Protein AF-A0A6P4Y1Y3-F1 (afdb_monomer)

Foldseek 3Di:
DDDDPPDPVAAEDEAEPPRRDDHDAHPPVDDHDPPDEHEYAYEYPAPDDDDDDPPDDDAAPPPDDAWEFEADDPPGHTPDDQKDWADDPDDDDDDDDQKTFIWGDDPPDPDIAFEACVCPAQLLQQLNLVLVVFPGFPGKDFDQPQDDFHFWYPFDDPNPDNHSVPTDTPHGDRDRHPSHGMMTGGDDDDDDDDDDHDHDYYYYYHYDHDPQQWAAPQDPARQKHFIWGHDPPDPDIAFEFCACPDQLLQQLRCVLVVFNGFDDKDWQCPSHFDDDAHFWYPWDDPNPDNHSVPTDTPGGSPDPDDRSRTMMTGTDALLVFWAAPQDPDRQKHFIWGHDPPDPDIAFEFQAQDDQLLVLLRCVSNRFRGFPDKDWFCPSHADDDAHFFHNFDHPSPDNHSVPTDTPGGSDDPDDPRRRGTMMTGGDPPPPPLCVVFWAAPLDPDRQKHFIWGDDPPDPDIAFEFCALPDQLLLQLNCLSSVFNGFPDKDWQQPSHFIDDAHFFYNWAHPNPDNHSVPTDTPGTGDPDPPGDSRGGMMTGGDHQDWDFDFAQAATWTARPPPRDIDGQTGGHWQEWDAAPVVQKIWTDGPQFIWIDHSNNPPIDTLDHNHAAWQYWDDDNAPQKIWTWHQVGWIWIDGVNNHPTDTPPPVDPPPDGGDNYDDDDNPHD

Mean predicted aligned error: 23.54 Å

pLDDT: mean 72.52, std 17.16, range [22.61, 95.56]

Organism: Branchiostoma belcheri (NCBI:txid7741)

Radius of gyration: 33.11 Å; Cα contacts (8 Å, |Δi|>4): 1560; chains: 1; bounding box: 76×74×78 Å

Secondary structure (DSSP, 8-state):
--------SSS-EEEETT-------TTTTSPPPTTEEEEEEEE--TT-------SS----TTT-----EESSSTTSEE---SEEEE--SS--SSS-TT-EEEEE--TT-SS-EEEB-TT--HHHHHHHHHHTT-S-EEEEEEES---S-EEE-S-B--S--SSGGGSB-S-SS-B--SS-EEEEEE--------------EEEE---------EEEEESSSTTEEEEEE--TT-SS-EEEB-TT--HHHHHHHHHHTT-S-EEEEE-TTTT----S-EEE-S-B--S--S-GGGSB-S-TT--S--GGGB-EEEEPPGGGSEEEEESSSTTEEEEEE--TT-S--EEEB-TT--HHHHHHHHHHTT-S-EEEEE-TTTT----S-EEE-S-B--S--S-GGGSB-S-TT---S-TTSTTB-EEEE--------TTSEEEES-SSTTEEEEEE--TT----EEEB-TT--HHHHHHHHHHTT-S-EEEEE-TTTT----S-EEE-S-B--S--SSGGGSB-S-SS---TT--GGGB-EEEEPP--EEEEEETTEEEEEETTT--EEE---S--SEEEEETTTTEEEEEETTEEEEEETTSTT-EEEE-S---EEEEEE-TTT-EEEEEETTS-EEEEETTS-S-EEE--SS----S--------TTT-

Sequence (667 aa):
MYRPITSVTGCGGNLTAPSGGPVTSPNYPGDYGYNENCEWLIAVPEGSIIRLTFDSFDTEERWDFLTIYDGASDNAAKIKSRIRLVEHAYGYYPHGPNERRVEVRPVDSWTWGGVCGEHFDLRDADVVCRMLGYIWANHFMSSSDGHGLAYMADIRCDGNESSLFNCSYAGWGSHRCVYGYAGVVCGTLYIASSRLNFHHVHMCVIIYLDPSRIRLIGGSGSNEGRVEVRPEDSMTWGTVCHNRFNMDDADVVCRMLGYPNATQVRNDAYFGQGTGPIYMDDVRCDGNETSLFSCSYAGWTIHDCDHGQDAGVVCRTDSSRIRLVGGSGPNQGRVEVRPADSFRWGTVCDNGFDLEDAEVVCRMLGYPNAYRVHPNAFFGTGTGPIYLEDLQCDGTESSLFYCSHKGWRVHDCSPRHGDDVGVVCDTLCLCLDTSRIRLVGGSSRKEGRIEVRPADSMTWGTVCHNQFDMKDADVVCKMLGYPSAQLVRNYAYFGPGRGPIYMDNLRCNGDENSLFNCSYPGWMINDLNCSHDQAAGVECTGEPFLLVATNGGIFQIEVKDGSEVKMSSGRVYSVDYDPKTDFMYWYGYRDIKRARRDGSGQETIVSDVARARCLRLDHAGGNVYWSDDAGHISVARKDGSFVRTLTIRTLTLQGSAGQLVLDPRNG

Structure (mmCIF, N/CA/C/O backbone):
data_AF-A0A6P4Y1Y3-F1
#
_entry.id   AF-A0A6P4Y1Y3-F1
#
loop_
_atom_site.group_PDB
_atom_site.id
_atom_site.type_symbol
_atom_site.label_atom_id
_atom_site.label_alt_id
_atom_site.label_comp_id
_atom_site.label_asym_id
_atom_site.label_entity_id
_atom_site.label_seq_id
_atom_site.pdbx_PDB_ins_code
_atom_site.Cartn_x
_atom_site.Cartn_y
_atom_site.Cartn_z
_atom_site.occupancy
_atom_site.B_iso_or_equiv
_atom_site.auth_seq_id
_atom_site.auth_comp_id
_atom_site.auth_asym_id
_atom_site.auth_atom_id
_atom_site.pdbx_PDB_model_num
ATOM 1 N N . MET A 1 1 ? -7.399 29.522 -2.551 1.00 37.06 1 MET A N 1
ATOM 2 C CA . MET A 1 1 ? -6.651 30.366 -1.594 1.00 37.06 1 MET A CA 1
ATOM 3 C C . MET A 1 1 ? -6.912 29.841 -0.190 1.00 37.06 1 MET A C 1
ATOM 5 O O . MET A 1 1 ? -8.020 30.026 0.280 1.00 37.06 1 MET A O 1
ATOM 9 N N . TYR A 1 2 ? -5.962 29.110 0.397 1.00 22.61 2 TYR A N 1
ATOM 10 C CA . TYR A 1 2 ? -5.464 29.207 1.783 1.00 22.61 2 TYR A CA 1
ATOM 11 C C . TYR A 1 2 ? -4.483 28.045 2.026 1.00 22.61 2 TYR A C 1
ATOM 13 O O . TYR A 1 2 ? -4.739 26.914 1.624 1.00 22.61 2 TYR A O 1
ATOM 21 N N . ARG A 1 3 ? -3.324 28.393 2.595 1.00 29.81 3 ARG A N 1
ATOM 22 C CA . ARG A 1 3 ? -2.146 27.554 2.871 1.00 29.81 3 ARG A CA 1
ATOM 23 C C . ARG A 1 3 ? -2.357 26.634 4.082 1.00 29.81 3 ARG A C 1
ATOM 25 O O . ARG A 1 3 ? -3.007 27.076 5.028 1.00 29.81 3 ARG A O 1
ATOM 32 N N . PRO A 1 4 ? -1.633 25.508 4.181 1.00 26.30 4 PRO A N 1
ATOM 33 C CA . PRO A 1 4 ? -1.062 25.058 5.440 1.00 26.30 4 PRO A CA 1
ATOM 34 C C . PRO A 1 4 ? 0.350 25.650 5.591 1.00 26.30 4 PRO A C 1
ATOM 36 O O . PRO A 1 4 ? 1.253 25.335 4.824 1.00 26.30 4 PRO A O 1
ATOM 39 N N . ILE A 1 5 ? 0.534 26.539 6.571 1.00 31.14 5 ILE A N 1
ATOM 40 C CA . ILE A 1 5 ? 1.857 26.829 7.137 1.00 31.14 5 ILE A CA 1
ATOM 41 C C . ILE A 1 5 ? 2.005 25.866 8.310 1.00 31.14 5 ILE A C 1
ATOM 43 O O . ILE A 1 5 ? 1.489 26.126 9.394 1.00 31.14 5 ILE A O 1
ATOM 47 N N . THR A 1 6 ? 2.686 24.748 8.097 1.00 33.78 6 THR A N 1
ATOM 48 C CA . THR A 1 6 ? 3.399 24.075 9.182 1.00 33.78 6 THR A CA 1
ATOM 49 C C . THR A 1 6 ? 4.839 24.545 9.092 1.00 33.78 6 THR A C 1
ATOM 51 O O . THR A 1 6 ? 5.632 24.017 8.319 1.00 33.78 6 THR A O 1
ATOM 54 N N . SER A 1 7 ? 5.151 25.603 9.841 1.00 33.56 7 SER A N 1
ATOM 55 C CA . SER A 1 7 ? 6.524 26.015 10.096 1.00 33.56 7 SER A CA 1
ATOM 56 C C . SER A 1 7 ? 7.179 24.953 10.976 1.00 33.56 7 SER A C 1
ATOM 58 O O . SER A 1 7 ? 7.013 24.963 12.197 1.00 33.56 7 SER A O 1
ATOM 60 N N . VAL A 1 8 ? 7.916 24.032 10.364 1.00 34.91 8 VAL A N 1
ATOM 61 C CA . VAL A 1 8 ? 9.023 23.391 11.069 1.00 34.91 8 VAL A CA 1
ATOM 62 C C . VAL A 1 8 ? 10.103 24.464 11.159 1.00 34.91 8 VAL A C 1
ATOM 64 O O . VAL A 1 8 ? 10.662 24.896 10.156 1.00 34.91 8 VAL A O 1
ATOM 67 N N . THR A 1 9 ? 10.319 24.997 12.357 1.00 37.38 9 THR A N 1
ATOM 68 C CA . THR A 1 9 ? 11.489 25.820 12.674 1.00 37.38 9 THR A CA 1
ATOM 69 C C . THR A 1 9 ? 12.722 24.921 12.619 1.00 37.38 9 THR A C 1
ATOM 71 O O . THR A 1 9 ? 13.085 24.309 13.619 1.00 37.38 9 THR A O 1
ATOM 74 N N . GLY A 1 10 ? 13.297 24.788 11.426 1.00 48.59 10 GLY A N 1
ATOM 75 C CA . GLY A 1 10 ? 14.470 23.968 11.123 1.00 48.59 10 GLY A CA 1
ATOM 76 C C . GLY A 1 10 ? 14.437 23.506 9.666 1.00 48.59 10 GLY A C 1
ATOM 77 O O . GLY A 1 10 ? 13.371 23.170 9.155 1.00 48.59 10 GLY A O 1
ATOM 78 N N . CYS A 1 11 ? 15.584 23.534 8.989 1.00 60.69 11 CYS A N 1
ATOM 79 C CA . CYS A 1 11 ? 15.711 23.138 7.592 1.00 60.69 11 CYS A CA 1
ATOM 80 C C . CYS A 1 11 ? 16.438 21.795 7.488 1.00 60.69 11 CYS A C 1
ATOM 82 O O . CYS A 1 11 ? 17.445 21.584 8.158 1.00 60.69 11 CYS A O 1
ATOM 84 N N . GLY A 1 12 ? 15.884 20.868 6.705 1.00 63.16 12 GLY A N 1
ATOM 85 C CA . GLY A 1 12 ? 16.302 19.465 6.683 1.00 63.16 12 GLY A CA 1
ATOM 86 C C . GLY A 1 12 ? 15.362 18.497 7.420 1.00 63.16 12 GLY A C 1
ATOM 87 O O . GLY A 1 12 ? 14.412 18.916 8.083 1.00 63.16 12 GLY A O 1
ATOM 88 N N . GLY A 1 13 ? 15.602 17.192 7.271 1.00 63.62 13 GLY A N 1
ATOM 89 C CA . GLY A 1 13 ? 14.845 16.108 7.913 1.00 63.62 13 GLY A CA 1
ATOM 90 C C . GLY A 1 13 ? 14.602 14.877 7.029 1.00 63.62 13 GLY A C 1
ATOM 91 O O . GLY A 1 13 ? 14.816 14.900 5.818 1.00 63.62 13 GLY A O 1
ATOM 92 N N . ASN A 1 14 ? 14.111 13.794 7.635 1.00 63.69 14 ASN A N 1
ATOM 93 C CA . ASN A 1 14 ? 13.808 12.550 6.924 1.00 63.69 14 ASN A CA 1
ATOM 94 C C . ASN A 1 14 ? 12.369 12.568 6.394 1.00 63.69 14 ASN A C 1
ATOM 96 O O . ASN A 1 14 ? 11.418 12.770 7.147 1.00 63.69 14 ASN A O 1
ATOM 100 N N . LEU A 1 15 ? 12.213 12.316 5.102 1.00 63.56 15 LEU A N 1
ATOM 101 C CA . LEU A 1 15 ? 10.950 12.174 4.399 1.00 63.56 15 LEU A CA 1
ATOM 102 C C . LEU A 1 15 ? 10.746 10.708 4.029 1.00 63.56 15 LEU A C 1
ATOM 104 O O . LEU A 1 15 ? 11.607 10.099 3.401 1.00 63.56 15 LEU A O 1
ATOM 108 N N . THR A 1 16 ? 9.586 10.161 4.382 1.00 56.97 16 THR A N 1
ATOM 109 C CA . THR A 1 16 ? 9.162 8.809 4.006 1.00 56.97 16 THR A CA 1
ATOM 110 C C . THR A 1 16 ? 7.860 8.847 3.210 1.00 56.97 16 THR A C 1
ATOM 112 O O . THR A 1 16 ? 6.981 9.677 3.467 1.00 56.97 16 THR A O 1
ATOM 115 N N . ALA A 1 17 ? 7.710 7.966 2.219 1.00 50.62 17 ALA A N 1
ATOM 116 C CA . ALA A 1 17 ? 6.434 7.783 1.519 1.00 50.62 17 ALA A CA 1
ATOM 117 C C . ALA A 1 17 ? 5.398 7.071 2.424 1.00 50.62 17 ALA A C 1
ATOM 119 O O . ALA A 1 17 ? 5.788 6.219 3.219 1.00 50.62 17 ALA A O 1
ATOM 120 N N . PRO A 1 18 ? 4.085 7.378 2.314 1.00 42.16 18 PRO A N 1
ATOM 121 C CA . PRO A 1 18 ? 3.450 8.304 1.369 1.00 42.16 18 PRO A CA 1
ATOM 122 C C . PRO A 1 18 ? 3.423 9.764 1.863 1.00 42.16 18 PRO A C 1
ATOM 124 O O . PRO A 1 18 ? 2.873 10.629 1.190 1.00 42.16 18 PRO A O 1
ATOM 127 N N . SER A 1 19 ? 3.989 10.044 3.040 1.00 43.31 19 SER A N 1
ATOM 128 C CA . SER A 1 19 ? 3.918 11.325 3.759 1.00 43.31 19 SER A CA 1
ATOM 129 C C . SER A 1 19 ? 4.890 12.418 3.291 1.00 43.31 19 SER A C 1
ATOM 131 O O . SER A 1 19 ? 4.879 13.508 3.862 1.00 43.31 19 SER A O 1
ATOM 133 N N . GLY A 1 20 ? 5.717 12.165 2.272 1.00 50.88 20 GLY A N 1
ATOM 134 C CA . GLY A 1 20 ? 6.672 13.131 1.720 1.00 50.88 20 GLY A CA 1
ATOM 135 C C . GLY A 1 20 ? 5.977 14.312 1.039 1.00 50.88 20 GLY A C 1
ATOM 136 O O . GLY A 1 20 ? 5.732 14.286 -0.164 1.00 50.88 20 GLY A O 1
ATOM 137 N N . GLY A 1 21 ? 5.617 15.327 1.824 1.00 55.41 21 GLY A N 1
ATOM 138 C CA . GLY A 1 21 ? 5.057 16.589 1.345 1.00 55.41 21 GLY A CA 1
ATOM 139 C C . GLY A 1 21 ? 6.085 17.470 0.615 1.00 55.41 21 GLY A C 1
ATOM 140 O O . GLY A 1 21 ? 7.259 17.109 0.525 1.00 55.41 21 GLY A O 1
ATOM 141 N N . PRO A 1 22 ? 5.660 18.636 0.091 1.00 57.28 22 PRO A N 1
ATOM 142 C CA . PRO A 1 22 ? 6.560 19.570 -0.579 1.00 57.28 22 PRO A CA 1
ATOM 143 C C . PRO A 1 22 ? 7.674 20.028 0.369 1.00 57.28 22 PRO A C 1
ATOM 145 O O . PRO A 1 22 ? 7.406 20.487 1.480 1.00 57.28 22 PRO A O 1
ATOM 148 N N . VAL A 1 23 ? 8.923 19.909 -0.087 1.00 65.25 23 VAL A N 1
ATOM 149 C CA . VAL A 1 23 ? 10.094 20.459 0.602 1.00 65.25 23 VAL A CA 1
ATOM 150 C C . VAL A 1 23 ? 10.202 21.933 0.257 1.00 65.25 23 VAL A C 1
ATOM 152 O O . VAL A 1 23 ? 10.178 22.307 -0.914 1.00 65.25 23 VAL A O 1
ATOM 155 N N . THR A 1 24 ? 10.335 22.772 1.277 1.00 63.19 24 THR A N 1
ATOM 156 C CA . THR A 1 24 ? 10.519 24.208 1.095 1.00 63.19 24 THR A CA 1
ATOM 157 C C . THR A 1 24 ? 11.715 24.691 1.889 1.00 63.19 24 THR A C 1
ATOM 159 O O . THR A 1 24 ? 11.961 24.216 3.000 1.00 63.19 24 THR A O 1
ATOM 162 N N . SER A 1 25 ? 12.418 25.685 1.353 1.00 62.09 25 SER A N 1
ATOM 163 C CA . SER A 1 25 ? 13.420 26.419 2.114 1.00 62.09 25 SER A CA 1
ATOM 164 C C . SER A 1 25 ? 12.789 27.082 3.350 1.00 62.09 25 SER A C 1
ATOM 166 O O . SER A 1 25 ? 11.577 27.356 3.365 1.00 62.09 25 SER A O 1
ATOM 168 N N . PRO A 1 26 ? 13.582 27.378 4.394 1.00 60.62 26 PRO A N 1
ATOM 169 C CA . PRO A 1 26 ? 13.127 28.203 5.507 1.00 60.62 26 PRO A CA 1
ATOM 170 C C . PRO A 1 26 ? 12.479 29.485 4.995 1.00 60.62 26 PRO A C 1
ATOM 172 O O . PRO A 1 26 ? 12.990 30.107 4.071 1.00 60.62 26 PRO A O 1
ATOM 175 N N . ASN A 1 27 ? 11.352 29.864 5.595 1.00 61.19 27 ASN A N 1
ATOM 176 C CA . ASN A 1 27 ? 10.577 31.070 5.278 1.00 61.19 27 ASN A CA 1
ATOM 177 C C . ASN A 1 27 ? 9.839 31.095 3.931 1.00 61.19 27 ASN A C 1
ATOM 179 O O . ASN A 1 27 ? 9.159 32.093 3.675 1.00 61.19 27 ASN A O 1
ATOM 183 N N . TYR A 1 28 ? 9.872 30.029 3.118 1.00 57.09 28 TYR A N 1
ATOM 184 C CA . TYR A 1 28 ? 9.129 29.986 1.853 1.00 57.09 28 TYR A CA 1
ATOM 185 C C . TYR A 1 28 ? 7.652 30.398 2.048 1.00 57.09 28 TYR A C 1
ATOM 187 O O . TYR A 1 28 ? 6.971 29.901 2.955 1.00 57.09 28 TYR A O 1
ATOM 195 N N . PRO A 1 29 ? 7.106 31.305 1.215 1.00 59.88 29 PRO A N 1
ATOM 196 C CA . PRO A 1 29 ? 7.663 31.826 -0.040 1.00 59.88 29 PRO A CA 1
ATOM 197 C C . PRO A 1 29 ? 8.503 33.110 0.084 1.00 59.88 29 PRO A C 1
ATOM 199 O O . PRO A 1 29 ? 8.697 33.790 -0.915 1.00 59.88 29 PRO A O 1
ATOM 202 N N . GLY A 1 30 ? 8.925 33.498 1.288 1.00 57.09 30 GLY A N 1
ATOM 203 C CA . GLY A 1 30 ? 9.942 34.534 1.485 1.00 57.09 30 GLY A CA 1
ATOM 204 C C . GLY A 1 30 ? 11.365 33.974 1.388 1.00 57.09 30 GLY A C 1
ATOM 205 O O . GLY A 1 30 ? 11.549 32.761 1.276 1.00 57.09 30 GLY A O 1
ATOM 206 N N . ASP A 1 31 ? 12.349 34.869 1.460 1.00 55.00 31 ASP A N 1
ATOM 207 C CA . ASP A 1 31 ? 13.766 34.522 1.331 1.00 55.00 31 ASP A CA 1
ATOM 208 C C . ASP A 1 31 ? 14.241 33.624 2.482 1.00 55.00 31 ASP A C 1
ATOM 210 O O . ASP A 1 31 ? 13.887 33.804 3.657 1.00 55.00 31 ASP A O 1
ATOM 214 N N . TYR A 1 32 ? 15.071 32.651 2.135 1.00 53.19 32 TYR A N 1
ATOM 215 C CA . TYR A 1 32 ? 15.753 31.792 3.091 1.00 53.19 32 TYR A CA 1
ATOM 216 C C . TYR A 1 32 ? 16.892 32.555 3.798 1.00 53.19 32 TYR A C 1
ATOM 218 O O . TYR A 1 32 ? 17.325 33.620 3.360 1.00 53.19 32 TYR A O 1
ATOM 226 N N . GLY A 1 33 ? 17.316 32.061 4.963 1.00 53.44 33 GLY A N 1
ATOM 227 C CA . GLY A 1 33 ? 18.325 32.723 5.795 1.00 53.44 33 GLY A CA 1
ATOM 228 C C . GLY A 1 33 ? 19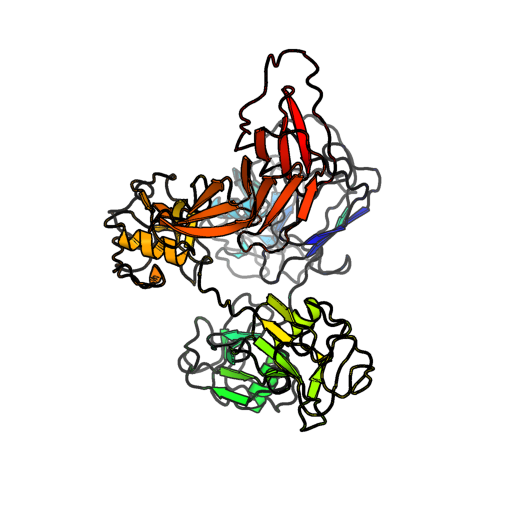.730 32.724 5.177 1.00 53.44 33 GLY A C 1
ATOM 229 O O . GLY A 1 33 ? 20.032 31.979 4.251 1.00 53.44 33 GLY A O 1
ATOM 230 N N . TYR A 1 34 ? 20.625 33.546 5.725 1.00 53.84 34 TYR A N 1
ATOM 231 C CA . TYR A 1 34 ? 22.024 33.586 5.291 1.00 53.84 34 TYR A CA 1
ATOM 232 C C . TYR A 1 34 ? 22.799 32.348 5.772 1.00 53.84 34 TYR A C 1
ATOM 234 O O . TYR A 1 34 ? 22.757 32.030 6.959 1.00 53.84 34 TYR A O 1
ATOM 242 N N . ASN A 1 35 ? 23.599 31.734 4.887 1.00 54.97 35 ASN A N 1
ATOM 243 C CA . ASN A 1 35 ? 24.426 30.546 5.170 1.00 54.97 35 ASN A CA 1
ATOM 244 C C . ASN A 1 35 ? 23.626 29.324 5.669 1.00 54.97 35 ASN A C 1
ATOM 246 O O . ASN A 1 35 ? 24.137 28.531 6.463 1.00 54.97 35 ASN A O 1
ATOM 250 N N . GLU A 1 36 ? 22.374 29.182 5.232 1.00 54.41 36 GLU A N 1
ATOM 251 C CA . GLU A 1 36 ? 21.526 28.053 5.617 1.00 54.41 36 GLU A CA 1
ATOM 252 C C . GLU A 1 36 ? 22.028 26.755 4.974 1.00 54.41 36 GLU A C 1
ATOM 254 O O . GLU A 1 36 ? 22.140 26.635 3.750 1.00 54.41 36 GLU A O 1
ATOM 259 N N . ASN A 1 37 ? 22.327 25.764 5.818 1.00 60.38 37 ASN A N 1
ATOM 260 C CA . ASN A 1 37 ? 22.724 24.432 5.384 1.00 60.38 37 ASN A CA 1
ATOM 261 C C . ASN A 1 37 ? 21.610 23.428 5.692 1.00 60.38 37 ASN A C 1
ATOM 263 O O . ASN A 1 37 ? 21.473 23.014 6.843 1.00 60.38 37 ASN A O 1
ATOM 267 N N . CYS A 1 38 ? 20.835 23.034 4.683 1.00 61.00 38 CYS A N 1
ATOM 268 C CA . CYS A 1 38 ? 19.696 22.149 4.871 1.00 61.00 38 CYS A CA 1
ATOM 269 C C . CYS A 1 38 ? 19.947 20.770 4.249 1.00 61.00 38 CYS A C 1
ATOM 271 O O . CYS A 1 38 ? 20.487 20.624 3.153 1.00 61.00 38 CYS A O 1
ATOM 273 N N . GLU A 1 39 ? 19.547 19.722 4.962 1.00 61.66 39 GLU A N 1
ATOM 274 C CA . GLU A 1 39 ? 19.785 18.334 4.567 1.00 61.66 39 GLU A CA 1
ATOM 275 C C . GLU A 1 39 ? 18.513 17.513 4.725 1.00 61.66 39 GLU A C 1
ATOM 277 O O . GLU A 1 39 ? 18.024 17.332 5.837 1.00 61.66 39 GLU A O 1
ATOM 282 N N . TRP A 1 40 ? 17.965 17.018 3.616 1.00 66.25 40 TRP A N 1
ATOM 283 C CA . TRP A 1 40 ? 16.820 16.120 3.629 1.00 66.25 40 TRP A CA 1
ATOM 284 C C . TRP A 1 40 ? 17.237 14.689 3.268 1.00 66.25 40 TRP A C 1
ATOM 286 O O . TRP A 1 40 ? 18.213 14.438 2.576 1.00 66.25 40 TRP A O 1
ATOM 296 N N . LEU A 1 41 ? 16.500 13.703 3.753 1.00 59.56 41 LEU A N 1
ATOM 297 C CA . LEU A 1 41 ? 16.732 12.290 3.450 1.00 59.56 41 LEU A CA 1
ATOM 298 C C . LEU A 1 41 ? 15.414 11.713 2.967 1.00 59.56 41 LEU A C 1
ATOM 300 O O . LEU A 1 41 ? 14.466 11.681 3.737 1.00 59.56 41 LEU A O 1
ATOM 304 N N . ILE A 1 42 ? 15.321 11.298 1.701 1.00 64.62 42 ILE A N 1
ATOM 305 C CA . ILE A 1 42 ? 14.061 10.837 1.109 1.00 64.62 42 ILE A CA 1
ATOM 306 C C . ILE A 1 42 ? 14.086 9.313 0.993 1.00 64.62 42 ILE A C 1
ATOM 308 O O . ILE A 1 42 ? 14.508 8.748 -0.011 1.00 64.62 42 ILE A O 1
ATOM 312 N N . ALA A 1 43 ? 13.584 8.639 2.022 1.00 55.78 43 ALA A N 1
ATOM 313 C CA . ALA A 1 43 ? 13.445 7.192 2.038 1.00 55.78 43 ALA A CA 1
ATOM 314 C C . ALA A 1 43 ? 12.107 6.764 1.413 1.00 55.78 43 ALA A C 1
ATOM 316 O O . ALA A 1 43 ? 11.028 7.157 1.859 1.00 55.78 43 ALA A O 1
ATOM 317 N N . VAL A 1 44 ? 12.157 5.921 0.387 1.00 52.50 44 VAL A N 1
ATOM 318 C CA . VAL A 1 44 ? 10.966 5.338 -0.248 1.00 52.50 44 VAL A CA 1
ATOM 319 C C . VAL A 1 44 ? 11.067 3.812 -0.261 1.00 52.50 44 VAL A C 1
ATOM 321 O O . VAL A 1 44 ? 12.181 3.292 -0.288 1.00 52.50 44 VAL A O 1
ATOM 324 N N . PRO A 1 45 ? 9.933 3.085 -0.249 1.00 44.91 45 PRO A N 1
ATOM 325 C CA . PRO A 1 45 ? 9.929 1.636 -0.423 1.00 44.91 45 PRO A CA 1
ATOM 326 C C . PRO A 1 45 ? 10.600 1.217 -1.735 1.00 44.91 45 PRO A C 1
ATOM 328 O O . PRO A 1 45 ? 10.505 1.927 -2.742 1.00 44.91 45 PRO A O 1
ATOM 331 N N . GLU A 1 46 ? 11.245 0.054 -1.734 1.00 39.56 46 GLU A N 1
ATOM 332 C CA . GLU A 1 46 ? 11.985 -0.478 -2.879 1.00 39.56 46 GLU A CA 1
ATOM 333 C C . GLU A 1 46 ? 11.135 -0.522 -4.168 1.00 39.56 46 GLU A C 1
ATOM 335 O O . GLU A 1 46 ? 9.948 -0.850 -4.146 1.00 39.56 46 GLU A O 1
ATOM 340 N N . GLY A 1 47 ? 11.726 -0.143 -5.308 1.00 38.34 47 GLY A N 1
ATOM 341 C CA . GLY A 1 47 ? 11.032 -0.066 -6.603 1.00 38.34 47 GLY A CA 1
ATOM 342 C C . GLY A 1 47 ? 10.225 1.219 -6.827 1.00 38.34 47 GLY A C 1
ATOM 343 O O . GLY A 1 47 ? 9.690 1.431 -7.918 1.00 38.34 47 GLY A O 1
ATOM 344 N N . SER A 1 48 ? 10.162 2.110 -5.836 1.00 43.28 48 SER A N 1
ATOM 345 C CA . SER A 1 48 ? 9.565 3.435 -6.000 1.00 43.28 48 SER A CA 1
ATOM 346 C C . SER A 1 48 ? 10.475 4.350 -6.822 1.00 43.28 48 SER A C 1
ATOM 348 O O . SER A 1 48 ? 11.665 4.482 -6.549 1.00 43.28 48 SER A O 1
ATOM 350 N N . ILE A 1 49 ? 9.904 5.041 -7.809 1.00 46.28 49 ILE A N 1
ATOM 351 C CA . ILE A 1 49 ? 10.611 6.084 -8.560 1.00 46.28 49 ILE A CA 1
ATOM 352 C C . ILE A 1 49 ? 10.479 7.399 -7.791 1.00 46.28 49 ILE A C 1
ATOM 354 O O . ILE A 1 49 ? 9.383 7.957 -7.695 1.00 46.28 49 ILE A O 1
ATOM 358 N N . ILE A 1 50 ? 11.592 7.923 -7.272 1.00 51.12 50 ILE A N 1
ATOM 359 C CA . ILE A 1 50 ? 11.622 9.271 -6.694 1.00 51.12 50 ILE A CA 1
ATOM 360 C C . ILE A 1 50 ? 11.600 10.279 -7.842 1.00 51.12 50 ILE A C 1
ATOM 362 O O . ILE A 1 50 ? 12.571 10.437 -8.581 1.00 51.12 50 ILE A O 1
ATOM 366 N N . ARG A 1 51 ? 10.476 10.981 -7.990 1.00 53.84 51 ARG A N 1
ATOM 367 C CA . ARG A 1 51 ? 10.347 12.100 -8.922 1.00 53.84 51 ARG A CA 1
ATOM 368 C C . ARG A 1 51 ? 10.460 13.410 -8.152 1.00 53.84 51 ARG A C 1
ATOM 370 O O . ARG A 1 51 ? 9.517 13.810 -7.480 1.00 53.84 51 ARG A O 1
ATOM 377 N N . LEU A 1 52 ? 11.598 14.083 -8.287 1.00 53.78 52 LEU A N 1
ATOM 378 C CA . LEU A 1 52 ? 11.787 15.435 -7.764 1.00 53.78 52 LEU A CA 1
ATOM 379 C C . LEU A 1 52 ? 11.236 16.448 -8.772 1.00 53.78 52 LEU A C 1
ATOM 381 O O . LEU A 1 52 ? 11.650 16.473 -9.931 1.00 53.78 52 LEU A O 1
ATOM 385 N N . THR A 1 53 ? 10.284 17.268 -8.336 1.00 48.78 53 THR A N 1
ATOM 386 C CA . THR A 1 53 ? 9.726 18.375 -9.117 1.00 48.78 53 THR A CA 1
ATOM 387 C C . THR A 1 53 ? 9.992 19.684 -8.398 1.00 48.78 53 THR A C 1
ATOM 389 O O . THR A 1 53 ? 9.700 19.816 -7.212 1.00 48.78 53 THR A O 1
ATOM 392 N N . PHE A 1 54 ? 10.543 20.651 -9.124 1.00 54.47 54 PHE A N 1
ATOM 393 C CA . PHE A 1 54 ? 10.830 21.979 -8.602 1.00 54.47 54 PHE A CA 1
ATOM 394 C C . PHE A 1 54 ? 9.727 22.932 -9.047 1.00 54.47 54 PHE A C 1
ATOM 396 O O . PHE A 1 54 ? 9.728 23.399 -10.183 1.00 54.47 54 PHE A O 1
ATOM 403 N N . ASP A 1 55 ? 8.776 23.201 -8.154 1.00 49.34 55 ASP A N 1
ATOM 404 C CA . ASP A 1 55 ? 7.674 24.132 -8.431 1.00 49.34 55 ASP A CA 1
ATOM 405 C C . ASP A 1 55 ? 8.133 25.603 -8.385 1.00 49.34 55 ASP A C 1
ATOM 407 O O . ASP A 1 55 ? 7.536 26.474 -9.015 1.00 49.34 55 ASP A O 1
ATOM 411 N N . SER A 1 56 ? 9.206 25.884 -7.639 1.00 50.44 56 SER A N 1
ATOM 412 C CA . SER A 1 56 ? 9.869 27.185 -7.524 1.00 50.44 56 SER A CA 1
ATOM 413 C C . SER A 1 56 ? 11.328 26.948 -7.135 1.00 50.44 56 SER A C 1
ATOM 415 O O . SER A 1 56 ? 11.579 26.298 -6.122 1.00 50.44 56 SER A O 1
ATOM 417 N N . PHE A 1 57 ? 12.286 27.446 -7.921 1.00 55.09 57 PHE A N 1
ATOM 418 C CA . PHE A 1 57 ? 13.717 27.230 -7.681 1.00 55.09 57 PHE A CA 1
ATOM 419 C C . PHE A 1 57 ? 14.521 28.466 -8.083 1.00 55.09 57 PHE A C 1
ATOM 421 O O . PHE A 1 57 ? 14.531 28.836 -9.256 1.00 55.09 57 PHE A O 1
ATOM 428 N N . ASP A 1 58 ? 15.155 29.103 -7.100 1.00 55.22 58 ASP A N 1
ATOM 429 C CA . ASP A 1 58 ? 15.939 30.326 -7.275 1.00 55.22 58 ASP A CA 1
ATOM 430 C C . ASP A 1 58 ? 17.084 30.349 -6.251 1.00 55.22 58 ASP A C 1
ATOM 432 O O . ASP A 1 58 ? 16.849 30.236 -5.045 1.00 55.22 58 ASP A O 1
ATOM 436 N N . THR A 1 59 ? 18.325 30.410 -6.737 1.00 51.91 59 THR A N 1
ATOM 437 C CA . THR A 1 59 ? 19.551 30.234 -5.942 1.00 51.91 59 THR A CA 1
ATOM 438 C C . THR A 1 59 ? 20.645 31.206 -6.386 1.00 51.91 59 THR A C 1
ATOM 440 O O . THR A 1 59 ? 20.686 31.626 -7.543 1.00 51.91 59 THR A O 1
ATOM 443 N N . GLU A 1 60 ? 21.590 31.518 -5.500 1.00 47.91 60 GLU A N 1
ATOM 444 C CA . GLU A 1 60 ? 22.785 32.314 -5.796 1.00 47.91 60 GLU A CA 1
ATOM 445 C C . GLU A 1 60 ? 23.604 31.784 -6.981 1.00 47.91 60 GLU A C 1
ATOM 447 O O . GLU A 1 60 ? 24.160 30.688 -6.947 1.00 47.91 60 GLU A O 1
ATOM 452 N N . GLU A 1 61 ? 23.838 32.597 -8.005 1.00 44.62 61 GLU A N 1
ATOM 453 C CA . GLU A 1 61 ? 24.785 32.189 -9.040 1.00 44.62 61 GLU A CA 1
ATOM 454 C C . GLU A 1 61 ? 26.213 32.065 -8.456 1.00 44.62 61 GLU A C 1
ATOM 456 O O . GLU A 1 61 ? 26.768 33.039 -7.951 1.00 44.62 61 GLU A O 1
ATOM 461 N N . ARG A 1 62 ? 26.833 30.880 -8.595 1.00 45.22 62 ARG A N 1
ATOM 462 C CA . ARG A 1 62 ? 28.242 30.531 -8.263 1.00 45.22 62 ARG A CA 1
ATOM 463 C C . ARG A 1 62 ? 28.598 30.314 -6.808 1.00 45.22 62 ARG A C 1
ATOM 465 O O . ARG A 1 62 ? 29.692 29.807 -6.556 1.00 45.22 62 ARG A O 1
ATOM 472 N N . TRP A 1 63 ? 27.731 30.686 -5.892 1.00 46.41 63 TRP A N 1
ATOM 473 C CA . TRP A 1 63 ? 27.975 30.395 -4.494 1.00 46.41 63 TRP A CA 1
ATOM 474 C C . TRP A 1 63 ? 27.024 29.300 -4.050 1.00 46.41 63 TRP A C 1
ATOM 476 O O . TRP A 1 63 ? 27.487 28.350 -3.428 1.00 46.41 63 TRP A O 1
ATOM 486 N N . ASP A 1 64 ? 25.771 29.317 -4.510 1.00 46.12 64 ASP A N 1
ATOM 487 C CA . ASP A 1 64 ? 24.793 28.290 -4.195 1.00 46.12 64 ASP A CA 1
ATOM 488 C C . ASP A 1 64 ? 24.795 27.063 -5.046 1.00 46.12 64 ASP A C 1
ATOM 490 O O . ASP A 1 64 ? 24.857 27.144 -6.275 1.00 46.12 64 ASP A O 1
ATOM 494 N N . PHE A 1 65 ? 24.456 25.951 -4.393 1.00 49.50 65 PHE A N 1
ATOM 495 C CA . PHE A 1 65 ? 24.202 24.712 -5.093 1.00 49.50 65 PHE A CA 1
ATOM 496 C C . PHE A 1 65 ? 23.167 23.848 -4.370 1.00 49.50 65 PHE A C 1
ATOM 498 O O . PHE A 1 65 ? 23.350 23.449 -3.221 1.00 49.50 65 PHE A O 1
ATOM 505 N N . LEU A 1 66 ? 22.148 23.423 -5.117 1.00 57.84 66 LEU A N 1
ATOM 506 C CA . LEU A 1 66 ? 21.438 22.185 -4.823 1.00 57.84 66 LEU A CA 1
ATOM 507 C C . LEU A 1 66 ? 22.305 21.010 -5.292 1.00 57.84 66 LEU A C 1
ATOM 509 O O . LEU A 1 66 ? 22.660 20.933 -6.470 1.00 57.84 66 LEU A O 1
ATOM 513 N N . THR A 1 67 ? 22.614 20.072 -4.397 1.00 51.59 67 THR A N 1
ATOM 514 C CA . THR A 1 67 ? 23.320 18.837 -4.762 1.00 51.59 67 THR A CA 1
ATOM 515 C C . THR A 1 67 ? 22.490 17.628 -4.374 1.00 51.59 67 THR A C 1
ATOM 517 O O . THR A 1 67 ? 22.182 17.434 -3.207 1.00 51.59 67 THR A O 1
ATOM 520 N N . ILE A 1 68 ? 22.165 16.791 -5.356 1.00 58.69 68 ILE A N 1
ATOM 521 C CA . ILE A 1 68 ? 21.399 15.566 -5.134 1.00 58.69 68 ILE A CA 1
ATOM 522 C C . ILE A 1 68 ? 22.377 14.395 -5.098 1.00 58.69 68 ILE A C 1
ATOM 524 O O . ILE A 1 68 ? 23.225 14.263 -5.987 1.00 58.69 68 ILE A O 1
ATOM 528 N N . TYR A 1 69 ? 22.258 13.559 -4.076 1.00 53.53 69 TYR A N 1
ATOM 529 C CA . TYR A 1 69 ? 23.085 12.378 -3.874 1.00 53.53 69 TYR A CA 1
ATOM 530 C C . TYR A 1 69 ? 22.240 11.112 -4.044 1.00 53.53 69 TYR A C 1
ATOM 532 O O . TYR A 1 69 ? 21.045 11.098 -3.765 1.00 53.53 69 TYR A O 1
ATOM 540 N N . ASP A 1 70 ? 22.871 10.057 -4.541 1.00 54.91 70 ASP A N 1
ATOM 541 C CA . ASP A 1 70 ? 22.326 8.710 -4.653 1.00 54.91 70 ASP A CA 1
ATOM 542 C C . ASP A 1 70 ? 22.969 7.837 -3.568 1.00 54.91 70 ASP A C 1
ATOM 544 O O . ASP A 1 70 ? 23.948 7.127 -3.806 1.00 54.91 70 ASP A O 1
ATOM 548 N N . GLY A 1 71 ? 22.512 8.009 -2.325 1.00 46.53 71 GLY A N 1
ATOM 549 C CA . GLY A 1 71 ? 22.974 7.224 -1.174 1.00 46.53 71 GLY A CA 1
ATOM 550 C C . GLY A 1 71 ? 22.860 7.950 0.167 1.00 46.53 71 GLY A C 1
ATOM 551 O O . GLY A 1 71 ? 22.388 9.076 0.223 1.00 46.53 71 GLY A O 1
ATOM 552 N N . ALA A 1 72 ? 23.286 7.298 1.256 1.00 45.91 72 ALA A N 1
ATOM 553 C CA . ALA A 1 72 ? 22.980 7.676 2.648 1.00 45.91 72 ALA A CA 1
ATOM 554 C C . ALA A 1 72 ? 23.831 8.754 3.323 1.00 45.91 72 ALA A C 1
ATOM 556 O O . ALA A 1 72 ? 23.775 8.907 4.541 1.00 45.91 72 ALA A O 1
ATOM 557 N N . SER A 1 73 ? 24.612 9.504 2.553 1.00 47.22 73 SER A N 1
ATOM 558 C CA . SER A 1 73 ? 25.380 10.641 3.067 1.00 47.22 73 SER A CA 1
ATOM 559 C C . SER A 1 73 ? 25.831 11.551 1.928 1.00 47.22 73 SER A C 1
ATOM 561 O O . SER A 1 73 ? 25.792 11.167 0.758 1.00 47.22 73 SER A O 1
ATOM 563 N N . ASP A 1 74 ? 26.363 12.716 2.278 1.00 51.06 74 ASP A N 1
ATOM 564 C CA . ASP A 1 74 ? 27.065 13.638 1.379 1.00 51.06 74 ASP A CA 1
ATOM 565 C C . ASP A 1 74 ? 28.337 13.051 0.722 1.00 51.06 74 ASP A C 1
ATOM 567 O O . ASP A 1 74 ? 28.870 13.623 -0.233 1.00 51.06 74 ASP A O 1
ATOM 571 N N . ASN A 1 75 ? 28.796 11.880 1.176 1.00 51.72 75 ASN A N 1
ATOM 572 C CA . ASN A 1 75 ? 29.865 11.101 0.545 1.00 51.72 75 ASN A CA 1
ATOM 573 C C . ASN A 1 75 ? 29.370 10.181 -0.586 1.00 51.72 75 ASN A C 1
ATOM 575 O O . ASN A 1 75 ? 30.189 9.566 -1.273 1.00 51.72 75 ASN A O 1
ATOM 579 N N . ALA A 1 76 ? 28.054 10.051 -0.777 1.00 45.69 76 ALA A N 1
ATOM 580 C CA . ALA A 1 76 ? 27.471 9.186 -1.796 1.00 45.69 76 ALA A CA 1
ATOM 581 C C . ALA A 1 76 ? 27.653 9.736 -3.224 1.00 45.69 76 ALA A C 1
ATOM 583 O O . ALA A 1 76 ? 28.112 10.861 -3.454 1.00 45.69 76 ALA A O 1
ATOM 584 N N . ALA A 1 77 ? 27.308 8.923 -4.225 1.00 44.44 77 ALA A N 1
ATOM 585 C CA . ALA A 1 77 ? 27.443 9.318 -5.619 1.00 44.44 77 ALA A CA 1
ATOM 586 C C . ALA A 1 77 ? 26.516 10.504 -5.920 1.00 44.44 77 ALA A C 1
ATOM 588 O O . ALA A 1 77 ? 25.305 10.417 -5.774 1.00 44.44 77 ALA A O 1
ATOM 589 N N . LYS A 1 78 ? 27.067 11.639 -6.362 1.00 46.88 78 LYS A N 1
ATOM 590 C CA . LYS A 1 78 ? 26.237 12.767 -6.810 1.00 46.88 78 LYS A CA 1
ATOM 591 C C . LYS A 1 78 ? 25.434 12.342 -8.041 1.00 46.88 78 LYS A C 1
ATOM 593 O O . LYS A 1 78 ? 26.034 11.909 -9.030 1.00 46.88 78 LYS A O 1
ATOM 598 N N . ILE A 1 79 ? 24.121 12.559 -8.029 1.00 52.34 79 ILE A N 1
ATOM 599 C CA . ILE A 1 79 ? 23.280 12.470 -9.223 1.00 52.34 79 ILE A CA 1
ATOM 600 C C . ILE A 1 79 ? 23.648 13.661 -10.101 1.00 52.34 79 ILE A C 1
ATOM 602 O O . ILE A 1 79 ? 23.214 14.792 -9.892 1.00 52.34 79 ILE A O 1
ATOM 606 N N . LYS A 1 80 ? 24.545 13.426 -11.057 1.00 49.84 80 LYS A N 1
ATOM 607 C CA . LYS A 1 80 ? 25.038 14.467 -11.956 1.00 49.84 80 LYS A CA 1
ATOM 608 C C . LYS A 1 80 ? 24.351 14.352 -13.312 1.00 49.84 80 LYS A C 1
ATOM 610 O O . LYS A 1 80 ? 24.195 13.251 -13.838 1.00 49.84 80 LYS A O 1
ATOM 615 N N . SER A 1 81 ? 24.052 15.489 -13.940 1.00 54.81 81 SER A N 1
ATOM 616 C CA . SER A 1 81 ? 23.564 15.479 -15.318 1.00 54.81 81 SER A CA 1
ATOM 617 C C . SER A 1 81 ? 24.599 14.817 -16.246 1.00 54.81 81 SER A C 1
ATOM 619 O O . SER A 1 81 ? 25.820 15.004 -16.118 1.00 54.81 81 SER A O 1
ATOM 621 N N . ARG A 1 82 ? 24.112 13.977 -17.163 1.00 64.94 82 ARG A N 1
ATOM 622 C CA . ARG A 1 82 ? 24.914 13.336 -18.224 1.00 64.94 82 ARG A CA 1
ATOM 623 C C . ARG A 1 82 ? 24.931 14.144 -19.524 1.00 64.94 82 ARG A C 1
ATOM 625 O O . ARG A 1 82 ? 25.603 13.760 -20.477 1.00 64.94 82 ARG A O 1
ATOM 632 N N . ILE A 1 83 ? 24.212 15.264 -19.526 1.00 66.81 83 ILE A N 1
ATOM 633 C CA . ILE A 1 83 ? 24.073 16.219 -20.619 1.00 66.81 83 ILE A CA 1
ATOM 634 C C . ILE A 1 83 ? 24.183 17.640 -20.057 1.00 66.81 83 ILE A C 1
ATOM 636 O O . ILE A 1 83 ? 23.737 17.905 -18.933 1.00 66.81 83 ILE A O 1
ATOM 640 N N . ARG A 1 84 ? 24.801 18.550 -20.808 1.00 66.38 84 ARG A N 1
ATOM 641 C CA . ARG A 1 84 ? 24.846 19.979 -20.486 1.00 66.38 84 ARG A CA 1
ATOM 642 C C . ARG A 1 84 ? 24.865 20.831 -21.748 1.00 66.38 84 ARG A C 1
ATOM 644 O O . ARG A 1 84 ? 25.263 20.371 -22.816 1.00 66.38 84 ARG A O 1
ATOM 651 N N . LEU A 1 85 ? 24.488 22.093 -21.574 1.00 68.44 85 LEU A N 1
ATOM 652 C CA . LEU A 1 85 ? 24.620 23.136 -22.579 1.00 68.44 85 LEU A CA 1
ATOM 653 C C . LEU A 1 85 ? 25.772 24.059 -22.192 1.00 68.44 85 LEU A C 1
ATOM 655 O O . LEU A 1 85 ? 25.779 24.589 -21.082 1.00 68.44 85 LEU A O 1
ATOM 659 N N . VAL A 1 86 ? 26.736 24.244 -23.089 1.00 67.38 86 VAL A N 1
ATOM 660 C CA . VAL A 1 86 ? 27.893 25.123 -22.861 1.00 67.38 86 VAL A CA 1
ATOM 661 C C . VAL A 1 86 ? 27.907 26.288 -23.841 1.00 67.38 86 VAL A C 1
ATOM 663 O O . VAL A 1 86 ? 27.571 26.137 -25.018 1.00 67.38 86 VAL A O 1
ATOM 666 N N . GLU A 1 87 ? 28.298 27.457 -23.338 1.00 61.75 87 GLU A N 1
ATOM 667 C CA . GLU A 1 87 ? 28.510 28.658 -24.146 1.00 61.75 87 GLU A CA 1
ATOM 668 C C . GLU A 1 87 ? 29.774 28.521 -25.010 1.00 61.75 87 GLU A C 1
ATOM 670 O O . GLU A 1 87 ? 30.736 27.835 -24.648 1.00 61.75 87 GLU A O 1
ATOM 675 N N . HIS A 1 88 ? 29.774 29.167 -26.177 1.00 55.62 88 HIS A N 1
ATOM 676 C CA . HIS A 1 88 ? 30.939 29.198 -27.060 1.00 55.62 88 HIS A CA 1
ATOM 677 C C . HIS A 1 88 ? 32.102 29.957 -26.397 1.00 55.62 88 HIS A C 1
ATOM 679 O O . HIS A 1 88 ? 31.956 31.100 -25.977 1.00 55.62 88 HIS A O 1
ATOM 685 N N . ALA A 1 89 ? 33.285 29.335 -26.344 1.00 45.03 89 ALA A N 1
ATOM 686 C CA . ALA A 1 89 ? 34.469 29.897 -25.682 1.00 45.03 89 ALA A CA 1
ATOM 687 C C . ALA A 1 89 ? 35.137 31.063 -26.446 1.00 45.03 89 ALA A C 1
ATOM 689 O O . ALA A 1 89 ? 36.002 31.735 -25.889 1.00 45.03 89 ALA A O 1
ATOM 690 N N . TYR A 1 90 ? 34.745 31.326 -27.698 1.00 46.81 90 TYR A N 1
ATOM 691 C CA . TYR A 1 90 ? 35.276 32.424 -28.508 1.00 46.81 90 TYR A CA 1
ATOM 692 C C . TYR A 1 90 ? 34.132 33.272 -29.063 1.00 46.81 90 TYR A C 1
ATOM 694 O O . TYR A 1 90 ? 33.506 32.942 -30.066 1.00 46.81 90 TYR A O 1
ATOM 702 N N . GLY A 1 91 ? 33.845 34.372 -28.368 1.00 46.78 91 GLY A N 1
ATOM 703 C CA . GLY A 1 91 ? 32.856 35.353 -28.790 1.00 46.78 91 GLY A CA 1
ATOM 704 C C . GLY A 1 91 ? 33.317 36.103 -30.034 1.00 46.78 91 GLY A C 1
ATOM 705 O O . GLY A 1 91 ? 34.149 36.994 -29.921 1.00 46.78 91 GLY A O 1
ATOM 706 N N . TYR A 1 92 ? 32.783 35.739 -31.198 1.00 48.00 92 TYR A N 1
ATOM 707 C CA . TYR A 1 92 ? 32.508 36.614 -32.347 1.00 48.00 92 TYR A CA 1
ATOM 708 C C . TYR A 1 92 ? 31.895 35.742 -33.457 1.00 48.00 92 TYR A C 1
ATOM 710 O O . TYR A 1 92 ? 32.626 34.915 -33.978 1.00 48.00 92 TYR A O 1
ATOM 718 N N . TYR A 1 93 ? 30.592 35.892 -33.763 1.00 40.41 93 TYR A N 1
ATOM 719 C CA . TYR A 1 93 ? 29.838 35.586 -35.017 1.00 40.41 93 TYR A CA 1
ATOM 720 C C . TYR A 1 93 ? 28.331 35.314 -34.716 1.00 40.41 93 TYR A C 1
ATOM 722 O O . TYR A 1 93 ? 27.984 35.089 -33.563 1.00 40.41 93 TYR A O 1
ATOM 730 N N . PRO A 1 94 ? 27.399 35.495 -35.683 1.00 40.41 94 PRO A N 1
ATOM 731 C CA . PRO A 1 94 ? 26.292 36.468 -35.618 1.00 40.41 94 PRO A CA 1
ATOM 732 C C . PRO A 1 94 ? 24.954 35.923 -35.085 1.00 40.41 94 PRO A C 1
ATOM 734 O O . PRO A 1 94 ? 23.897 36.484 -35.382 1.00 40.41 94 PRO A O 1
ATOM 737 N N . HIS A 1 95 ? 24.978 34.829 -34.342 1.00 46.47 95 HIS A N 1
ATOM 738 C CA . HIS A 1 95 ? 23.779 34.133 -33.901 1.00 46.47 95 HIS A CA 1
ATOM 739 C C . HIS A 1 95 ? 23.665 34.287 -32.356 1.00 46.47 95 HIS A C 1
ATOM 741 O O . HIS A 1 95 ? 24.656 34.502 -31.661 1.00 46.47 95 HIS A O 1
ATOM 747 N N . GLY A 1 96 ? 22.442 34.486 -31.860 1.00 45.50 96 GLY A N 1
ATOM 748 C CA . GLY A 1 96 ? 22.095 35.268 -30.664 1.00 45.50 96 GLY A CA 1
ATOM 749 C C . GLY A 1 96 ? 22.432 34.665 -29.281 1.00 45.50 96 GLY A C 1
ATOM 750 O O . GLY A 1 96 ? 22.963 33.568 -29.161 1.00 45.50 96 GLY A O 1
ATOM 751 N N . PRO A 1 97 ? 22.072 35.368 -28.185 1.00 45.81 97 PRO A N 1
ATOM 752 C CA . PRO A 1 97 ? 22.491 35.074 -26.800 1.00 45.81 97 PRO A CA 1
ATOM 753 C C . PRO A 1 97 ? 21.948 33.773 -26.165 1.00 45.81 97 PRO A C 1
ATOM 755 O O . PRO A 1 97 ? 22.227 33.516 -24.998 1.00 45.81 97 PRO A O 1
ATOM 758 N N . ASN A 1 98 ? 21.193 32.946 -26.896 1.00 50.69 98 ASN A N 1
ATOM 759 C CA . ASN A 1 98 ? 20.576 31.712 -26.377 1.00 50.69 98 ASN A CA 1
ATOM 760 C C . ASN A 1 98 ? 21.154 30.433 -27.003 1.00 50.69 98 ASN A C 1
ATOM 762 O O . ASN A 1 98 ? 20.558 29.362 -26.904 1.00 50.69 98 ASN A O 1
ATOM 766 N N . GLU A 1 99 ? 22.294 30.544 -27.673 1.00 62.09 99 GLU A N 1
ATOM 767 C CA . GLU A 1 99 ? 22.866 29.470 -28.476 1.00 62.09 99 GLU A CA 1
ATOM 768 C C . GLU A 1 99 ? 23.903 28.700 -27.684 1.00 62.09 99 GLU A C 1
ATOM 770 O O . GLU A 1 99 ? 24.904 29.258 -27.226 1.00 62.09 99 GLU A O 1
ATOM 775 N N . ARG A 1 100 ? 23.645 27.407 -27.476 1.00 69.75 100 ARG A N 1
ATOM 776 C CA . ARG A 1 100 ? 24.497 26.578 -26.627 1.00 69.75 100 ARG A CA 1
ATOM 777 C C . ARG A 1 100 ? 24.803 25.237 -27.279 1.00 69.75 100 ARG A C 1
ATOM 779 O O . ARG A 1 100 ? 23.916 24.576 -27.821 1.00 69.75 100 ARG A O 1
ATOM 786 N N . ARG A 1 101 ? 26.070 24.828 -27.192 1.00 73.56 101 ARG A N 1
ATOM 787 C CA . ARG A 1 101 ? 26.556 23.535 -27.687 1.00 73.56 101 ARG A CA 1
ATOM 788 C C . ARG A 1 101 ? 26.125 22.421 -26.739 1.00 73.56 101 ARG A C 1
ATOM 790 O O . ARG A 1 101 ? 26.219 22.581 -25.520 1.00 73.56 101 ARG A O 1
ATOM 797 N N . VAL A 1 102 ? 25.708 21.290 -27.301 1.00 79.31 102 VAL A N 1
ATOM 798 C CA . VAL A 1 102 ? 25.352 20.086 -26.547 1.00 79.31 102 VAL A CA 1
ATOM 799 C C . VAL A 1 102 ? 26.610 19.284 -26.234 1.00 79.31 102 VAL A C 1
ATOM 801 O O . VAL A 1 102 ? 27.347 18.869 -27.132 1.00 79.31 102 VAL A O 1
ATOM 804 N N . GLU A 1 103 ? 26.842 19.038 -24.949 1.00 80.25 103 GLU A N 1
ATOM 805 C CA . GLU A 1 103 ? 27.878 18.125 -24.484 1.00 80.25 103 GLU A CA 1
ATOM 806 C C . GLU A 1 103 ? 27.285 16.994 -23.658 1.00 80.25 103 GLU A C 1
ATOM 808 O O . GLU A 1 103 ? 26.377 17.185 -22.846 1.00 80.25 103 GLU A O 1
ATOM 813 N N . VAL A 1 104 ? 27.858 15.812 -23.843 1.00 76.62 104 VAL A N 1
ATOM 814 C CA . VAL A 1 104 ? 27.467 14.569 -23.188 1.00 76.62 104 VAL A CA 1
ATOM 815 C C . VAL A 1 104 ? 28.687 13.901 -22.576 1.00 76.62 104 VAL A C 1
ATOM 817 O O . VAL A 1 104 ? 29.832 14.168 -22.956 1.00 76.62 104 VAL A O 1
ATOM 820 N N . ARG A 1 105 ? 28.452 13.002 -21.624 1.00 72.38 105 ARG A N 1
ATOM 821 C CA . ARG A 1 105 ? 29.520 12.165 -21.074 1.00 72.38 105 ARG A CA 1
ATOM 822 C C . ARG A 1 105 ? 29.060 10.741 -20.735 1.00 72.38 105 ARG A C 1
ATOM 824 O O . ARG A 1 105 ? 27.903 10.545 -20.330 1.00 72.38 105 ARG A O 1
ATOM 831 N N . PRO A 1 106 ? 29.964 9.753 -20.867 1.00 64.25 106 PRO A N 1
ATOM 832 C CA . PRO A 1 106 ? 29.779 8.413 -20.318 1.00 64.25 106 PRO A CA 1
ATOM 833 C C . PRO A 1 106 ? 29.551 8.439 -18.803 1.00 64.25 106 PRO A C 1
ATOM 835 O O . PRO A 1 106 ? 29.976 9.378 -18.129 1.00 64.25 106 PRO A O 1
ATOM 838 N N . VAL A 1 107 ? 28.904 7.396 -18.278 1.00 55.62 107 VAL A N 1
ATOM 839 C CA . VAL A 1 107 ? 28.615 7.243 -16.838 1.00 55.62 107 VAL A CA 1
ATOM 840 C C . VAL A 1 107 ? 29.902 7.307 -16.004 1.00 55.62 107 VAL A C 1
ATOM 842 O O . VAL A 1 107 ? 29.938 8.002 -14.993 1.00 55.62 107 VAL A O 1
ATOM 845 N N . ASP A 1 108 ? 30.983 6.713 -16.514 1.00 54.16 108 ASP A N 1
ATOM 846 C CA . ASP A 1 108 ? 32.257 6.564 -15.798 1.00 54.16 108 ASP A CA 1
ATOM 847 C C . ASP A 1 108 ? 33.328 7.588 -16.210 1.00 54.16 108 ASP A C 1
ATOM 849 O O . ASP A 1 108 ? 34.511 7.421 -15.910 1.00 54.16 108 ASP A O 1
ATOM 853 N N . SER A 1 109 ? 32.944 8.655 -16.924 1.00 54.25 109 SER A N 1
ATOM 854 C CA . SER A 1 109 ? 33.895 9.643 -17.441 1.00 54.25 109 SER A CA 1
ATOM 855 C C . SER A 1 109 ? 33.758 11.026 -16.804 1.00 54.25 109 SER A C 1
ATOM 857 O O . SER A 1 109 ? 32.672 11.593 -16.647 1.00 54.25 109 SER A O 1
ATOM 859 N N . TRP A 1 110 ? 34.911 11.617 -16.496 1.00 56.94 110 TRP A N 1
ATOM 860 C CA . TRP A 1 110 ? 35.042 12.991 -16.007 1.00 56.94 110 TRP A CA 1
ATOM 861 C C . TRP A 1 110 ? 35.163 14.019 -17.134 1.00 56.94 110 TRP A C 1
ATOM 863 O O . TRP A 1 110 ? 35.099 15.222 -16.880 1.00 56.94 110 TRP A O 1
ATOM 873 N N . THR A 1 111 ? 35.324 13.562 -18.374 1.00 66.38 111 THR A N 1
ATOM 874 C CA . THR A 1 111 ? 35.487 14.414 -19.548 1.00 66.38 111 THR A CA 1
ATOM 875 C C . THR A 1 111 ? 34.161 14.577 -20.275 1.00 66.38 111 THR A C 1
ATOM 877 O O . THR A 1 111 ? 33.379 13.637 -20.409 1.00 66.38 111 THR A O 1
ATOM 880 N N . TRP A 1 112 ? 33.908 15.795 -20.742 1.00 72.00 112 TRP A N 1
ATOM 881 C CA . TRP A 1 112 ? 32.761 16.108 -21.585 1.00 72.00 112 TRP A CA 1
ATOM 882 C C . TRP A 1 112 ? 33.185 16.047 -23.046 1.00 72.00 112 TRP A C 1
ATOM 884 O O . TRP A 1 112 ? 34.257 16.544 -23.396 1.00 72.00 112 TRP A O 1
ATOM 894 N N . GLY A 1 113 ? 32.351 15.428 -23.874 1.00 77.75 113 GLY A N 1
ATOM 895 C CA . GLY A 1 113 ? 32.524 15.389 -25.318 1.00 77.75 113 GLY A CA 1
ATOM 896 C C . GLY A 1 113 ? 31.311 15.982 -26.016 1.00 77.75 113 GLY A C 1
ATOM 897 O O . GLY A 1 113 ? 30.191 15.913 -25.509 1.00 77.75 113 GLY A O 1
ATOM 898 N N . GLY A 1 114 ? 31.530 16.592 -27.174 1.00 79.56 114 GLY A N 1
ATOM 899 C CA . GLY A 1 114 ? 30.434 17.152 -27.957 1.00 79.56 114 GLY A CA 1
ATOM 900 C C . GLY A 1 114 ? 29.624 16.074 -28.683 1.00 79.56 114 GLY A C 1
ATOM 901 O O . GLY A 1 114 ? 30.071 14.935 -28.840 1.00 79.56 114 GLY A O 1
ATOM 902 N N . VAL A 1 115 ? 28.433 16.443 -29.141 1.00 85.69 115 VAL A N 1
ATOM 903 C CA . VAL A 1 115 ? 27.608 15.624 -30.044 1.00 85.69 115 VAL A CA 1
ATOM 904 C C . VAL A 1 115 ? 27.810 16.132 -31.468 1.00 85.69 115 VAL A C 1
ATOM 906 O O . VAL A 1 115 ? 27.770 17.342 -31.675 1.00 85.69 115 VAL A O 1
ATOM 909 N N . CYS A 1 116 ? 28.056 15.263 -32.449 1.00 83.94 116 CYS A N 1
ATOM 910 C CA . CYS A 1 116 ? 28.173 15.710 -33.840 1.00 83.94 116 CYS A CA 1
ATOM 911 C C . CYS A 1 116 ? 26.833 16.237 -34.369 1.00 83.94 116 CYS A C 1
ATOM 913 O O . CYS A 1 116 ? 25.791 15.637 -34.129 1.00 83.94 116 CYS A O 1
ATOM 915 N N . GLY A 1 117 ? 26.876 17.340 -35.119 1.00 78.62 117 GLY A N 1
ATOM 916 C CA . GLY A 1 117 ? 25.707 17.945 -35.766 1.00 78.62 117 GLY A CA 1
ATOM 917 C C . GLY A 1 117 ? 25.268 17.242 -37.055 1.00 78.62 117 GLY A C 1
ATOM 918 O O . GLY A 1 117 ? 24.294 17.651 -37.677 1.00 78.62 117 GLY A O 1
ATOM 919 N N . GLU A 1 118 ? 25.976 16.197 -37.488 1.00 80.38 118 GLU A N 1
ATOM 920 C CA . GLU A 1 118 ? 25.585 15.407 -38.659 1.00 80.38 118 GLU A CA 1
ATOM 921 C C . GLU A 1 118 ? 24.307 14.631 -38.351 1.00 80.38 118 GLU A C 1
ATOM 923 O O . GLU A 1 118 ? 24.255 13.921 -37.349 1.00 80.38 118 GLU A O 1
ATOM 928 N N . HIS A 1 119 ? 23.296 14.776 -39.209 1.00 80.50 119 HIS A N 1
ATOM 929 C CA . HIS A 1 119 ? 21.958 14.195 -39.035 1.00 80.50 119 HIS A CA 1
ATOM 930 C C . HIS A 1 119 ? 21.164 14.696 -37.818 1.00 80.50 119 HIS A C 1
ATOM 932 O O . HIS A 1 119 ? 20.006 14.321 -37.699 1.00 80.50 119 HIS A O 1
ATOM 938 N N . PHE A 1 120 ? 21.733 15.598 -37.010 1.00 84.06 120 PHE A N 1
ATOM 939 C CA . PHE A 1 120 ? 21.047 16.222 -35.884 1.00 84.06 120 PHE A CA 1
ATOM 940 C C . PHE A 1 120 ? 19.956 17.175 -36.385 1.00 84.06 120 PHE A C 1
ATOM 942 O O . PHE A 1 120 ? 20.260 18.106 -37.137 1.00 84.06 120 PHE A O 1
ATOM 949 N N . ASP A 1 121 ? 18.708 16.968 -35.973 1.00 82.88 121 ASP A N 1
ATOM 950 C CA . ASP A 1 121 ? 17.544 17.735 -36.416 1.00 82.88 121 ASP A CA 1
ATOM 951 C C . ASP A 1 121 ? 16.706 18.328 -35.257 1.00 82.88 121 ASP A C 1
ATOM 953 O O . ASP A 1 121 ? 17.118 18.369 -34.094 1.00 82.88 121 ASP A O 1
ATOM 957 N N . LEU A 1 122 ? 15.522 18.871 -35.574 1.00 82.12 122 LEU A N 1
ATOM 958 C CA . LEU A 1 122 ? 14.617 19.458 -34.576 1.00 82.12 122 LEU A CA 1
ATOM 959 C C . LEU A 1 122 ? 14.070 18.436 -33.567 1.00 82.12 122 LEU A C 1
ATOM 961 O O . LEU A 1 122 ? 13.758 18.830 -32.446 1.00 82.12 122 LEU A O 1
ATOM 965 N N . ARG A 1 123 ? 13.925 17.161 -33.940 1.00 84.06 123 ARG A N 1
ATOM 966 C CA . ARG A 1 123 ? 13.433 16.097 -33.050 1.00 84.06 123 ARG A CA 1
ATOM 967 C C . ARG A 1 123 ? 14.495 15.742 -32.025 1.00 84.06 123 ARG A C 1
ATOM 969 O O . ARG A 1 123 ? 14.181 15.637 -30.841 1.00 84.06 123 ARG A O 1
ATOM 976 N N . ASP A 1 124 ? 15.750 15.665 -32.456 1.00 84.69 124 ASP A N 1
ATOM 977 C CA . ASP A 1 124 ? 16.889 15.475 -31.556 1.00 84.69 124 ASP A CA 1
ATOM 978 C C . ASP A 1 124 ? 17.023 16.659 -30.594 1.00 84.69 124 ASP A C 1
ATOM 980 O O . ASP A 1 124 ? 17.175 16.484 -29.383 1.00 84.69 124 ASP A O 1
ATOM 984 N N . ALA A 1 125 ? 16.893 17.881 -31.119 1.00 81.38 125 ALA A N 1
ATOM 985 C CA . ALA A 1 125 ? 16.921 19.095 -30.315 1.00 81.38 125 ALA A CA 1
ATOM 986 C C . ALA A 1 125 ? 15.791 19.139 -29.279 1.00 81.38 125 ALA A C 1
ATOM 988 O O . ALA A 1 125 ? 16.023 19.555 -28.143 1.00 81.38 125 ALA A O 1
ATOM 989 N N . ASP A 1 126 ? 14.585 18.699 -29.642 1.00 77.69 126 ASP A N 1
ATOM 990 C CA . ASP A 1 126 ? 13.440 18.655 -28.735 1.00 77.69 126 ASP A CA 1
ATOM 991 C C . ASP A 1 126 ? 13.659 17.658 -27.592 1.00 77.69 126 ASP A C 1
ATOM 993 O O . ASP A 1 126 ? 13.443 17.995 -26.428 1.00 77.69 126 ASP A O 1
ATOM 997 N N . VAL A 1 127 ? 14.201 16.474 -27.895 1.00 75.94 127 VAL A N 1
ATOM 998 C CA . VAL A 1 127 ? 14.601 15.485 -26.883 1.00 75.94 127 VAL A CA 1
ATOM 999 C C . VAL A 1 127 ? 15.671 16.061 -25.950 1.00 75.94 127 VAL A C 1
ATOM 1001 O O . VAL A 1 127 ? 15.555 15.914 -24.732 1.00 75.94 127 VAL A O 1
ATOM 1004 N N . VAL A 1 128 ? 16.681 16.766 -26.476 1.00 74.56 128 VAL A N 1
ATOM 1005 C CA . VAL A 1 128 ? 17.704 17.447 -25.658 1.00 74.56 128 VAL A CA 1
ATOM 1006 C C . VAL A 1 128 ? 17.076 18.499 -24.743 1.00 74.56 128 VAL A C 1
ATOM 1008 O O . VAL A 1 128 ? 17.366 18.523 -23.546 1.00 74.56 128 VAL A O 1
ATOM 1011 N N . CYS A 1 129 ? 16.200 19.350 -25.274 1.00 69.88 129 CYS A N 1
ATOM 1012 C CA . CYS A 1 129 ? 15.542 20.403 -24.507 1.00 69.88 129 CYS A CA 1
ATOM 1013 C C . CYS A 1 129 ? 14.621 19.828 -23.422 1.00 69.88 129 CYS A C 1
ATOM 1015 O O . CYS A 1 129 ? 14.708 20.268 -22.276 1.00 69.88 129 CYS A O 1
ATOM 1017 N N . ARG A 1 130 ? 13.830 18.791 -23.727 1.00 67.94 130 ARG A N 1
ATOM 1018 C CA . ARG A 1 130 ? 12.990 18.085 -22.743 1.00 67.94 130 ARG A CA 1
ATOM 1019 C C . ARG A 1 130 ? 13.815 17.382 -21.670 1.00 67.94 130 ARG A C 1
ATOM 1021 O O . ARG A 1 130 ? 13.471 17.451 -20.493 1.00 67.94 130 ARG A O 1
ATOM 1028 N N . MET A 1 131 ? 14.940 16.777 -22.046 1.00 61.75 131 MET A N 1
ATOM 1029 C CA . MET A 1 131 ? 15.877 16.147 -21.109 1.00 61.75 131 MET A CA 1
ATOM 1030 C C . MET A 1 131 ? 16.553 17.166 -20.172 1.00 61.75 131 MET A C 1
ATOM 1032 O O . MET A 1 131 ? 16.938 16.819 -19.058 1.00 61.75 131 MET A O 1
ATOM 1036 N N . LEU A 1 132 ? 16.672 18.424 -20.602 1.00 60.16 132 LEU A N 1
ATOM 1037 C CA . LEU A 1 132 ? 17.178 19.550 -19.810 1.00 60.16 132 LEU A CA 1
ATOM 1038 C C . LEU A 1 132 ? 16.073 20.328 -19.069 1.00 60.16 132 LEU A C 1
ATOM 1040 O O . LEU A 1 132 ? 16.374 21.325 -18.417 1.00 60.16 132 LEU A O 1
ATOM 1044 N N . GLY A 1 133 ? 14.813 19.885 -19.152 1.00 54.03 133 GLY A N 1
ATOM 1045 C CA . GLY A 1 133 ? 13.675 20.482 -18.441 1.00 54.03 133 GLY A CA 1
ATOM 1046 C C . GLY A 1 133 ? 12.947 21.614 -19.177 1.00 54.03 133 GLY A C 1
ATOM 1047 O O . GLY A 1 133 ? 12.082 22.259 -18.588 1.00 54.03 133 GLY A O 1
ATOM 1048 N N . TYR A 1 134 ? 13.253 21.861 -20.452 1.00 58.81 134 TYR A N 1
ATOM 1049 C CA . TYR A 1 134 ? 12.540 22.823 -21.298 1.00 58.81 134 TYR A CA 1
ATOM 1050 C C . TYR A 1 134 ? 11.350 22.170 -22.017 1.00 58.81 134 TYR A C 1
ATOM 1052 O O . TYR A 1 134 ? 11.331 20.966 -22.254 1.00 58.81 134 TYR A O 1
ATOM 1060 N N . ILE A 1 135 ? 10.346 22.975 -22.379 1.00 56.59 135 ILE A N 1
ATOM 1061 C CA . ILE A 1 135 ? 9.076 22.478 -22.945 1.00 56.59 135 ILE A CA 1
ATOM 1062 C C . ILE A 1 135 ? 9.248 22.005 -24.394 1.00 56.59 135 ILE A C 1
ATOM 1064 O O . ILE A 1 135 ? 8.650 21.004 -24.778 1.00 56.59 135 ILE A O 1
ATOM 1068 N N . TRP A 1 136 ? 10.054 22.725 -25.179 1.00 66.12 136 TRP A N 1
ATOM 1069 C CA . TRP A 1 136 ? 10.355 22.393 -26.571 1.00 66.12 136 TRP A CA 1
ATOM 1070 C C . TRP A 1 136 ? 11.696 22.982 -27.031 1.00 66.12 136 TRP A C 1
ATOM 1072 O O . TRP A 1 136 ? 12.240 23.905 -26.404 1.00 66.12 136 TRP A O 1
ATOM 1082 N N . ALA A 1 137 ? 12.198 22.508 -28.171 1.00 71.25 137 ALA A N 1
ATOM 1083 C CA . ALA A 1 137 ? 13.248 23.191 -28.928 1.00 71.25 137 ALA A CA 1
ATOM 1084 C C . ALA A 1 137 ? 12.666 24.253 -29.876 1.00 71.25 137 ALA A C 1
ATOM 1086 O O . ALA A 1 137 ? 11.746 23.986 -30.643 1.00 71.25 137 ALA A O 1
ATOM 1087 N N . ASN A 1 138 ? 13.229 25.464 -29.860 1.00 71.75 138 ASN A N 1
ATOM 1088 C CA . ASN A 1 138 ? 12.888 26.517 -30.823 1.00 71.75 138 ASN A CA 1
ATOM 1089 C C . ASN A 1 138 ? 13.657 26.350 -32.143 1.00 71.75 138 ASN A C 1
ATOM 1091 O O . ASN A 1 138 ? 13.124 26.646 -33.210 1.00 71.75 138 ASN A O 1
ATOM 1095 N N . HIS A 1 139 ? 14.930 25.948 -32.068 1.00 72.94 139 HIS A N 1
ATOM 1096 C CA . HIS A 1 139 ? 15.806 25.774 -33.229 1.00 72.94 139 HIS A CA 1
ATOM 1097 C C . HIS A 1 139 ? 16.989 24.849 -32.892 1.00 72.94 139 HIS A C 1
ATOM 1099 O O . HIS A 1 139 ? 17.401 24.763 -31.732 1.00 72.94 139 HIS A O 1
ATOM 1105 N N . PHE A 1 140 ? 17.569 24.209 -33.910 1.00 72.62 140 PHE A N 1
ATOM 1106 C CA . PHE A 1 140 ? 18.818 23.439 -33.823 1.00 72.62 140 PHE A CA 1
ATOM 1107 C C . PHE A 1 140 ? 19.880 24.033 -34.752 1.00 72.62 140 PHE A C 1
ATOM 1109 O O . PHE A 1 140 ? 19.554 24.744 -35.702 1.00 72.62 140 PHE A O 1
ATOM 1116 N N . MET A 1 141 ? 21.155 23.790 -34.481 1.00 68.06 141 MET A N 1
ATOM 1117 C CA . MET A 1 141 ? 22.252 24.336 -35.280 1.00 68.06 141 MET A CA 1
ATOM 1118 C C . MET A 1 141 ? 23.493 23.453 -35.221 1.00 68.06 141 MET A C 1
ATOM 1120 O O . MET A 1 141 ? 23.628 22.617 -34.332 1.00 68.06 141 MET A O 1
ATOM 1124 N N . SER A 1 142 ? 24.408 23.673 -36.164 1.00 67.50 142 SER A N 1
ATOM 1125 C CA . SER A 1 142 ? 25.705 23.003 -36.222 1.00 67.50 142 SER A CA 1
ATOM 1126 C C . SER A 1 142 ? 26.817 24.049 -36.158 1.00 67.50 142 SER A C 1
ATOM 1128 O O . SER A 1 142 ? 26.862 24.950 -36.996 1.00 67.50 142 SER A O 1
ATOM 1130 N N . SER A 1 143 ? 27.692 23.973 -35.153 1.00 61.69 143 SER A N 1
ATOM 1131 C CA . SER A 1 143 ? 28.816 24.906 -34.984 1.00 61.69 143 SER A CA 1
ATOM 1132 C C . SER A 1 143 ? 29.981 24.512 -35.894 1.00 61.69 143 SER A C 1
ATOM 1134 O O . SER A 1 143 ? 30.379 23.355 -35.852 1.00 61.69 143 SER A O 1
ATOM 1136 N N . SER A 1 144 ? 30.617 25.439 -36.615 1.00 56.41 144 SER A N 1
ATOM 1137 C CA . SER A 1 144 ? 31.756 25.140 -37.511 1.00 56.41 144 SER A CA 1
ATOM 1138 C C . SER A 1 144 ? 33.082 24.782 -36.813 1.00 56.41 144 SER A C 1
ATOM 1140 O O . SER A 1 144 ? 34.054 24.443 -37.488 1.00 56.41 144 SER A O 1
ATOM 1142 N N . ASP A 1 145 ? 33.146 24.835 -35.480 1.00 57.06 145 ASP A N 1
ATOM 1143 C CA . ASP A 1 145 ? 34.356 24.538 -34.702 1.00 57.06 145 ASP A CA 1
ATOM 1144 C C . ASP A 1 145 ? 34.539 23.022 -34.508 1.00 57.06 145 ASP A C 1
ATOM 1146 O O . ASP A 1 145 ? 34.277 22.451 -33.450 1.00 57.06 145 ASP A O 1
ATOM 1150 N N . GLY A 1 146 ? 35.003 22.350 -35.561 1.00 52.06 146 GLY A N 1
ATOM 1151 C CA . GLY A 1 146 ? 35.254 20.904 -35.614 1.00 52.06 146 GLY A CA 1
ATOM 1152 C C . GLY A 1 146 ? 36.534 20.423 -34.913 1.00 52.06 146 GLY A C 1
ATOM 1153 O O . GLY A 1 146 ? 37.154 19.465 -35.374 1.00 52.06 146 GLY A O 1
ATOM 1154 N N . HIS A 1 147 ? 36.967 21.059 -33.820 1.00 52.22 147 HIS A N 1
ATOM 1155 C CA . HIS A 1 147 ? 38.166 20.642 -33.081 1.00 52.22 147 HIS A CA 1
ATOM 1156 C C . HIS A 1 147 ? 37.842 20.323 -31.614 1.00 52.22 147 HIS A C 1
ATOM 1158 O O . HIS A 1 147 ? 37.804 21.199 -30.757 1.00 52.22 147 HIS A O 1
ATOM 1164 N N . GLY A 1 148 ? 37.616 19.038 -31.324 1.00 57.94 148 GLY A N 1
ATOM 1165 C CA . GLY A 1 148 ? 37.472 18.484 -29.972 1.00 57.94 148 GLY A CA 1
ATOM 1166 C C . GLY A 1 148 ? 37.125 16.988 -30.007 1.00 57.94 148 GLY A C 1
ATOM 1167 O O . GLY A 1 148 ? 37.006 16.411 -31.087 1.00 57.94 148 GLY A O 1
ATOM 1168 N N . LEU A 1 149 ? 36.964 16.363 -28.839 1.00 64.38 149 LEU A N 1
ATOM 1169 C CA . LEU A 1 149 ? 36.480 14.984 -28.723 1.00 64.38 149 LEU A CA 1
ATOM 1170 C C . LEU A 1 149 ? 34.946 14.980 -28.810 1.00 64.38 149 LEU A C 1
ATOM 1172 O O . LEU A 1 149 ? 34.275 15.435 -27.884 1.00 64.38 149 LEU A O 1
ATOM 1176 N N . ALA A 1 150 ? 34.386 14.471 -29.907 1.00 68.62 150 ALA A N 1
ATOM 1177 C CA . ALA A 1 150 ? 32.957 14.187 -29.997 1.00 68.62 150 ALA A CA 1
ATOM 1178 C C . ALA A 1 150 ? 32.687 12.784 -29.460 1.00 68.62 150 ALA A C 1
ATOM 1180 O O . ALA A 1 150 ? 33.393 11.866 -29.857 1.00 68.62 150 ALA A O 1
ATOM 1181 N N . TYR A 1 151 ? 31.705 12.620 -28.574 1.00 78.88 151 TYR A N 1
ATOM 1182 C CA . TYR A 1 151 ? 31.394 11.339 -27.921 1.00 78.88 151 TYR A CA 1
ATOM 1183 C C . TYR A 1 151 ? 30.207 10.597 -28.514 1.00 78.88 151 TYR A C 1
ATOM 1185 O O . TYR A 1 151 ? 30.108 9.383 -28.338 1.00 78.88 151 TYR A O 1
ATOM 1193 N N . MET A 1 152 ? 29.344 11.303 -29.238 1.00 78.62 152 MET A N 1
ATOM 1194 C CA . MET A 1 152 ? 28.211 10.719 -29.947 1.00 78.62 152 MET A CA 1
ATOM 1195 C C . MET A 1 152 ? 28.083 11.354 -31.333 1.00 78.62 152 MET A C 1
ATOM 1197 O O . MET A 1 152 ? 28.370 12.541 -31.506 1.00 78.62 152 MET A O 1
ATOM 1201 N N . ALA A 1 153 ? 27.647 10.559 -32.307 1.00 82.50 153 ALA A N 1
ATOM 1202 C CA . ALA A 1 153 ? 27.433 10.968 -33.691 1.00 82.50 153 ALA A CA 1
ATOM 1203 C C . ALA A 1 153 ? 26.249 10.208 -34.306 1.00 82.50 153 ALA A C 1
ATOM 1205 O O . ALA A 1 153 ? 25.866 9.155 -33.789 1.00 82.50 153 ALA A O 1
ATOM 1206 N N . ASP A 1 154 ? 25.709 10.742 -35.407 1.00 82.44 154 ASP A N 1
ATOM 1207 C CA . ASP A 1 154 ? 24.565 10.182 -36.145 1.00 82.44 154 ASP A CA 1
ATOM 1208 C C . ASP A 1 154 ? 23.348 9.937 -35.238 1.00 82.44 154 ASP A C 1
ATOM 1210 O O . ASP A 1 154 ? 22.756 8.859 -35.244 1.00 82.44 154 ASP A O 1
ATOM 1214 N N . ILE A 1 155 ? 23.031 10.931 -34.398 1.00 85.56 155 ILE A N 1
ATOM 1215 C CA . ILE A 1 155 ? 21.837 10.887 -33.550 1.00 85.56 155 ILE A CA 1
ATOM 1216 C C . ILE A 1 155 ? 20.606 10.920 -34.453 1.00 85.56 155 ILE A C 1
ATOM 1218 O O . ILE A 1 155 ? 20.531 11.753 -35.353 1.00 85.56 155 ILE A O 1
ATOM 1222 N N . ARG A 1 156 ? 19.665 10.006 -34.210 1.00 86.19 156 ARG A N 1
ATOM 1223 C CA . ARG A 1 156 ? 18.369 9.952 -34.890 1.00 86.19 156 ARG A CA 1
ATOM 1224 C C . ARG A 1 156 ? 17.277 9.608 -33.887 1.00 86.19 156 ARG A C 1
ATOM 1226 O O . ARG A 1 156 ? 17.105 8.437 -33.536 1.00 86.19 156 ARG A O 1
ATOM 1233 N N . CYS A 1 157 ? 16.581 10.628 -33.407 1.00 83.62 157 CYS A N 1
ATOM 1234 C CA . CYS A 1 157 ? 15.415 10.516 -32.543 1.00 83.62 157 CYS A CA 1
ATOM 1235 C C . CYS A 1 157 ? 14.112 10.571 -33.364 1.00 83.62 157 CYS A C 1
ATOM 1237 O O . CYS A 1 157 ? 13.963 11.353 -34.308 1.00 83.62 157 CYS A O 1
ATOM 1239 N N . ASP A 1 158 ? 13.111 9.802 -32.947 1.00 83.25 158 ASP A N 1
ATOM 1240 C CA . ASP A 1 158 ? 11.740 9.876 -33.451 1.00 83.25 158 ASP A CA 1
ATOM 1241 C C . ASP A 1 158 ? 10.973 11.078 -32.870 1.00 83.25 158 ASP A C 1
ATOM 1243 O O . ASP A 1 158 ? 9.986 11.526 -33.461 1.00 83.25 158 ASP A O 1
ATOM 1247 N N . GLY A 1 159 ? 11.445 11.637 -31.749 1.00 70.56 159 GLY A N 1
ATOM 1248 C CA . GLY A 1 159 ? 10.905 12.814 -31.064 1.00 70.56 159 GLY A CA 1
ATOM 1249 C C . GLY A 1 159 ? 10.035 12.491 -29.845 1.00 70.56 159 GLY A C 1
ATOM 1250 O O . GLY A 1 159 ? 9.586 13.412 -29.169 1.00 70.56 159 GLY A O 1
ATOM 1251 N N . ASN A 1 160 ? 9.823 11.210 -29.528 1.00 71.31 160 ASN A N 1
ATOM 1252 C CA . ASN A 1 160 ? 9.055 10.742 -28.361 1.00 71.31 160 ASN A CA 1
ATOM 1253 C C . ASN A 1 160 ? 9.947 10.208 -27.232 1.00 71.31 160 ASN A C 1
ATOM 1255 O O . ASN A 1 160 ? 9.458 9.823 -26.169 1.00 71.31 160 ASN A O 1
ATOM 1259 N N . GLU A 1 161 ? 11.257 10.182 -27.442 1.00 81.25 161 GLU A N 1
ATOM 1260 C CA . GLU A 1 161 ? 12.221 9.665 -26.490 1.00 81.25 161 GLU A CA 1
ATOM 1261 C C . GLU A 1 161 ? 12.274 10.541 -25.235 1.00 81.25 161 GLU A C 1
ATOM 1263 O O . GLU A 1 161 ? 12.078 11.762 -25.269 1.00 81.25 161 GLU A O 1
ATOM 1268 N N . SER A 1 162 ? 12.535 9.895 -24.100 1.00 64.62 162 SER A N 1
ATOM 1269 C CA . SER A 1 162 ? 12.733 10.546 -22.802 1.00 64.62 162 SER A CA 1
ATOM 1270 C C . SER A 1 162 ? 14.165 11.053 -22.598 1.00 64.62 162 SER A C 1
ATOM 1272 O O . SER A 1 162 ? 14.414 11.833 -21.681 1.00 64.62 162 SER A O 1
ATOM 1274 N N . SER A 1 163 ? 15.112 10.610 -23.431 1.00 69.88 163 SER A N 1
ATOM 1275 C CA . SER A 1 163 ? 16.526 10.972 -23.352 1.00 69.88 163 SER A CA 1
ATOM 1276 C C . SER A 1 163 ? 17.215 10.810 -24.704 1.00 69.88 163 SER A C 1
ATOM 1278 O O . SER A 1 163 ? 16.903 9.884 -25.449 1.00 69.88 163 SER A O 1
ATOM 1280 N N . LEU A 1 164 ? 18.225 11.649 -24.960 1.00 71.25 164 LEU A N 1
ATOM 1281 C CA . LEU A 1 164 ? 19.096 11.564 -26.138 1.00 71.25 164 LEU A CA 1
ATOM 1282 C C . LEU A 1 164 ? 19.809 10.203 -26.255 1.00 71.25 164 LEU A C 1
ATOM 1284 O O . LEU A 1 164 ? 20.160 9.773 -27.348 1.00 71.25 164 LEU A O 1
ATOM 1288 N N . PHE A 1 165 ? 20.019 9.506 -25.132 1.00 77.69 165 PHE A N 1
ATOM 1289 C CA . PHE A 1 165 ? 20.682 8.196 -25.104 1.00 77.69 165 PHE A CA 1
ATOM 1290 C C . PHE A 1 165 ? 19.781 7.035 -25.540 1.00 77.69 165 PHE A C 1
ATOM 1292 O O . PHE A 1 165 ? 20.292 5.937 -25.752 1.00 77.69 165 PHE A O 1
ATOM 1299 N N . ASN A 1 166 ? 18.472 7.275 -25.662 1.00 74.88 166 ASN A N 1
ATOM 1300 C CA . ASN A 1 166 ? 17.493 6.291 -26.124 1.00 74.88 166 ASN A CA 1
ATOM 1301 C C . ASN A 1 166 ? 17.217 6.407 -27.630 1.00 74.88 166 ASN A C 1
ATOM 1303 O O . ASN A 1 166 ? 16.464 5.604 -28.171 1.00 74.88 166 ASN A O 1
ATOM 1307 N N . CYS A 1 167 ? 17.812 7.400 -28.292 1.00 78.00 167 CYS A N 1
ATOM 1308 C CA . CYS A 1 167 ? 17.759 7.538 -29.739 1.00 78.00 167 CYS A CA 1
ATOM 1309 C C . CYS A 1 167 ? 18.742 6.566 -30.404 1.00 78.00 167 CYS A C 1
ATOM 1311 O O . CYS A 1 167 ? 19.645 6.035 -29.755 1.00 78.00 167 CYS A O 1
ATOM 1313 N N . SER A 1 168 ? 18.604 6.343 -31.709 1.00 87.12 168 SER A N 1
ATOM 1314 C CA . SER A 1 168 ? 19.619 5.607 -32.469 1.00 87.12 168 SER A CA 1
ATOM 1315 C C . SER A 1 168 ? 20.865 6.483 -32.648 1.00 87.12 168 SER A C 1
ATOM 1317 O O . SER A 1 168 ? 20.734 7.659 -32.976 1.00 87.12 168 SER A O 1
ATOM 1319 N N . TYR A 1 169 ? 22.068 5.934 -32.441 1.00 86.75 169 TYR A N 1
ATOM 1320 C CA . TYR A 1 169 ? 23.344 6.638 -32.654 1.00 86.75 169 TYR A CA 1
ATOM 1321 C C . TYR A 1 169 ? 24.494 5.676 -32.981 1.00 86.75 169 TYR A C 1
ATOM 1323 O O . TYR A 1 169 ? 24.420 4.480 -32.700 1.00 86.75 169 TYR A O 1
ATOM 1331 N N . ALA A 1 170 ? 25.597 6.197 -33.526 1.00 77.56 170 ALA A N 1
ATOM 1332 C CA . ALA A 1 170 ? 26.761 5.424 -33.985 1.00 77.56 170 ALA A CA 1
ATOM 1333 C C . ALA A 1 170 ? 27.667 4.851 -32.861 1.00 77.56 170 ALA A C 1
ATOM 1335 O O . ALA A 1 170 ? 28.839 4.550 -33.094 1.00 77.56 170 ALA A O 1
ATOM 1336 N N . GLY A 1 171 ? 27.146 4.701 -31.638 1.00 71.81 171 GLY A N 1
ATOM 1337 C CA . GLY A 1 171 ? 27.891 4.243 -30.460 1.00 71.81 171 GLY A CA 1
ATOM 1338 C C . GLY A 1 171 ? 28.772 5.315 -29.796 1.00 71.81 171 GLY A C 1
ATOM 1339 O O . GLY A 1 171 ? 28.985 6.408 -30.326 1.00 71.81 171 GLY A O 1
ATOM 1340 N N . TRP A 1 172 ? 29.282 5.005 -28.598 1.00 74.88 172 TRP A N 1
ATOM 1341 C CA . TRP A 1 172 ? 30.180 5.882 -27.835 1.00 74.88 172 TRP A CA 1
ATOM 1342 C C . TRP A 1 172 ? 31.620 5.781 -28.342 1.00 74.88 172 TRP A C 1
ATOM 1344 O O . TRP A 1 172 ? 32.139 4.684 -28.540 1.00 74.88 172 TRP A O 1
ATOM 1354 N N . GLY A 1 173 ? 32.302 6.912 -28.493 1.00 73.69 173 GLY A N 1
ATOM 1355 C CA . GLY A 1 173 ? 33.710 6.924 -28.896 1.00 73.69 173 GLY A CA 1
ATOM 1356 C C . GLY A 1 173 ? 34.147 8.283 -29.410 1.00 73.69 173 GLY A C 1
ATOM 1357 O O . GLY A 1 173 ? 33.350 9.204 -29.435 1.00 73.69 173 GLY A O 1
ATOM 1358 N N . SER A 1 174 ? 35.413 8.422 -29.807 1.00 78.81 174 SER A N 1
ATOM 1359 C CA . SER A 1 174 ? 35.915 9.662 -30.409 1.00 78.81 174 SER A CA 1
ATOM 1360 C C . SER A 1 174 ? 35.506 9.747 -31.880 1.00 78.81 174 SER A C 1
ATOM 1362 O O . SER A 1 174 ? 36.157 9.149 -32.738 1.00 78.81 174 SER A O 1
ATOM 1364 N N . HIS A 1 175 ? 34.477 10.533 -32.178 1.00 77.31 175 HIS A N 1
ATOM 1365 C CA . HIS A 1 175 ? 33.989 10.769 -33.539 1.00 77.31 175 HIS A CA 1
ATOM 1366 C C . HIS A 1 175 ? 34.584 12.048 -34.139 1.00 77.31 175 HIS A C 1
ATOM 1368 O O . HIS A 1 175 ? 34.875 13.012 -33.428 1.00 77.31 175 HIS A O 1
ATOM 1374 N N . ARG A 1 176 ? 34.784 12.070 -35.462 1.00 76.88 176 ARG A N 1
ATOM 1375 C CA . ARG A 1 176 ? 35.234 13.264 -36.194 1.00 76.88 176 ARG A CA 1
ATOM 1376 C C . ARG A 1 176 ? 34.036 13.894 -36.896 1.00 76.88 176 ARG A C 1
ATOM 1378 O O . ARG A 1 176 ? 33.621 13.390 -37.931 1.00 76.88 176 ARG A O 1
ATOM 1385 N N . CYS A 1 177 ? 33.525 14.996 -36.357 1.00 75.75 177 CYS A N 1
ATOM 1386 C CA . CYS A 1 177 ? 32.386 15.696 -36.949 1.00 75.75 177 CYS A CA 1
ATOM 1387 C C . CYS A 1 177 ? 32.838 16.570 -38.133 1.00 75.75 177 CYS A C 1
ATOM 1389 O O . CYS A 1 177 ? 33.630 17.496 -37.948 1.00 75.75 177 CYS A O 1
ATOM 1391 N N . VAL A 1 178 ? 32.327 16.306 -39.337 1.00 71.56 178 VAL A N 1
ATOM 1392 C CA . VAL A 1 178 ? 32.599 17.061 -40.575 1.00 71.56 178 VAL A CA 1
ATOM 1393 C C . VAL A 1 178 ? 31.845 18.389 -40.585 1.00 71.56 178 VAL A C 1
ATOM 1395 O O . VAL A 1 178 ? 32.403 19.404 -40.996 1.00 71.56 178 VAL A O 1
ATOM 1398 N N . TYR A 1 179 ? 30.607 18.403 -40.082 1.00 67.94 179 TYR A N 1
ATOM 1399 C CA . TYR A 1 179 ? 29.777 19.614 -39.973 1.00 67.94 179 TYR A CA 1
ATOM 1400 C C . TYR A 1 179 ? 29.873 20.306 -38.600 1.00 67.94 179 TYR A C 1
ATOM 1402 O O . TYR A 1 179 ? 29.220 21.324 -38.373 1.00 67.94 179 TYR A O 1
ATOM 1410 N N . GLY A 1 180 ? 30.730 19.780 -37.718 1.00 75.44 180 GLY A N 1
ATOM 1411 C CA . GLY A 1 180 ? 30.974 20.258 -36.357 1.00 75.44 180 GLY A CA 1
ATOM 1412 C C . GLY A 1 180 ? 29.919 19.811 -35.334 1.00 75.44 180 GLY A C 1
ATOM 1413 O O . GLY A 1 180 ? 29.289 18.772 -35.526 1.00 75.44 180 GLY A O 1
ATOM 1414 N N . TYR A 1 181 ? 29.798 20.508 -34.200 1.00 81.25 181 TYR A N 1
ATOM 1415 C CA . TYR A 1 181 ? 28.979 20.057 -33.062 1.00 81.25 181 TYR A CA 1
ATOM 1416 C C . TYR A 1 181 ? 27.528 20.535 -33.107 1.00 81.25 181 TYR A C 1
ATOM 1418 O O . TYR A 1 181 ? 27.247 21.653 -33.531 1.00 81.25 181 TYR A O 1
ATOM 1426 N N . ALA A 1 182 ? 26.626 19.710 -32.577 1.00 81.69 182 ALA A N 1
ATOM 1427 C CA . ALA A 1 182 ? 25.222 20.025 -32.384 1.00 81.69 182 ALA A CA 1
ATOM 1428 C C . ALA A 1 182 ? 25.030 21.111 -31.311 1.00 81.69 182 ALA A C 1
ATOM 1430 O O . ALA A 1 182 ? 25.595 21.053 -30.211 1.00 81.69 182 ALA A O 1
ATOM 1431 N N . GLY A 1 183 ? 24.193 22.093 -31.630 1.00 81.62 183 GLY A N 1
ATOM 1432 C CA . GLY A 1 183 ? 23.728 23.142 -30.733 1.00 81.62 183 GLY A CA 1
ATOM 1433 C C . GLY A 1 183 ? 22.207 23.249 -30.753 1.00 81.62 183 GLY A C 1
ATOM 1434 O O . GLY A 1 183 ? 21.560 22.945 -31.758 1.00 81.62 183 GLY A O 1
ATOM 1435 N N . VAL A 1 184 ? 21.634 23.688 -29.635 1.00 80.44 184 VAL A N 1
ATOM 1436 C CA . VAL A 1 184 ? 20.181 23.828 -29.473 1.00 80.44 184 VAL A CA 1
ATOM 1437 C C . VAL A 1 184 ? 19.823 25.174 -28.860 1.00 80.44 184 VAL A C 1
ATOM 1439 O O . VAL A 1 184 ? 20.563 25.722 -28.041 1.00 80.44 184 VAL A O 1
ATOM 1442 N N . VAL A 1 185 ? 18.653 25.683 -29.239 1.00 73.94 185 VAL A N 1
ATOM 1443 C CA . VAL A 1 185 ? 17.999 26.823 -28.593 1.00 73.94 185 VAL A CA 1
ATOM 1444 C C . VAL A 1 185 ? 16.688 26.321 -28.009 1.00 73.94 185 VAL A C 1
ATOM 1446 O O . VAL A 1 185 ? 15.734 26.063 -28.744 1.00 73.94 185 VAL A O 1
ATOM 1449 N N . CYS A 1 186 ? 16.630 26.179 -26.689 1.00 71.12 186 CYS A N 1
ATOM 1450 C CA . CYS A 1 186 ? 15.417 25.743 -26.003 1.00 71.12 186 CYS A CA 1
ATOM 1451 C C . CYS A 1 186 ? 14.478 26.925 -25.727 1.00 71.12 186 CYS A C 1
ATOM 1453 O O . CYS A 1 186 ? 14.926 28.042 -25.456 1.00 71.12 186 CYS A O 1
ATOM 1455 N N . GLY A 1 187 ? 13.168 26.693 -25.814 1.00 60.06 187 GLY A N 1
ATOM 1456 C CA . GLY A 1 187 ? 12.165 27.725 -25.556 1.00 60.06 187 GLY A CA 1
ATOM 1457 C C . GLY A 1 187 ? 11.962 27.996 -24.068 1.00 60.06 187 GLY A C 1
ATOM 1458 O O . GLY A 1 187 ? 11.773 27.067 -23.286 1.00 60.06 187 GLY A O 1
ATOM 1459 N N . THR A 1 188 ? 11.944 29.274 -23.678 1.00 55.94 188 THR A N 1
ATOM 1460 C CA . THR A 1 188 ? 11.486 29.727 -22.358 1.00 55.94 188 THR A CA 1
ATOM 1461 C C . THR A 1 188 ? 10.145 30.447 -22.498 1.00 55.94 188 THR A C 1
ATOM 1463 O O . THR A 1 188 ? 9.995 31.362 -23.310 1.00 55.94 188 THR A O 1
ATOM 1466 N N . LEU A 1 189 ? 9.142 30.043 -21.714 1.00 38.22 189 LEU A N 1
ATOM 1467 C CA . LEU A 1 189 ? 7.916 30.823 -21.571 1.00 38.22 189 LEU A CA 1
ATOM 1468 C C . LEU A 1 189 ? 8.208 31.973 -20.595 1.00 38.22 189 LEU A C 1
ATOM 1470 O O . LEU A 1 189 ? 8.496 31.747 -19.422 1.00 38.22 189 LEU A O 1
ATOM 1474 N N . TYR A 1 190 ? 8.160 33.206 -21.092 1.00 31.00 190 TYR A N 1
ATOM 1475 C CA . TYR A 1 190 ? 8.258 34.428 -20.295 1.00 31.00 190 TYR A CA 1
ATOM 1476 C C . TYR A 1 190 ? 7.072 34.500 -19.309 1.00 31.00 190 TYR A C 1
ATOM 1478 O O . TYR A 1 190 ? 5.953 34.816 -19.711 1.00 31.00 190 TYR A O 1
ATOM 1486 N N . ILE A 1 191 ? 7.305 34.263 -18.015 1.00 28.53 191 ILE A N 1
ATOM 1487 C CA . ILE A 1 191 ? 6.502 34.884 -16.953 1.00 28.53 191 ILE A CA 1
ATOM 1488 C C . ILE A 1 191 ? 7.337 36.047 -16.433 1.00 28.53 191 ILE A C 1
ATOM 1490 O O . ILE A 1 191 ? 8.436 35.870 -15.916 1.00 28.53 191 ILE A O 1
ATOM 1494 N N . ALA A 1 192 ? 6.830 37.258 -16.641 1.00 27.36 192 ALA A N 1
ATOM 1495 C CA . ALA A 1 192 ? 7.439 38.469 -16.130 1.00 27.36 192 ALA A CA 1
ATOM 1496 C C . ALA A 1 192 ? 7.475 38.432 -14.595 1.00 27.36 192 ALA A C 1
ATOM 1498 O O . ALA A 1 192 ? 6.431 38.471 -13.948 1.00 27.36 192 ALA A O 1
ATOM 1499 N N . SER A 1 193 ? 8.672 38.443 -14.018 1.00 26.02 193 SER A N 1
ATOM 1500 C CA . SER A 1 193 ? 8.897 39.074 -12.725 1.00 26.02 193 SER A CA 1
ATOM 1501 C C . SER A 1 193 ? 10.209 39.840 -12.777 1.00 26.02 193 SER A C 1
ATOM 1503 O O . SER A 1 193 ? 11.220 39.398 -13.319 1.00 26.02 193 SER A O 1
ATOM 1505 N N . SER A 1 194 ? 10.122 41.068 -12.304 1.00 24.30 194 SER A N 1
ATOM 1506 C CA . SER A 1 194 ? 11.171 42.062 -12.187 1.00 24.30 194 SER A CA 1
ATOM 1507 C C . SER A 1 194 ? 12.379 41.568 -11.391 1.00 24.30 194 SER A C 1
ATOM 1509 O O . SER A 1 194 ? 12.227 40.969 -10.335 1.00 24.30 194 SER A O 1
ATOM 1511 N N . ARG A 1 195 ? 13.560 41.933 -11.903 1.00 28.84 195 ARG A N 1
ATOM 1512 C CA . ARG A 1 195 ? 14.883 41.941 -11.259 1.00 28.84 195 ARG A CA 1
ATOM 1513 C C . ARG A 1 195 ? 14.836 42.041 -9.728 1.00 28.84 195 ARG A C 1
ATOM 1515 O O . ARG A 1 195 ? 14.273 43.015 -9.236 1.00 28.84 195 ARG A O 1
ATOM 1522 N N . LEU A 1 196 ? 15.568 41.156 -9.048 1.00 23.56 196 LEU A N 1
ATOM 1523 C CA . LEU A 1 196 ? 16.494 41.428 -7.935 1.00 23.56 196 LEU A CA 1
ATOM 1524 C C . LEU A 1 196 ? 17.342 40.159 -7.696 1.00 23.56 196 LEU A C 1
ATOM 1526 O O . LEU A 1 196 ? 16.840 39.054 -7.839 1.00 23.56 196 LEU A O 1
ATOM 1530 N N . ASN A 1 197 ? 18.641 40.344 -7.450 1.00 28.94 197 ASN A N 1
ATOM 1531 C CA . ASN A 1 197 ? 19.627 39.287 -7.177 1.00 28.94 197 ASN A CA 1
ATOM 1532 C C . ASN A 1 197 ? 19.397 38.628 -5.793 1.00 28.94 197 ASN A C 1
ATOM 1534 O O . ASN A 1 197 ? 18.659 39.201 -4.993 1.00 28.94 197 ASN A O 1
ATOM 1538 N N . PHE A 1 198 ? 20.191 37.577 -5.500 1.00 26.39 198 PHE A N 1
ATOM 1539 C CA . PHE A 1 198 ? 20.609 37.051 -4.169 1.00 26.39 198 PHE A CA 1
ATOM 1540 C C . PHE A 1 198 ? 19.865 35.782 -3.646 1.00 26.39 198 PHE A C 1
ATOM 1542 O O . PHE A 1 198 ? 18.694 35.651 -3.959 1.00 26.39 198 PHE A O 1
ATOM 1549 N N . HIS A 1 199 ? 20.370 34.831 -2.819 1.00 30.52 199 HIS A N 1
ATOM 1550 C CA . HIS A 1 199 ? 21.697 34.270 -2.444 1.00 30.52 199 HIS A CA 1
ATOM 1551 C C . HIS A 1 199 ? 21.546 33.168 -1.305 1.00 30.52 199 HIS A C 1
ATOM 1553 O O . HIS A 1 199 ? 21.256 33.622 -0.203 1.00 30.52 199 HIS A O 1
ATOM 1559 N N . HIS A 1 200 ? 21.789 31.834 -1.474 1.00 26.31 200 HIS A N 1
ATOM 1560 C CA . HIS A 1 200 ? 22.070 30.683 -0.515 1.00 26.31 200 HIS A CA 1
ATOM 1561 C C . HIS A 1 200 ? 21.112 29.523 0.069 1.00 26.31 200 HIS A C 1
ATOM 1563 O O . HIS A 1 200 ? 20.697 29.662 1.213 1.00 26.31 200 HIS A O 1
ATOM 1569 N N . VAL A 1 201 ? 20.911 28.293 -0.520 1.00 27.16 201 VAL A N 1
ATOM 1570 C CA . VAL A 1 201 ? 20.334 27.032 0.121 1.00 27.16 201 VAL A CA 1
ATOM 1571 C C . VAL A 1 201 ? 21.031 25.680 -0.235 1.00 27.16 201 VAL A C 1
ATOM 1573 O O . VAL A 1 201 ? 20.962 25.217 -1.376 1.00 27.16 201 VAL A O 1
ATOM 1576 N N . HIS A 1 202 ? 21.570 24.944 0.760 1.00 27.00 202 HIS A N 1
ATOM 1577 C CA . HIS A 1 202 ? 21.901 23.498 0.644 1.00 27.00 202 HIS A CA 1
ATOM 1578 C C . HIS A 1 202 ? 20.655 22.611 0.792 1.00 27.00 202 HIS A C 1
ATOM 1580 O O . HIS A 1 202 ? 19.783 22.926 1.587 1.00 27.00 202 HIS A O 1
ATOM 1586 N N . MET A 1 203 ? 20.600 21.479 0.082 1.00 30.38 203 MET A N 1
ATOM 1587 C CA . MET A 1 203 ? 19.563 20.446 0.211 1.00 30.38 203 MET A CA 1
ATOM 1588 C C . MET A 1 203 ? 20.180 19.067 -0.036 1.00 30.38 203 MET A C 1
ATOM 1590 O O . MET A 1 203 ? 20.584 18.774 -1.156 1.00 30.38 203 MET A O 1
ATOM 1594 N N . CYS A 1 204 ? 20.268 18.235 1.001 1.00 28.33 204 CYS A N 1
ATOM 1595 C CA . CYS A 1 204 ? 20.586 16.805 0.883 1.00 28.33 204 CYS A CA 1
ATOM 1596 C C . CYS A 1 204 ? 19.329 16.011 0.491 1.00 28.33 204 CYS A C 1
ATOM 1598 O O . CYS A 1 204 ? 18.220 16.452 0.789 1.00 28.33 204 CYS A O 1
ATOM 1600 N N . VAL A 1 205 ? 19.504 14.870 -0.177 1.00 28.72 205 VAL A N 1
ATOM 1601 C CA . VAL A 1 205 ? 18.500 13.822 -0.427 1.00 28.72 205 VAL A CA 1
ATOM 1602 C C . VAL A 1 205 ? 19.259 12.495 -0.403 1.00 28.72 205 VAL A C 1
ATOM 1604 O O . VAL A 1 205 ? 20.242 12.356 -1.125 1.00 28.72 205 VAL A O 1
ATOM 1607 N N . ILE A 1 206 ? 18.814 11.542 0.418 1.00 29.39 206 ILE A N 1
ATOM 1608 C CA . ILE A 1 206 ? 19.386 10.192 0.558 1.00 29.39 206 ILE A CA 1
ATOM 1609 C C . ILE A 1 206 ? 18.443 9.138 -0.060 1.00 29.39 206 ILE A C 1
ATOM 1611 O O . ILE A 1 206 ? 17.243 9.245 0.167 1.00 29.39 206 ILE A O 1
ATOM 1615 N N . ILE A 1 207 ? 18.974 8.104 -0.742 1.00 29.55 207 ILE A N 1
ATOM 1616 C CA . ILE A 1 207 ? 18.247 6.954 -1.341 1.00 29.55 207 ILE A CA 1
ATOM 1617 C C . ILE A 1 207 ? 18.848 5.612 -0.848 1.00 29.55 207 ILE A C 1
ATOM 1619 O O . ILE A 1 207 ? 20.066 5.506 -0.716 1.00 29.55 207 ILE A O 1
ATOM 1623 N N . TYR A 1 208 ? 18.013 4.589 -0.585 1.00 29.88 208 TYR A N 1
ATOM 1624 C CA . TYR A 1 208 ? 18.410 3.187 -0.326 1.00 29.88 208 TYR A CA 1
ATOM 1625 C C . TYR A 1 208 ? 17.832 2.265 -1.422 1.00 29.88 208 TYR A C 1
ATOM 1627 O O . TYR A 1 208 ? 16.633 2.312 -1.693 1.00 29.88 208 TYR A O 1
ATOM 1635 N N . LEU A 1 209 ? 18.676 1.422 -2.026 1.00 28.56 209 LEU A N 1
ATOM 1636 C CA . LEU A 1 209 ? 18.296 0.250 -2.829 1.00 28.56 209 LEU A CA 1
ATOM 1637 C C . LEU A 1 209 ? 18.351 -0.980 -1.906 1.00 28.56 209 LEU A C 1
ATOM 1639 O O . LEU A 1 209 ? 19.342 -1.135 -1.190 1.00 28.56 209 LEU A O 1
ATOM 1643 N N . ASP A 1 210 ? 17.342 -1.855 -1.910 1.00 33.09 210 ASP A N 1
ATOM 1644 C CA . ASP A 1 210 ? 17.515 -3.190 -1.322 1.00 33.09 210 ASP A CA 1
ATOM 1645 C C . ASP A 1 210 ? 18.495 -3.994 -2.214 1.00 33.09 210 ASP A C 1
ATOM 1647 O O . ASP A 1 210 ? 18.387 -3.973 -3.447 1.00 33.09 210 ASP A O 1
ATOM 1651 N N . PRO A 1 211 ? 19.494 -4.669 -1.626 1.00 40.75 211 PRO A N 1
ATOM 1652 C CA . PRO A 1 211 ? 20.528 -5.430 -2.328 1.00 40.75 211 PRO A CA 1
ATOM 1653 C C . PRO A 1 211 ? 20.072 -6.769 -2.949 1.00 40.75 211 PRO A C 1
ATOM 1655 O O . PRO A 1 211 ? 20.897 -7.452 -3.570 1.00 40.75 211 PRO A O 1
ATOM 1658 N N . SER A 1 212 ? 18.811 -7.197 -2.806 1.00 51.19 212 SER A N 1
ATOM 1659 C CA . SER A 1 212 ? 18.362 -8.526 -3.251 1.00 51.19 212 SER A CA 1
ATOM 1660 C C . SER A 1 212 ? 18.183 -8.630 -4.776 1.00 51.19 212 SER A C 1
ATOM 1662 O O . SER A 1 212 ? 17.119 -8.502 -5.371 1.00 51.19 212 SER A O 1
ATOM 1664 N N . ARG A 1 213 ? 19.277 -8.961 -5.465 1.00 69.69 213 ARG A N 1
ATOM 1665 C CA . ARG A 1 213 ? 19.301 -9.309 -6.900 1.00 69.69 213 ARG A CA 1
ATOM 1666 C C . ARG A 1 213 ? 18.630 -10.666 -7.224 1.00 69.69 213 ARG A C 1
ATOM 1668 O O . ARG A 1 213 ? 18.854 -11.199 -8.309 1.00 69.69 213 ARG A O 1
ATOM 1675 N N . ILE A 1 214 ? 17.839 -11.236 -6.311 1.00 82.38 214 ILE A N 1
ATOM 1676 C CA . ILE A 1 214 ? 17.207 -12.564 -6.410 1.00 82.38 214 ILE A CA 1
ATOM 1677 C C . ILE A 1 214 ? 15.794 -12.557 -5.803 1.00 82.38 214 ILE A C 1
ATOM 1679 O O . ILE A 1 214 ? 15.571 -11.893 -4.795 1.00 82.38 214 ILE A O 1
ATOM 1683 N N . ARG A 1 215 ? 14.844 -13.300 -6.390 1.00 81.31 215 ARG A N 1
ATOM 1684 C CA . ARG A 1 215 ? 13.465 -13.466 -5.883 1.00 81.31 215 ARG A CA 1
ATOM 1685 C C . ARG A 1 215 ? 12.840 -14.809 -6.285 1.00 81.31 215 ARG A C 1
ATOM 1687 O O . ARG A 1 215 ? 13.315 -15.448 -7.223 1.00 81.31 215 ARG A O 1
ATOM 1694 N N . LEU A 1 216 ? 11.747 -15.195 -5.613 1.00 81.75 216 LEU A N 1
ATOM 1695 C CA . LEU A 1 216 ? 10.927 -16.370 -5.953 1.00 81.75 216 LEU A CA 1
ATOM 1696 C C . LEU A 1 216 ? 9.539 -15.953 -6.451 1.00 81.75 216 LEU A C 1
ATOM 1698 O O . LEU A 1 216 ? 8.880 -15.137 -5.809 1.00 81.75 216 LEU A O 1
ATOM 1702 N N . ILE A 1 217 ? 9.087 -16.513 -7.578 1.00 83.62 217 ILE A N 1
ATOM 1703 C CA . ILE A 1 217 ? 7.797 -16.181 -8.213 1.00 83.62 217 ILE A CA 1
ATOM 1704 C C . ILE A 1 217 ? 6.991 -17.449 -8.528 1.00 83.62 217 ILE A C 1
ATOM 1706 O O . ILE A 1 217 ? 7.546 -18.462 -8.939 1.00 83.62 217 ILE A O 1
ATOM 1710 N N . GLY A 1 218 ? 5.664 -17.393 -8.380 1.00 72.12 218 GLY A N 1
ATOM 1711 C CA . GLY A 1 218 ? 4.753 -18.470 -8.801 1.00 72.12 218 GLY A CA 1
ATOM 1712 C C . GLY A 1 218 ? 4.554 -19.606 -7.789 1.00 72.12 218 GLY A C 1
ATOM 1713 O O . GLY A 1 218 ? 3.857 -20.570 -8.097 1.00 72.12 218 GLY A O 1
ATOM 1714 N N . GLY A 1 219 ? 5.136 -19.507 -6.590 1.00 72.88 219 GLY A N 1
ATOM 1715 C CA . GLY A 1 219 ? 4.835 -20.403 -5.470 1.00 72.88 219 GLY A CA 1
ATOM 1716 C C . GLY A 1 219 ? 3.560 -20.021 -4.714 1.00 72.88 219 GLY A C 1
ATOM 1717 O O . GLY A 1 219 ? 3.030 -18.921 -4.876 1.00 72.88 219 GLY A O 1
ATOM 1718 N N . SER A 1 220 ? 3.063 -20.933 -3.871 1.00 65.38 220 SER A N 1
ATOM 1719 C CA . SER A 1 220 ? 1.878 -20.697 -3.031 1.00 65.38 220 SER A CA 1
ATOM 1720 C C . SER A 1 220 ? 2.176 -19.898 -1.753 1.00 65.38 220 SER A C 1
ATOM 1722 O O . SER A 1 220 ? 1.250 -19.461 -1.071 1.00 65.38 220 SER A O 1
ATOM 1724 N N . GLY A 1 221 ? 3.460 -19.667 -1.454 1.00 57.44 221 GLY A N 1
ATOM 1725 C CA . GLY A 1 221 ? 3.954 -18.870 -0.330 1.00 57.44 221 GLY A CA 1
ATOM 1726 C C . GLY A 1 221 ? 5.311 -18.222 -0.633 1.00 57.44 221 GLY A C 1
ATOM 1727 O O . GLY A 1 221 ? 5.945 -18.532 -1.638 1.00 57.44 221 GLY A O 1
ATOM 1728 N N . SER A 1 222 ? 5.779 -17.324 0.242 1.00 71.06 222 SER A N 1
ATOM 1729 C CA . SER A 1 222 ? 7.022 -16.547 0.051 1.00 71.06 222 SER A CA 1
ATOM 1730 C C . SER A 1 222 ? 8.310 -17.378 0.099 1.00 71.06 222 SER A C 1
ATOM 1732 O O . SER A 1 222 ? 9.383 -16.880 -0.245 1.00 71.06 222 SER A O 1
ATOM 1734 N N . ASN A 1 223 ? 8.227 -18.628 0.554 1.00 74.69 223 ASN A N 1
ATOM 1735 C CA . ASN A 1 223 ? 9.351 -19.547 0.694 1.00 74.69 223 ASN A CA 1
ATOM 1736 C C . ASN A 1 223 ? 9.492 -20.511 -0.488 1.00 74.69 223 ASN A C 1
ATOM 1738 O O . ASN A 1 223 ? 10.364 -21.371 -0.450 1.00 74.69 223 ASN A O 1
ATOM 1742 N N . GLU A 1 224 ? 8.651 -20.429 -1.514 1.00 83.81 224 GLU A N 1
ATOM 1743 C CA . GLU A 1 224 ? 8.750 -21.296 -2.684 1.00 83.81 224 GLU A CA 1
ATOM 1744 C C . GLU A 1 224 ? 8.451 -20.550 -3.979 1.00 83.81 224 GLU A C 1
ATOM 1746 O O . GLU A 1 224 ? 7.723 -19.560 -3.997 1.00 83.81 224 GLU A O 1
ATOM 1751 N N . GLY A 1 225 ? 9.022 -21.022 -5.083 1.00 88.88 225 GLY A N 1
ATOM 1752 C CA . GLY A 1 225 ? 8.754 -20.465 -6.403 1.00 88.88 225 GLY A CA 1
ATOM 1753 C C . GLY A 1 225 ? 9.885 -20.689 -7.397 1.00 88.88 225 GLY A C 1
ATOM 1754 O O . GLY A 1 225 ? 10.930 -21.258 -7.076 1.00 88.88 225 GLY A O 1
ATOM 1755 N N . ARG A 1 226 ? 9.657 -20.224 -8.625 1.00 93.75 226 ARG A N 1
ATOM 1756 C CA . ARG A 1 226 ? 10.658 -20.096 -9.687 1.00 93.75 226 ARG A CA 1
ATOM 1757 C C . ARG A 1 226 ? 11.710 -19.067 -9.283 1.00 93.75 226 ARG A C 1
ATOM 1759 O O . ARG A 1 226 ? 11.353 -17.986 -8.817 1.00 93.75 226 ARG A O 1
ATOM 1766 N N . VAL A 1 227 ? 12.982 -19.393 -9.493 1.00 95.06 227 VAL A N 1
ATOM 1767 C CA . VAL A 1 227 ? 14.113 -18.519 -9.173 1.00 95.06 227 VAL A CA 1
ATOM 1768 C C . VAL A 1 227 ? 14.293 -17.484 -10.279 1.00 95.06 227 VAL A C 1
ATOM 1770 O O . VAL A 1 227 ? 14.523 -17.826 -11.440 1.00 95.06 227 VAL A O 1
ATOM 1773 N N . GLU A 1 228 ? 14.219 -16.209 -9.910 1.00 93.19 228 GLU A N 1
ATOM 1774 C CA . GLU A 1 228 ? 14.516 -15.089 -10.800 1.00 93.19 228 GLU A CA 1
ATOM 1775 C C . GLU A 1 228 ? 15.651 -14.242 -10.234 1.00 93.19 228 GLU A C 1
ATOM 1777 O O . GLU A 1 228 ? 15.708 -13.968 -9.035 1.00 93.19 228 GLU A O 1
ATOM 1782 N N . VAL A 1 229 ? 16.551 -13.810 -11.113 1.00 87.75 229 VAL A N 1
ATOM 1783 C CA . VAL A 1 229 ? 17.745 -13.034 -10.779 1.00 87.75 229 VAL A CA 1
ATOM 1784 C C . VAL A 1 229 ? 17.856 -11.779 -11.635 1.00 87.75 229 VAL A C 1
ATOM 1786 O O . VAL A 1 229 ? 17.262 -11.680 -12.712 1.00 87.75 229 VAL A O 1
ATOM 1789 N N . ARG A 1 230 ? 18.645 -10.813 -11.161 1.00 74.56 230 ARG A N 1
ATOM 1790 C CA . ARG A 1 230 ? 18.925 -9.559 -11.866 1.00 74.56 230 ARG A CA 1
ATOM 1791 C C . ARG A 1 230 ? 20.431 -9.240 -11.872 1.00 74.56 230 ARG A C 1
ATOM 1793 O O . ARG A 1 230 ? 21.049 -9.216 -10.801 1.00 74.56 230 ARG A O 1
ATOM 1800 N N . PRO A 1 231 ? 21.050 -8.993 -13.042 1.00 68.44 231 PRO A N 1
ATOM 1801 C CA . PRO A 1 231 ? 22.396 -8.419 -13.139 1.00 68.44 231 PRO A CA 1
ATOM 1802 C C . PRO A 1 231 ? 22.506 -7.054 -12.440 1.00 68.44 231 PRO A C 1
ATOM 1804 O O . PRO A 1 231 ? 21.513 -6.357 -12.274 1.00 68.44 231 PRO A O 1
ATOM 1807 N N . GLU A 1 232 ? 23.708 -6.662 -12.021 1.00 54.62 232 GLU A N 1
ATOM 1808 C CA . GLU A 1 232 ? 23.943 -5.402 -11.284 1.00 54.62 232 GLU A CA 1
ATOM 1809 C C . GLU A 1 232 ? 23.640 -4.149 -12.117 1.00 54.62 232 GLU A C 1
ATOM 1811 O O . GLU A 1 232 ? 23.220 -3.121 -11.597 1.00 54.62 232 GLU A O 1
ATOM 1816 N N . ASP A 1 233 ? 23.830 -4.268 -13.425 1.00 50.66 233 ASP A N 1
ATOM 1817 C CA . ASP A 1 233 ? 23.712 -3.244 -14.456 1.00 50.66 233 ASP A CA 1
ATOM 1818 C C . ASP A 1 233 ? 22.369 -3.284 -15.205 1.00 50.66 233 ASP A C 1
ATOM 1820 O O . ASP A 1 233 ? 22.130 -2.473 -16.102 1.00 50.66 233 ASP A O 1
ATOM 1824 N N . SER A 1 234 ? 21.475 -4.209 -14.840 1.00 48.91 234 SER A N 1
ATOM 1825 C CA . SER A 1 234 ? 20.197 -4.426 -15.515 1.00 48.91 234 SER A CA 1
ATOM 1826 C C . SER A 1 234 ? 19.011 -4.074 -14.622 1.00 48.91 234 SER A C 1
ATOM 1828 O O . SER A 1 234 ? 18.958 -4.436 -13.449 1.00 48.91 234 SER A O 1
ATOM 1830 N N . MET A 1 235 ? 18.003 -3.415 -15.199 1.00 50.22 235 MET A N 1
ATOM 1831 C CA . MET A 1 235 ? 16.716 -3.156 -14.538 1.00 50.22 235 MET A CA 1
ATOM 1832 C C . MET A 1 235 ? 15.680 -4.267 -14.787 1.00 50.22 235 MET A C 1
ATOM 1834 O O . MET A 1 235 ? 14.566 -4.182 -14.271 1.00 50.22 235 MET A O 1
ATOM 1838 N N . THR A 1 236 ? 16.018 -5.310 -15.554 1.00 60.09 236 THR A N 1
ATOM 1839 C CA . THR A 1 236 ? 15.093 -6.395 -15.918 1.00 60.09 236 THR A CA 1
ATOM 1840 C C . THR A 1 236 ? 15.402 -7.684 -15.166 1.00 60.09 236 THR A C 1
ATOM 1842 O O . THR A 1 236 ? 16.561 -8.057 -15.014 1.00 60.09 236 THR A O 1
ATOM 1845 N N . TRP A 1 237 ? 14.354 -8.373 -14.716 1.00 82.12 237 TRP A N 1
ATOM 1846 C CA . TRP A 1 237 ? 14.442 -9.701 -14.107 1.00 82.12 237 TRP A CA 1
ATOM 1847 C C . TRP A 1 237 ? 14.496 -10.787 -15.182 1.00 82.12 237 TRP A C 1
ATOM 1849 O O . TRP A 1 237 ? 13.917 -10.621 -16.255 1.00 82.12 237 TRP A O 1
ATOM 1859 N N . GLY A 1 238 ? 15.175 -11.891 -14.883 1.00 84.50 238 GLY A N 1
ATOM 1860 C CA . GLY A 1 238 ? 15.242 -13.060 -15.754 1.00 84.50 238 GLY A CA 1
ATOM 1861 C C . GLY A 1 238 ? 15.407 -14.346 -14.959 1.00 84.50 238 GLY A C 1
ATOM 1862 O O . GLY A 1 238 ? 15.703 -14.313 -13.763 1.00 84.50 238 GLY A O 1
ATOM 1863 N N . THR A 1 239 ? 15.166 -15.480 -15.602 1.00 93.62 239 THR A N 1
ATOM 1864 C CA . THR A 1 239 ? 15.077 -16.781 -14.928 1.00 93.62 239 THR A CA 1
ATOM 1865 C C . THR A 1 239 ? 16.412 -17.520 -14.895 1.00 93.62 239 THR A C 1
ATOM 1867 O O . THR A 1 239 ? 17.390 -17.119 -15.533 1.00 93.62 239 THR A O 1
ATOM 1870 N N . VAL A 1 240 ? 16.461 -18.594 -14.108 1.00 95.31 240 VAL A N 1
ATOM 1871 C CA . VAL A 1 240 ? 17.590 -19.528 -14.031 1.00 95.31 240 VAL A CA 1
ATOM 1872 C C . VAL A 1 240 ? 17.156 -20.858 -14.638 1.00 95.31 240 VAL A C 1
ATOM 1874 O O . VAL A 1 240 ? 16.099 -21.369 -14.273 1.00 95.31 240 VAL A O 1
ATOM 1877 N N . CYS A 1 241 ? 17.949 -21.426 -15.543 1.00 95.19 241 CYS A N 1
ATOM 1878 C CA . CYS A 1 241 ? 17.663 -22.738 -16.115 1.00 95.19 241 CYS A CA 1
ATOM 1879 C C . CYS A 1 241 ? 17.939 -23.866 -15.107 1.00 95.19 241 CYS A C 1
ATOM 1881 O O . CYS A 1 241 ? 18.902 -23.812 -14.342 1.00 95.19 241 CYS A O 1
ATOM 1883 N N . HIS A 1 242 ? 17.111 -24.915 -15.112 1.00 92.44 242 HIS A N 1
ATOM 1884 C CA . HIS A 1 242 ? 17.249 -26.057 -14.206 1.00 92.44 242 HIS A CA 1
ATOM 1885 C C . HIS A 1 242 ? 18.353 -27.047 -14.613 1.00 92.44 242 HIS A C 1
ATOM 1887 O O . HIS A 1 242 ? 18.570 -28.045 -13.916 1.00 92.44 242 HIS A O 1
ATOM 1893 N N . ASN A 1 243 ? 19.030 -26.849 -15.749 1.00 90.38 243 ASN A N 1
ATOM 1894 C CA . ASN A 1 243 ? 20.134 -27.710 -16.165 1.00 90.38 243 ASN A CA 1
ATOM 1895 C C . ASN A 1 243 ? 21.217 -27.712 -15.076 1.00 90.38 243 ASN A C 1
ATOM 1897 O O . ASN A 1 243 ? 21.781 -26.679 -14.729 1.00 90.38 243 ASN A O 1
ATOM 1901 N N . ARG A 1 244 ? 21.466 -28.898 -14.500 1.00 87.19 244 ARG A N 1
ATOM 1902 C CA . ARG A 1 244 ? 22.390 -29.144 -13.371 1.00 87.19 244 ARG A CA 1
ATOM 1903 C C . ARG A 1 244 ? 22.090 -28.396 -12.065 1.00 87.19 244 ARG A C 1
ATOM 1905 O O . ARG A 1 244 ? 22.815 -28.625 -11.097 1.00 87.19 244 ARG A O 1
ATOM 1912 N N . PHE A 1 245 ? 21.002 -27.629 -12.015 1.00 94.19 245 PHE A N 1
ATOM 1913 C CA . PHE A 1 245 ? 20.528 -26.947 -10.819 1.00 94.19 245 PHE A CA 1
ATOM 1914 C C . PHE A 1 245 ? 20.076 -27.979 -9.776 1.00 94.19 245 PHE A C 1
ATOM 1916 O O . PHE A 1 245 ? 19.150 -28.764 -10.004 1.00 94.19 245 PHE A O 1
ATOM 1923 N N . ASN A 1 246 ? 20.763 -28.023 -8.641 1.00 90.75 246 ASN A N 1
ATOM 1924 C CA . ASN A 1 246 ? 20.628 -29.057 -7.623 1.00 90.75 246 ASN A CA 1
ATOM 1925 C C . ASN A 1 246 ? 20.386 -28.460 -6.220 1.00 90.75 246 ASN A C 1
ATOM 1927 O O . ASN A 1 246 ? 20.092 -27.276 -6.063 1.00 90.75 246 ASN A O 1
ATOM 1931 N N . MET A 1 247 ? 20.410 -29.312 -5.188 1.00 91.44 247 MET A N 1
ATOM 1932 C CA . MET A 1 247 ? 20.100 -28.900 -3.813 1.00 91.44 247 MET A CA 1
ATOM 1933 C C . MET A 1 247 ? 21.120 -27.917 -3.227 1.00 91.44 247 MET A C 1
ATOM 1935 O O . MET A 1 247 ? 20.714 -27.061 -2.447 1.00 91.44 247 MET A O 1
ATOM 1939 N N . ASP A 1 248 ? 22.394 -27.998 -3.612 1.00 91.38 248 ASP A N 1
ATOM 1940 C CA . ASP A 1 248 ? 23.436 -27.084 -3.135 1.00 91.38 248 ASP A CA 1
ATOM 1941 C C . ASP A 1 248 ? 23.220 -25.672 -3.714 1.00 91.38 248 ASP A C 1
ATOM 1943 O O . ASP A 1 248 ? 23.331 -24.677 -2.994 1.00 91.38 248 ASP A O 1
ATOM 1947 N N . ASP A 1 249 ? 22.787 -25.575 -4.978 1.00 93.38 249 ASP A N 1
ATOM 1948 C CA . ASP A 1 249 ? 22.378 -24.307 -5.603 1.00 93.38 249 ASP A CA 1
ATOM 1949 C C . ASP A 1 249 ? 21.149 -23.717 -4.901 1.00 93.38 249 ASP A C 1
ATOM 1951 O O . ASP A 1 249 ? 21.105 -22.531 -4.561 1.00 93.38 249 ASP A O 1
ATOM 1955 N N . ALA A 1 250 ? 20.150 -24.559 -4.623 1.00 92.88 250 ALA A N 1
ATOM 1956 C CA . ALA A 1 250 ? 18.938 -24.148 -3.927 1.00 92.88 250 ALA A CA 1
ATOM 1957 C C . ALA A 1 250 ? 19.204 -23.693 -2.486 1.00 92.88 250 ALA A C 1
ATOM 1959 O O . ALA A 1 250 ? 18.582 -22.734 -2.026 1.00 92.88 250 ALA A O 1
ATOM 1960 N N . ASP A 1 251 ? 20.132 -24.337 -1.776 1.00 86.69 251 ASP A N 1
ATOM 1961 C CA . ASP A 1 251 ? 20.549 -23.932 -0.433 1.00 86.69 251 ASP A CA 1
ATOM 1962 C C . ASP A 1 251 ? 21.185 -22.536 -0.443 1.00 86.69 251 ASP A C 1
ATOM 1964 O O . ASP A 1 251 ? 20.918 -21.733 0.458 1.00 86.69 251 ASP A O 1
ATOM 1968 N N . VAL A 1 252 ? 21.974 -22.204 -1.470 1.00 90.69 252 VAL A N 1
ATOM 1969 C CA . VAL A 1 252 ? 22.510 -20.848 -1.668 1.00 90.69 252 VAL A CA 1
ATOM 1970 C C . VAL A 1 252 ? 21.381 -19.854 -1.952 1.00 90.69 252 VAL A C 1
ATOM 1972 O O . VAL A 1 252 ? 21.336 -18.810 -1.302 1.00 90.69 252 VAL A O 1
ATOM 1975 N N . VAL A 1 253 ? 20.430 -20.175 -2.840 1.00 90.75 253 VAL A N 1
ATOM 1976 C CA . VAL A 1 253 ? 19.260 -19.314 -3.124 1.00 90.75 253 VAL A CA 1
ATOM 1977 C C . VAL A 1 253 ? 18.456 -19.028 -1.857 1.00 90.75 253 VAL A C 1
ATOM 1979 O O . VAL A 1 253 ? 18.164 -17.871 -1.554 1.00 90.75 253 VAL A O 1
ATOM 1982 N N . CYS A 1 254 ? 18.128 -20.064 -1.086 1.00 84.00 254 CYS A N 1
ATOM 1983 C CA . CYS A 1 254 ? 17.337 -19.924 0.129 1.00 84.00 254 CYS A CA 1
ATOM 1984 C C . CYS A 1 254 ? 18.068 -19.104 1.197 1.00 84.00 254 CYS A C 1
ATOM 1986 O O . CYS A 1 254 ? 17.456 -18.209 1.776 1.00 84.00 254 CYS A O 1
ATOM 1988 N N . ARG A 1 255 ? 19.374 -19.324 1.406 1.00 82.00 255 ARG A N 1
ATOM 1989 C CA . ARG A 1 255 ? 20.179 -18.506 2.334 1.00 82.00 255 ARG A CA 1
ATOM 1990 C C . ARG A 1 255 ? 20.283 -17.055 1.892 1.00 82.00 255 ARG A C 1
ATOM 1992 O O . ARG A 1 255 ? 20.177 -16.158 2.723 1.00 82.00 255 ARG A O 1
ATOM 1999 N N . MET A 1 256 ? 20.435 -16.821 0.594 1.00 77.38 256 MET A N 1
ATOM 2000 C CA . MET A 1 256 ? 20.502 -15.481 0.016 1.00 77.38 256 MET A CA 1
ATOM 2001 C C . MET A 1 256 ? 19.174 -14.713 0.163 1.00 77.38 256 MET A C 1
ATOM 2003 O O . MET A 1 256 ? 19.186 -13.489 0.241 1.00 77.38 256 MET A O 1
ATOM 2007 N N . LEU A 1 257 ? 18.048 -15.428 0.266 1.00 72.44 257 LEU A N 1
ATOM 2008 C CA . LEU A 1 257 ? 16.708 -14.896 0.552 1.00 72.44 257 LEU A CA 1
ATOM 2009 C C . LEU A 1 257 ? 16.364 -14.846 2.056 1.00 72.44 257 LEU A C 1
ATOM 2011 O O . LEU A 1 257 ? 15.236 -14.518 2.415 1.00 72.44 257 LEU A O 1
ATOM 2015 N N . GLY A 1 258 ? 17.308 -15.181 2.941 1.00 68.88 258 GLY A N 1
ATOM 2016 C CA . GLY A 1 258 ? 17.119 -15.139 4.396 1.00 68.88 258 GLY A CA 1
ATOM 2017 C C . GLY A 1 258 ? 16.497 -16.395 5.018 1.00 68.88 258 GLY A C 1
ATOM 2018 O O . GLY A 1 258 ? 16.208 -16.402 6.214 1.00 68.88 258 GLY A O 1
ATOM 2019 N N . TYR A 1 259 ? 16.318 -17.475 4.254 1.00 72.81 259 TYR A N 1
ATOM 2020 C CA . TYR A 1 259 ? 15.872 -18.772 4.767 1.00 72.81 259 TYR A CA 1
ATOM 2021 C C . TYR A 1 259 ? 17.059 -19.653 5.197 1.00 72.81 259 TYR A C 1
ATOM 2023 O O . TYR A 1 259 ? 18.134 -19.564 4.610 1.00 72.81 259 TYR A O 1
ATOM 2031 N N . PRO A 1 260 ? 16.897 -20.568 6.172 1.00 75.25 260 PRO A N 1
ATOM 2032 C CA . PRO A 1 260 ? 18.003 -21.391 6.662 1.00 75.25 260 PRO A CA 1
ATOM 2033 C C . PRO A 1 260 ? 18.646 -22.277 5.586 1.00 75.25 260 PRO A C 1
ATOM 2035 O O . PRO A 1 260 ? 19.869 -22.370 5.525 1.00 75.25 260 PRO A O 1
ATOM 2038 N N . ASN A 1 261 ? 17.827 -22.954 4.774 1.00 81.81 261 ASN A N 1
ATOM 2039 C CA . ASN A 1 261 ? 18.256 -23.834 3.685 1.00 81.81 261 ASN A CA 1
ATOM 2040 C C . ASN A 1 261 ? 17.055 -24.221 2.790 1.00 81.81 261 ASN A C 1
ATOM 2042 O O . ASN A 1 261 ? 15.898 -23.967 3.140 1.00 81.81 261 ASN A O 1
ATOM 2046 N N . ALA A 1 262 ? 17.305 -24.872 1.661 1.00 87.06 262 ALA A N 1
ATOM 2047 C CA . ALA A 1 262 ? 16.294 -25.486 0.817 1.00 87.06 262 ALA A CA 1
ATOM 2048 C C . ALA A 1 262 ? 15.823 -26.837 1.376 1.00 87.06 262 ALA A C 1
ATOM 2050 O O . ALA A 1 262 ? 16.475 -27.524 2.169 1.00 87.06 262 ALA A O 1
ATOM 2051 N N . THR A 1 263 ? 14.622 -27.223 0.964 1.00 87.94 263 THR A N 1
ATOM 2052 C CA . THR A 1 263 ? 14.047 -28.548 1.221 1.00 87.94 263 THR A CA 1
ATOM 2053 C C . THR A 1 263 ? 13.820 -29.322 -0.065 1.00 87.94 263 THR A C 1
ATOM 2055 O O . THR A 1 263 ? 13.874 -30.550 -0.037 1.00 87.94 263 THR A O 1
ATOM 2058 N N . GLN A 1 264 ? 13.546 -28.626 -1.172 1.00 90.19 264 GLN A N 1
ATOM 2059 C CA . GLN A 1 264 ? 13.283 -29.232 -2.472 1.00 90.19 264 GLN A CA 1
ATOM 2060 C C . GLN A 1 264 ? 13.742 -28.307 -3.601 1.00 90.19 264 GLN A C 1
ATOM 2062 O O . GLN A 1 264 ? 13.624 -27.085 -3.499 1.00 90.19 264 GLN A O 1
ATOM 2067 N N . VAL A 1 265 ? 14.172 -28.926 -4.697 1.00 94.25 265 VAL A N 1
ATOM 2068 C CA . VAL A 1 265 ? 14.352 -28.308 -6.015 1.00 94.25 265 VAL A CA 1
ATOM 2069 C C . VAL A 1 265 ? 13.193 -28.752 -6.902 1.00 94.25 265 VAL A C 1
ATOM 2071 O O . VAL A 1 265 ? 12.742 -29.900 -6.820 1.00 94.25 265 VAL A O 1
ATOM 2074 N N . ARG A 1 266 ? 12.692 -27.849 -7.738 1.00 92.69 266 ARG A N 1
ATOM 2075 C CA . ARG A 1 266 ? 11.619 -28.095 -8.699 1.00 92.69 266 ARG A CA 1
ATOM 2076 C C . ARG A 1 266 ? 12.096 -27.706 -10.094 1.00 92.69 266 ARG A C 1
ATOM 2078 O O . ARG A 1 266 ? 12.567 -26.594 -10.290 1.00 92.69 266 ARG A O 1
ATOM 2085 N N . ASN A 1 267 ? 11.949 -28.626 -11.039 1.00 91.12 267 ASN A N 1
ATOM 2086 C CA . ASN A 1 267 ? 12.400 -28.463 -12.422 1.00 91.12 267 ASN A CA 1
ATOM 2087 C C . ASN A 1 267 ? 11.200 -28.284 -13.357 1.00 91.12 267 ASN A C 1
ATOM 2089 O O . ASN A 1 267 ? 10.056 -28.252 -12.895 1.00 91.12 267 ASN A O 1
ATOM 2093 N N . ASP A 1 268 ? 11.476 -28.189 -14.658 1.00 91.19 268 ASP A N 1
ATOM 2094 C CA . ASP A 1 268 ? 10.471 -28.198 -15.724 1.00 91.19 268 ASP A CA 1
ATOM 2095 C C . ASP A 1 268 ? 9.373 -27.133 -15.531 1.00 91.19 268 ASP A C 1
ATOM 2097 O O . ASP A 1 268 ? 8.180 -27.406 -15.690 1.00 91.19 268 ASP A O 1
ATOM 2101 N N . ALA A 1 269 ? 9.772 -25.930 -15.092 1.00 89.94 269 ALA A N 1
ATOM 2102 C CA . ALA A 1 269 ? 8.878 -24.801 -14.847 1.00 89.94 269 ALA A CA 1
ATOM 2103 C C . ALA A 1 269 ? 7.671 -25.141 -13.948 1.00 89.94 269 ALA A C 1
ATOM 2105 O O . ALA A 1 269 ? 6.559 -24.654 -14.162 1.00 89.94 269 ALA A O 1
ATOM 2106 N N . TYR A 1 270 ? 7.881 -25.962 -12.912 1.00 91.38 270 TYR A N 1
ATOM 2107 C CA . TYR A 1 270 ? 6.837 -26.410 -11.976 1.00 91.38 270 TYR A CA 1
ATOM 2108 C C . TYR A 1 270 ? 5.975 -25.270 -11.399 1.00 91.38 270 TYR A C 1
ATOM 2110 O O . TYR A 1 270 ? 4.771 -25.432 -11.221 1.00 91.38 270 TYR A O 1
ATOM 2118 N N . PHE A 1 271 ? 6.581 -24.110 -11.124 1.00 87.31 271 PHE A N 1
ATOM 2119 C CA . PHE A 1 271 ? 5.903 -22.906 -10.613 1.00 87.31 271 PHE A CA 1
ATOM 2120 C C . PHE A 1 271 ? 5.411 -21.964 -11.729 1.00 87.31 271 PHE A C 1
ATOM 2122 O O . PHE A 1 271 ? 5.184 -20.772 -11.516 1.00 87.31 271 PHE A O 1
ATOM 2129 N N . GLY A 1 272 ? 5.264 -22.496 -12.939 1.00 89.06 272 GLY A N 1
ATOM 2130 C CA . GLY A 1 272 ? 4.976 -21.752 -14.154 1.00 89.06 272 GLY A CA 1
ATOM 2131 C C . GLY A 1 272 ? 6.241 -21.263 -14.857 1.00 89.06 272 GLY A C 1
ATOM 2132 O O . GLY A 1 272 ? 7.284 -21.033 -14.239 1.00 89.06 272 GLY A O 1
ATOM 2133 N N . GLN A 1 273 ? 6.110 -21.072 -16.167 1.00 90.31 273 GLN A N 1
ATOM 2134 C CA . GLN A 1 273 ? 7.152 -20.518 -17.025 1.00 90.31 273 GLN A CA 1
ATOM 2135 C C . GLN A 1 273 ? 7.358 -19.028 -16.734 1.00 90.31 273 GLN A C 1
ATOM 2137 O O . GLN A 1 273 ? 6.395 -18.290 -16.503 1.00 90.31 273 GLN A O 1
ATOM 2142 N N . GLY A 1 274 ? 8.608 -18.581 -16.746 1.00 83.00 274 GLY A N 1
ATOM 2143 C CA . GLY A 1 274 ? 8.951 -17.171 -16.705 1.00 83.00 274 GLY A CA 1
ATOM 2144 C C . GLY A 1 274 ? 8.723 -16.470 -18.039 1.00 83.00 274 GLY A C 1
ATOM 2145 O O . GLY A 1 274 ? 8.282 -17.052 -19.032 1.00 83.00 274 GLY A O 1
ATOM 2146 N N . THR A 1 275 ? 9.018 -15.175 -18.036 1.00 78.56 275 THR A N 1
ATOM 2147 C CA . THR A 1 275 ? 8.942 -14.314 -19.216 1.00 78.56 275 THR A CA 1
ATOM 2148 C C . THR A 1 275 ? 10.177 -13.427 -19.271 1.00 78.56 275 THR A C 1
ATOM 2150 O O . THR A 1 275 ? 10.525 -12.819 -18.259 1.00 78.56 275 THR A O 1
ATOM 2153 N N . GLY A 1 276 ? 10.783 -13.282 -20.447 1.00 83.25 276 GLY A N 1
ATOM 2154 C CA . GLY A 1 276 ? 11.932 -12.399 -20.655 1.00 83.25 276 GLY A CA 1
ATOM 2155 C C . GLY A 1 276 ? 13.240 -13.181 -20.827 1.00 83.25 276 GLY A C 1
ATOM 2156 O O . GLY A 1 276 ? 13.222 -14.248 -21.430 1.00 83.25 276 GLY A O 1
ATOM 2157 N N . PRO A 1 277 ? 14.393 -12.644 -20.399 1.00 80.56 277 PRO A N 1
ATOM 2158 C CA . PRO A 1 277 ? 15.675 -13.324 -20.563 1.00 80.56 277 PRO A CA 1
ATOM 2159 C C . PRO A 1 277 ? 15.840 -14.485 -19.568 1.00 80.56 277 PRO A C 1
ATOM 2161 O O . PRO A 1 277 ? 15.435 -14.381 -18.411 1.00 80.56 277 PRO A O 1
ATOM 2164 N N . ILE A 1 278 ? 16.511 -15.558 -19.989 1.00 87.94 278 ILE A N 1
ATOM 2165 C CA . ILE A 1 278 ? 17.072 -16.568 -19.080 1.00 87.94 278 ILE A CA 1
ATOM 2166 C C . ILE A 1 278 ? 18.510 -16.130 -18.803 1.00 87.94 278 ILE A C 1
ATOM 2168 O O . ILE A 1 278 ? 19.332 -16.021 -19.712 1.00 87.94 278 ILE A O 1
ATOM 2172 N N . TYR A 1 279 ? 18.808 -15.775 -17.558 1.00 89.88 279 TYR A N 1
ATOM 2173 C CA . TYR A 1 279 ? 20.069 -15.120 -17.219 1.00 89.88 279 TYR A CA 1
ATOM 2174 C C . TYR A 1 279 ? 21.187 -16.080 -16.854 1.00 89.88 279 TYR A C 1
ATOM 2176 O O . TYR A 1 279 ? 22.347 -15.758 -17.109 1.00 89.88 279 TYR A O 1
ATOM 2184 N N . MET A 1 280 ? 20.855 -17.216 -16.251 1.00 91.62 280 MET A N 1
ATOM 2185 C CA . MET A 1 280 ? 21.832 -18.188 -15.780 1.00 91.62 280 MET A CA 1
ATOM 2186 C C . MET A 1 280 ? 21.470 -19.582 -16.250 1.00 91.62 280 MET A C 1
ATOM 2188 O O . MET A 1 280 ? 20.301 -19.962 -16.251 1.00 91.62 280 MET A O 1
ATOM 2192 N N . ASP A 1 281 ? 22.504 -20.342 -16.576 1.00 94.00 281 ASP A N 1
ATOM 2193 C CA . ASP A 1 281 ? 22.421 -21.738 -16.965 1.00 94.00 281 ASP A CA 1
ATOM 2194 C C . ASP A 1 281 ? 23.634 -22.492 -16.421 1.00 94.00 281 ASP A C 1
ATOM 2196 O O . ASP A 1 281 ? 24.704 -21.907 -16.193 1.00 94.00 281 ASP A O 1
ATOM 2200 N N . ASP A 1 282 ? 23.441 -23.791 -16.208 1.00 92.06 282 ASP A N 1
ATOM 2201 C CA . ASP A 1 282 ? 24.467 -24.728 -15.770 1.00 92.06 282 ASP A CA 1
ATOM 2202 C C . ASP A 1 282 ? 25.123 -24.299 -14.436 1.00 92.06 282 ASP A C 1
ATOM 2204 O O . ASP A 1 282 ? 26.336 -24.441 -14.247 1.00 92.06 282 ASP A O 1
ATOM 2208 N N . VAL A 1 283 ? 24.306 -23.754 -13.520 1.00 93.38 283 VAL A N 1
ATOM 2209 C CA . VAL A 1 283 ? 24.724 -23.255 -12.198 1.00 93.38 283 VAL A CA 1
ATOM 2210 C C . VAL A 1 283 ? 25.267 -24.405 -11.351 1.00 93.38 283 VAL A C 1
ATOM 2212 O O . VAL A 1 283 ? 24.678 -25.484 -11.299 1.00 93.38 283 VAL A O 1
ATOM 2215 N N . ARG A 1 284 ? 26.434 -24.186 -10.740 1.00 91.19 284 ARG A N 1
ATOM 2216 C CA . ARG A 1 284 ? 27.127 -25.148 -9.877 1.00 91.19 284 ARG A CA 1
ATOM 2217 C C . ARG A 1 284 ? 27.737 -24.430 -8.681 1.00 91.19 284 ARG A C 1
ATOM 2219 O O . ARG A 1 284 ? 28.831 -23.866 -8.778 1.00 91.19 284 ARG A O 1
ATOM 2226 N N . CYS A 1 285 ? 27.009 -24.452 -7.581 1.00 92.00 285 CYS A N 1
ATOM 2227 C CA . CYS A 1 285 ? 27.460 -24.076 -6.256 1.00 92.00 285 CYS A CA 1
ATOM 2228 C C . CYS A 1 285 ? 28.051 -25.295 -5.523 1.00 92.00 285 CYS A C 1
ATOM 2230 O O . CYS A 1 285 ? 27.607 -26.427 -5.714 1.00 92.00 285 CYS A O 1
ATOM 2232 N N . ASP A 1 286 ? 29.013 -25.050 -4.638 1.00 84.44 286 ASP A N 1
ATOM 2233 C CA . ASP A 1 286 ? 29.537 -26.001 -3.651 1.00 84.44 286 ASP A CA 1
ATOM 2234 C C . ASP A 1 286 ? 28.640 -26.079 -2.393 1.00 84.44 286 ASP A C 1
ATOM 2236 O O . ASP A 1 286 ? 28.868 -26.904 -1.505 1.00 84.44 286 ASP A O 1
ATOM 2240 N N . GLY A 1 287 ? 27.648 -25.186 -2.283 1.00 75.38 287 GLY A N 1
ATOM 2241 C CA . GLY A 1 287 ? 26.625 -25.147 -1.232 1.00 75.38 287 GLY A CA 1
ATOM 2242 C C . GLY A 1 287 ? 26.962 -24.238 -0.047 1.00 75.38 287 GLY A C 1
ATOM 2243 O O . GLY A 1 287 ? 26.124 -24.036 0.831 1.00 75.38 287 GLY A O 1
ATOM 2244 N N . ASN A 1 288 ? 28.158 -23.639 -0.021 1.00 80.12 288 ASN A N 1
ATOM 2245 C CA . ASN A 1 288 ? 28.632 -22.761 1.060 1.00 80.12 288 ASN A CA 1
ATOM 2246 C C . ASN A 1 288 ? 28.694 -21.279 0.670 1.00 80.12 288 ASN A C 1
ATOM 2248 O O . ASN A 1 288 ? 28.895 -20.425 1.536 1.00 80.12 288 ASN A O 1
ATOM 2252 N N . GLU A 1 289 ? 28.489 -20.957 -0.602 1.00 88.94 289 GLU A N 1
ATOM 2253 C CA . GLU A 1 289 ? 28.533 -19.606 -1.149 1.00 88.94 289 GLU A CA 1
ATOM 2254 C C . GLU A 1 289 ? 27.502 -18.698 -0.478 1.00 88.94 289 GLU A C 1
ATOM 2256 O O . GLU A 1 289 ? 26.426 -19.135 -0.077 1.00 88.94 289 GLU A O 1
ATOM 2261 N N . THR A 1 290 ? 27.819 -17.413 -0.347 1.00 76.94 290 THR A N 1
ATOM 2262 C CA . THR A 1 290 ? 26.897 -16.419 0.225 1.00 76.94 290 THR A CA 1
ATOM 2263 C C . THR A 1 290 ? 25.926 -15.847 -0.806 1.00 76.94 290 THR A C 1
ATOM 2265 O O . THR A 1 290 ? 24.968 -15.174 -0.432 1.00 76.94 290 THR A O 1
ATOM 2268 N N . SER A 1 291 ? 26.160 -16.091 -2.098 1.00 80.75 291 SER A N 1
ATOM 2269 C CA . SER A 1 291 ? 25.319 -15.603 -3.186 1.00 80.75 291 SER A CA 1
ATOM 2270 C C . SER A 1 291 ? 25.372 -16.522 -4.402 1.00 80.75 291 SER A C 1
ATOM 2272 O O . SER A 1 291 ? 26.439 -17.023 -4.756 1.00 80.75 291 SER A O 1
ATOM 2274 N N . LEU A 1 292 ? 24.237 -16.656 -5.095 1.00 87.12 292 LEU A N 1
ATOM 2275 C CA . LEU A 1 292 ? 24.131 -17.408 -6.347 1.00 87.12 292 LEU A CA 1
ATOM 2276 C C . LEU A 1 292 ? 25.059 -16.849 -7.444 1.00 87.12 292 LEU A C 1
ATOM 2278 O O . LEU A 1 292 ? 25.551 -17.599 -8.278 1.00 87.12 292 LEU A O 1
ATOM 2282 N N . PHE A 1 293 ? 25.365 -15.542 -7.420 1.00 85.62 293 PHE A N 1
ATOM 2283 C CA . PHE A 1 293 ? 26.274 -14.906 -8.390 1.00 85.62 293 PHE A CA 1
ATOM 2284 C C . PHE A 1 293 ? 27.743 -15.293 -8.206 1.00 85.62 293 PHE A C 1
ATOM 2286 O O . PHE A 1 293 ? 28.557 -15.003 -9.082 1.00 85.62 293 PHE A O 1
ATOM 2293 N N . SER A 1 294 ? 28.095 -15.880 -7.060 1.00 84.94 294 SER A N 1
ATOM 2294 C CA . SER A 1 294 ? 29.453 -16.340 -6.762 1.00 84.94 294 SER A CA 1
ATOM 2295 C C . SER A 1 294 ? 29.694 -17.788 -7.187 1.00 84.94 294 SER A C 1
ATOM 2297 O O . SER A 1 294 ? 30.844 -18.222 -7.185 1.00 84.94 294 SER A O 1
ATOM 2299 N N . CYS A 1 295 ? 28.640 -18.516 -7.559 1.00 88.69 295 CYS A N 1
ATOM 2300 C CA . CYS A 1 295 ? 28.749 -19.878 -8.065 1.00 88.69 295 CYS A CA 1
ATOM 2301 C C . CYS A 1 295 ? 29.279 -19.893 -9.505 1.00 88.69 295 CYS A C 1
ATOM 2303 O O . CYS A 1 295 ? 29.259 -18.881 -10.210 1.00 88.69 295 CYS A O 1
ATOM 2305 N N . SER A 1 296 ? 29.756 -21.049 -9.966 1.00 92.06 296 SER A N 1
ATOM 2306 C CA . SER A 1 296 ? 30.142 -21.214 -11.369 1.00 92.06 296 SER A CA 1
ATOM 2307 C C . SER A 1 296 ? 28.890 -21.379 -12.235 1.00 92.06 296 SER A C 1
ATOM 2309 O O . SER A 1 296 ? 28.015 -22.168 -11.897 1.00 92.06 296 SER A O 1
ATOM 2311 N N . TYR A 1 297 ? 28.793 -20.643 -13.343 1.00 93.12 297 TYR A N 1
ATOM 2312 C CA . TYR A 1 297 ? 27.715 -20.756 -14.336 1.00 93.12 297 TYR A CA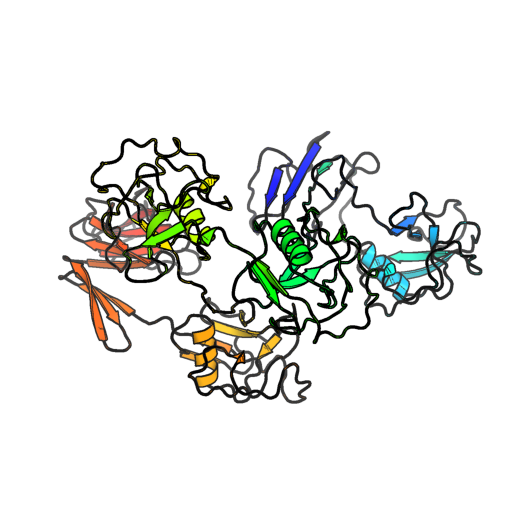 1
ATOM 2313 C C . TYR A 1 297 ? 28.248 -20.384 -15.730 1.00 93.12 297 TYR A C 1
ATOM 2315 O O . TYR A 1 297 ? 29.359 -19.860 -15.855 1.00 93.12 297 TYR A O 1
ATOM 2323 N N . ALA A 1 298 ? 27.477 -20.647 -16.788 1.00 82.62 298 ALA A N 1
ATOM 2324 C CA . ALA A 1 298 ? 27.914 -20.485 -18.183 1.00 82.62 298 ALA A CA 1
ATOM 2325 C C . ALA A 1 298 ? 28.194 -19.026 -18.627 1.00 82.62 298 ALA A C 1
ATOM 2327 O O . ALA A 1 298 ? 28.836 -18.805 -19.655 1.00 82.62 298 ALA A O 1
ATOM 2328 N N . GLY A 1 299 ? 27.757 -18.035 -17.843 1.00 82.31 299 GLY A N 1
ATOM 2329 C CA . GLY A 1 299 ? 27.791 -16.604 -18.162 1.00 82.31 299 GLY A CA 1
ATOM 2330 C C . GLY A 1 299 ? 26.396 -16.029 -18.446 1.00 82.31 299 GLY A C 1
ATOM 2331 O O . GLY A 1 299 ? 25.453 -16.763 -18.725 1.00 82.31 299 GLY A O 1
ATOM 2332 N N . TRP A 1 300 ? 26.246 -14.704 -18.340 1.00 83.31 300 TRP A N 1
ATOM 2333 C CA . TRP A 1 300 ? 24.941 -14.043 -18.474 1.00 83.31 300 TRP A CA 1
ATOM 2334 C C . TRP A 1 300 ? 24.326 -14.256 -19.855 1.00 83.31 300 TRP A C 1
ATOM 2336 O O . TRP A 1 300 ? 24.971 -13.968 -20.861 1.00 83.31 300 TRP A O 1
ATOM 2346 N N . THR A 1 301 ? 23.062 -14.687 -19.905 1.00 84.12 301 THR A N 1
ATOM 2347 C CA . THR A 1 301 ? 22.299 -14.936 -21.151 1.00 84.12 301 THR A CA 1
ATOM 2348 C C . THR A 1 301 ? 22.907 -15.991 -22.083 1.00 84.12 301 THR A C 1
ATOM 2350 O O . THR A 1 301 ? 22.476 -16.136 -23.223 1.00 84.12 301 THR A O 1
ATOM 2353 N N . ILE A 1 302 ? 23.900 -16.747 -21.607 1.00 86.25 302 ILE A N 1
ATOM 2354 C CA . ILE A 1 302 ? 24.489 -17.874 -22.330 1.00 86.25 302 ILE A CA 1
ATOM 2355 C C . ILE A 1 302 ? 23.794 -19.136 -21.827 1.00 86.25 302 ILE A C 1
ATOM 2357 O O . ILE A 1 302 ? 24.098 -19.612 -20.738 1.00 86.25 302 ILE A O 1
ATOM 2361 N N . HIS A 1 303 ? 22.846 -19.643 -22.611 1.00 89.31 303 HIS A N 1
ATOM 2362 C CA . HIS A 1 303 ? 22.066 -20.839 -22.301 1.00 89.31 303 HIS A CA 1
ATOM 2363 C C . HIS A 1 303 ? 21.562 -21.501 -23.590 1.00 89.31 303 HIS A C 1
ATOM 2365 O O . HIS A 1 303 ? 21.460 -20.845 -24.630 1.00 89.31 303 HIS A O 1
ATOM 2371 N N . ASP A 1 304 ? 21.210 -22.783 -23.521 1.00 89.69 304 ASP A N 1
ATOM 2372 C CA . ASP A 1 304 ? 20.455 -23.486 -24.571 1.00 89.69 304 ASP A CA 1
ATOM 2373 C C . ASP A 1 304 ? 19.004 -23.801 -24.163 1.00 89.69 304 ASP A C 1
ATOM 2375 O O . ASP A 1 304 ? 18.282 -24.479 -24.893 1.00 89.69 304 ASP A O 1
ATOM 2379 N N . CYS A 1 305 ? 18.573 -23.251 -23.024 1.00 90.81 305 CYS A N 1
ATOM 2380 C CA . CYS A 1 305 ? 17.262 -23.497 -22.440 1.00 90.81 305 CYS A CA 1
ATOM 2381 C C . CYS A 1 305 ? 16.130 -22.638 -23.017 1.00 90.81 305 CYS A C 1
ATOM 2383 O O . CYS A 1 305 ? 16.354 -21.513 -23.474 1.00 90.81 305 CYS A O 1
ATOM 2385 N N . ASP A 1 306 ? 14.901 -23.137 -22.888 1.00 91.81 306 ASP A N 1
ATOM 2386 C CA . ASP A 1 306 ? 13.669 -22.347 -22.964 1.00 91.81 306 ASP A CA 1
ATOM 2387 C C . ASP A 1 306 ? 13.005 -22.192 -21.579 1.00 91.81 306 ASP A C 1
ATOM 2389 O O . ASP A 1 306 ? 13.455 -22.759 -20.584 1.00 91.81 306 ASP A O 1
ATOM 2393 N N . HIS A 1 307 ? 11.929 -21.402 -21.487 1.00 92.75 307 HIS A N 1
ATOM 2394 C CA . HIS A 1 307 ? 11.239 -21.174 -20.209 1.00 92.75 307 HIS A CA 1
ATOM 2395 C C . HIS A 1 307 ? 10.500 -22.398 -19.661 1.00 92.75 307 HIS A C 1
ATOM 2397 O O . HIS A 1 307 ? 10.118 -22.396 -18.493 1.00 92.75 307 HIS A O 1
ATOM 2403 N N . GLY A 1 308 ? 10.299 -23.449 -20.459 1.00 90.75 308 GLY A N 1
ATOM 2404 C CA . GLY A 1 308 ? 9.854 -24.745 -19.953 1.00 90.75 308 GLY A CA 1
ATOM 2405 C C . GLY A 1 308 ? 10.882 -25.375 -19.014 1.00 90.75 308 GLY A C 1
ATOM 2406 O O . GLY A 1 308 ? 10.534 -26.270 -18.253 1.00 90.75 308 GLY A O 1
ATOM 2407 N N . GLN A 1 309 ? 12.120 -24.873 -19.013 1.00 94.50 309 GLN A N 1
ATOM 2408 C CA . GLN A 1 309 ? 13.227 -25.371 -18.209 1.00 94.50 309 GLN A CA 1
ATOM 2409 C C . GLN A 1 309 ? 13.604 -24.444 -17.040 1.00 94.50 309 GLN A C 1
ATOM 2411 O O . GLN A 1 309 ? 14.700 -24.558 -16.491 1.00 94.50 309 GLN A O 1
ATOM 2416 N N . ASP A 1 310 ? 12.721 -23.543 -16.612 1.00 94.44 310 ASP A N 1
ATOM 2417 C CA . ASP A 1 310 ? 13.018 -22.660 -15.481 1.00 94.44 310 ASP A CA 1
ATOM 2418 C C . ASP A 1 310 ? 13.093 -23.431 -14.144 1.00 94.44 310 ASP A C 1
ATOM 2420 O O . ASP A 1 310 ? 12.230 -24.255 -13.818 1.00 94.44 310 ASP A O 1
ATOM 2424 N N . ALA A 1 311 ? 14.124 -23.134 -13.350 1.00 95.56 311 ALA A N 1
ATOM 2425 C CA . ALA A 1 311 ? 14.382 -23.720 -12.040 1.00 95.56 311 ALA A CA 1
ATOM 2426 C C . ALA A 1 311 ? 13.519 -23.086 -10.940 1.00 95.56 311 ALA A C 1
ATOM 2428 O O . ALA A 1 311 ? 13.282 -21.876 -10.911 1.00 95.56 311 ALA A O 1
ATOM 2429 N N . GLY A 1 312 ? 13.104 -23.899 -9.974 1.00 95.19 312 GLY A N 1
ATOM 2430 C CA . GLY A 1 312 ? 12.380 -23.477 -8.783 1.00 95.19 312 GLY A CA 1
ATOM 2431 C C . GLY A 1 312 ? 12.906 -24.128 -7.511 1.00 95.19 312 GLY A C 1
ATOM 2432 O O . GLY A 1 312 ? 13.529 -25.190 -7.536 1.00 95.19 312 GLY A O 1
ATOM 2433 N N . VAL A 1 313 ? 12.628 -23.499 -6.374 1.00 95.38 313 VAL A N 1
ATOM 2434 C CA . VAL A 1 313 ? 13.067 -23.966 -5.052 1.00 95.38 313 VAL A CA 1
ATOM 2435 C C . VAL A 1 313 ? 11.935 -23.896 -4.036 1.00 95.38 313 VAL A C 1
ATOM 2437 O O . VAL A 1 313 ? 11.002 -23.107 -4.178 1.00 95.38 313 VAL A O 1
ATOM 2440 N N . VAL A 1 314 ? 12.030 -24.727 -2.999 1.00 87.88 314 VAL A N 1
ATOM 2441 C CA . VAL A 1 314 ? 11.191 -24.672 -1.794 1.00 87.88 314 VAL A CA 1
ATOM 2442 C C . VAL A 1 314 ? 12.108 -24.547 -0.583 1.00 87.88 314 VAL A C 1
ATOM 2444 O O . VAL A 1 314 ? 12.781 -25.508 -0.193 1.00 87.88 314 VAL A O 1
ATOM 2447 N N . CYS A 1 315 ? 12.130 -23.371 0.026 1.00 83.94 315 CYS A N 1
ATOM 2448 C CA . CYS A 1 315 ? 12.922 -23.036 1.196 1.00 83.94 315 CYS A CA 1
ATOM 2449 C C . CYS A 1 315 ? 12.266 -23.513 2.492 1.00 83.94 315 CYS A C 1
ATOM 2451 O O . CYS A 1 315 ? 11.041 -23.518 2.648 1.00 83.94 315 CYS A O 1
ATOM 2453 N N . ARG A 1 316 ? 13.107 -23.913 3.447 1.00 77.25 316 ARG A N 1
ATOM 2454 C CA . ARG A 1 316 ? 12.692 -24.240 4.808 1.00 77.25 316 ARG A CA 1
ATOM 2455 C C . ARG A 1 316 ? 12.270 -22.956 5.510 1.00 77.25 316 ARG A C 1
ATOM 2457 O O . ARG A 1 316 ? 13.027 -21.994 5.535 1.00 77.25 316 ARG A O 1
ATOM 2464 N N . THR A 1 317 ? 11.102 -22.957 6.135 1.00 66.06 317 THR A N 1
ATOM 2465 C CA . THR A 1 317 ? 10.680 -21.872 7.024 1.00 66.06 317 THR A CA 1
ATOM 2466 C C . THR A 1 317 ? 10.863 -22.274 8.488 1.00 66.06 317 THR A C 1
ATOM 2468 O O . THR A 1 317 ? 10.759 -23.450 8.865 1.00 66.06 317 THR A O 1
ATOM 2471 N N . ASP A 1 318 ? 11.104 -21.284 9.349 1.00 61.09 318 ASP A N 1
ATOM 2472 C CA . ASP A 1 318 ? 11.111 -21.458 10.808 1.00 61.09 318 ASP A CA 1
ATOM 2473 C C . ASP A 1 318 ? 9.716 -21.795 11.379 1.00 61.09 318 ASP A C 1
ATOM 2475 O O . ASP A 1 318 ? 9.590 -22.118 12.562 1.00 61.09 318 ASP A O 1
ATOM 2479 N N . SER A 1 319 ? 8.675 -21.856 10.538 1.00 56.28 319 SER A N 1
ATOM 2480 C CA . SER A 1 319 ? 7.338 -22.371 10.873 1.00 56.28 319 SER A CA 1
ATOM 2481 C C . SER A 1 319 ? 7.359 -23.818 11.406 1.00 56.28 319 SER A C 1
ATOM 2483 O O . SER A 1 319 ? 6.377 -24.300 11.953 1.00 56.28 319 SER A O 1
ATOM 2485 N N . SER A 1 320 ? 8.485 -24.538 11.303 1.00 63.41 320 SER A N 1
ATOM 2486 C CA . SER A 1 320 ? 8.683 -25.852 11.943 1.00 63.41 320 SER A CA 1
ATOM 2487 C C . SER A 1 320 ? 9.022 -25.792 13.446 1.00 63.41 320 SER A C 1
ATOM 2489 O O . SER A 1 320 ? 9.119 -26.835 14.109 1.00 63.41 320 SER A O 1
ATOM 2491 N N . ARG A 1 321 ? 9.238 -24.592 13.996 1.00 76.50 321 ARG A N 1
ATOM 2492 C CA . ARG A 1 321 ? 9.606 -24.331 15.398 1.00 76.50 321 ARG A CA 1
ATOM 2493 C C . ARG A 1 321 ? 8.574 -23.492 16.151 1.00 76.50 321 ARG A C 1
ATOM 2495 O O . ARG A 1 321 ? 8.778 -23.242 17.336 1.00 76.50 321 ARG A O 1
ATOM 2502 N N . ILE A 1 322 ? 7.476 -23.110 15.503 1.00 87.38 322 ILE A N 1
ATOM 2503 C CA . ILE A 1 322 ? 6.347 -22.388 16.093 1.00 87.38 322 ILE A CA 1
ATOM 2504 C C . ILE A 1 322 ? 5.026 -22.968 15.570 1.00 87.38 322 ILE A C 1
ATOM 2506 O O . ILE A 1 322 ? 4.964 -23.412 14.427 1.00 87.38 322 ILE A O 1
ATOM 2510 N N . ARG A 1 323 ? 3.980 -23.026 16.401 1.00 85.88 323 ARG A N 1
ATOM 2511 C CA . ARG A 1 323 ? 2.640 -23.494 16.003 1.00 85.88 323 ARG A CA 1
ATOM 2512 C C . ARG A 1 323 ? 1.537 -22.922 16.892 1.00 85.88 323 ARG A C 1
ATOM 2514 O O . ARG A 1 323 ? 1.799 -22.566 18.039 1.00 85.88 323 ARG A O 1
ATOM 2521 N N . LEU A 1 324 ? 0.303 -22.937 16.383 1.00 87.69 324 LEU A N 1
ATOM 2522 C CA . LEU A 1 324 ? -0.910 -22.622 17.145 1.00 87.69 324 LEU A CA 1
ATOM 2523 C C . LEU A 1 324 ? -1.679 -23.901 17.494 1.00 87.69 324 LEU A C 1
ATOM 2525 O O . LEU A 1 324 ? -1.885 -24.762 16.637 1.00 87.69 324 LEU A O 1
ATOM 2529 N N . VAL A 1 325 ? -2.095 -24.044 18.755 1.00 89.19 325 VAL A N 1
ATOM 2530 C CA . VAL A 1 325 ? -2.799 -25.240 19.257 1.00 89.19 325 VAL A CA 1
ATOM 2531 C C . VAL A 1 325 ? -4.065 -24.855 20.022 1.00 89.19 325 VAL A C 1
ATOM 2533 O O . VAL A 1 325 ? -4.061 -23.924 20.816 1.00 89.19 325 VAL A O 1
ATOM 2536 N N . GLY A 1 326 ? -5.156 -25.601 19.828 1.00 78.81 326 GLY A N 1
ATOM 2537 C CA . GLY A 1 326 ? -6.384 -25.458 20.627 1.00 78.81 326 GLY A CA 1
ATOM 2538 C C . GLY A 1 326 ? -7.385 -24.406 20.135 1.00 78.81 326 GLY A C 1
ATOM 2539 O O . GLY A 1 326 ? -8.438 -24.252 20.748 1.00 78.81 326 GLY A O 1
ATOM 2540 N N . GLY A 1 327 ? -7.107 -23.710 19.030 1.00 80.31 327 GLY A N 1
ATOM 2541 C CA . GLY A 1 327 ? -8.096 -22.861 18.365 1.00 80.31 327 GLY A CA 1
ATOM 2542 C C . GLY A 1 327 ? -9.023 -23.632 17.422 1.00 80.31 327 GLY A C 1
ATOM 2543 O O . GLY A 1 327 ? -8.737 -24.754 17.008 1.00 80.31 327 GLY A O 1
ATOM 2544 N N . SER A 1 328 ? -10.154 -23.015 17.066 1.00 68.62 328 SER A N 1
ATOM 2545 C CA . SER A 1 328 ? -11.140 -23.591 16.132 1.00 68.62 328 SER A CA 1
ATOM 2546 C C . SER A 1 328 ? -10.766 -23.462 14.645 1.00 68.62 328 SER A C 1
ATOM 2548 O O . SER A 1 328 ? -11.556 -23.854 13.791 1.00 68.62 328 SER A O 1
ATOM 2550 N N . GLY A 1 329 ? -9.596 -22.897 14.329 1.00 56.00 329 GLY A N 1
ATOM 2551 C CA . GLY A 1 329 ? -9.091 -22.676 12.972 1.00 56.00 329 GLY A CA 1
ATOM 2552 C C . GLY A 1 329 ? -7.559 -22.576 12.957 1.00 56.00 329 GLY A C 1
ATOM 2553 O O . GLY A 1 329 ? -6.963 -22.401 14.019 1.00 56.00 329 GLY A O 1
ATOM 2554 N N . PRO A 1 330 ? -6.905 -22.700 11.786 1.00 63.59 330 PRO A N 1
ATOM 2555 C CA . PRO A 1 330 ? -5.440 -22.755 11.686 1.00 63.59 330 PRO A CA 1
ATOM 2556 C C . PRO A 1 330 ? -4.751 -21.430 12.048 1.00 63.59 330 PRO A C 1
ATOM 2558 O O . PRO A 1 330 ? -3.584 -21.423 12.421 1.00 63.59 330 PRO A O 1
ATOM 2561 N N . ASN A 1 331 ? -5.486 -20.323 11.975 1.00 71.19 331 ASN A N 1
ATOM 2562 C CA . ASN A 1 331 ? -5.018 -18.974 12.265 1.00 71.19 331 ASN A CA 1
ATOM 2563 C C . ASN A 1 331 ? -5.167 -18.570 13.732 1.00 71.19 331 ASN A C 1
ATOM 2565 O O . ASN A 1 331 ? -4.933 -17.415 14.059 1.00 71.19 331 ASN A O 1
ATOM 2569 N N . GLN A 1 332 ? -5.627 -19.458 14.609 1.00 85.69 332 GLN A N 1
ATOM 2570 C CA . GLN A 1 332 ? -5.816 -19.110 16.008 1.00 85.69 332 GLN A CA 1
ATOM 2571 C C . GLN A 1 332 ? -5.470 -20.259 16.937 1.00 85.69 332 GLN A C 1
ATOM 2573 O O . GLN A 1 332 ? -5.696 -21.427 16.623 1.00 85.69 332 GLN A O 1
ATOM 2578 N N . GLY A 1 333 ? -4.938 -19.930 18.107 1.00 88.88 333 GLY A N 1
ATOM 2579 C CA . GLY A 1 333 ? -4.603 -20.916 19.124 1.00 88.88 333 GLY A CA 1
ATOM 2580 C C . GLY A 1 333 ? -3.553 -20.423 20.108 1.00 88.88 333 GLY A C 1
ATOM 2581 O O . GLY A 1 333 ? -3.032 -19.316 19.997 1.00 88.88 333 GLY A O 1
ATOM 2582 N N . ARG A 1 334 ? -3.237 -21.277 21.081 1.00 94.38 334 ARG A N 1
ATOM 2583 C CA . ARG A 1 334 ? -2.118 -21.113 22.013 1.00 94.38 334 ARG A CA 1
ATOM 2584 C C . ARG A 1 334 ? -0.796 -21.186 21.256 1.00 94.38 334 ARG A C 1
ATOM 2586 O O . ARG A 1 334 ? -0.620 -22.098 20.444 1.00 94.38 334 ARG A O 1
ATOM 2593 N N . VAL A 1 335 ? 0.122 -20.272 21.557 1.00 95.00 335 VAL A N 1
ATOM 2594 C CA . VAL A 1 335 ? 1.446 -20.218 20.931 1.00 95.00 335 VAL A CA 1
ATOM 2595 C C . VAL A 1 335 ? 2.361 -21.257 21.571 1.00 95.00 335 VAL A C 1
ATOM 2597 O O . VAL A 1 335 ? 2.645 -21.219 22.768 1.00 95.00 335 VAL A O 1
ATOM 2600 N N . GLU A 1 336 ? 2.839 -22.198 20.761 1.00 93.69 336 GLU A N 1
ATOM 2601 C CA . GLU A 1 336 ? 3.838 -2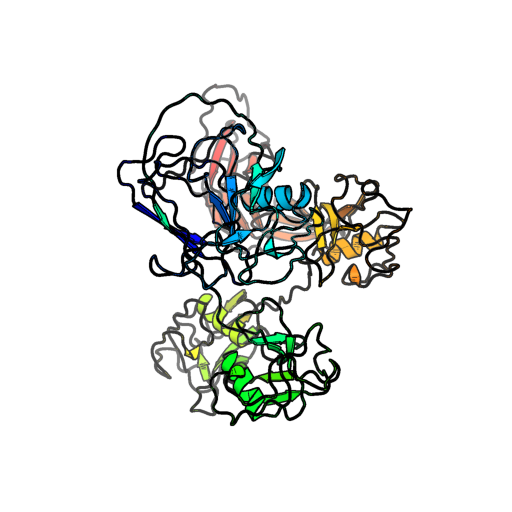3.179 21.176 1.00 93.69 336 GLU A CA 1
ATOM 2602 C C . GLU A 1 336 ? 5.097 -23.052 20.325 1.00 93.69 336 GLU A C 1
ATOM 2604 O O . GLU A 1 336 ? 5.031 -22.991 19.096 1.00 93.69 336 GLU A O 1
ATOM 2609 N N . VAL A 1 337 ? 6.254 -23.064 20.985 1.00 91.50 337 VAL A N 1
ATOM 2610 C CA . VAL A 1 337 ? 7.567 -22.902 20.359 1.00 91.50 337 VAL A CA 1
ATOM 2611 C C . VAL A 1 337 ? 8.506 -24.055 20.696 1.00 91.50 337 VAL A C 1
ATOM 2613 O O . VAL A 1 337 ? 8.338 -24.775 21.687 1.00 91.50 337 VAL A O 1
ATOM 2616 N N . ARG A 1 338 ? 9.523 -24.237 19.853 1.00 85.19 338 ARG A N 1
ATOM 2617 C CA . ARG A 1 338 ? 10.563 -25.250 20.021 1.00 85.19 338 ARG A CA 1
ATOM 2618 C C . ARG A 1 338 ? 11.967 -24.655 19.793 1.00 85.19 338 ARG A C 1
ATOM 2620 O O . ARG A 1 338 ? 12.285 -24.253 18.666 1.00 85.19 338 ARG A O 1
ATOM 2627 N N . PRO A 1 339 ? 12.827 -24.619 20.830 1.00 77.69 339 PRO A N 1
ATOM 2628 C CA . PRO A 1 339 ? 14.226 -24.214 20.696 1.00 77.69 339 PRO A CA 1
ATOM 2629 C C . PRO A 1 339 ? 14.992 -25.127 19.726 1.00 77.69 339 PRO A C 1
ATOM 2631 O O . PRO A 1 339 ? 14.672 -26.309 19.606 1.00 77.69 339 PRO A O 1
ATOM 2634 N N . ALA A 1 340 ? 16.019 -24.602 19.053 1.00 72.94 340 ALA A N 1
ATOM 2635 C CA . ALA A 1 340 ? 16.796 -25.361 18.064 1.00 72.94 340 ALA A CA 1
ATOM 2636 C C . ALA A 1 340 ? 17.539 -26.576 18.660 1.00 72.94 340 ALA A C 1
ATOM 2638 O O . ALA A 1 340 ? 17.779 -27.559 17.964 1.00 72.94 340 ALA A O 1
ATOM 2639 N N . ASP A 1 341 ? 17.870 -26.529 19.949 1.00 71.69 341 ASP A N 1
ATOM 2640 C CA . ASP A 1 341 ? 18.585 -27.567 20.696 1.00 71.69 341 ASP A CA 1
ATOM 2641 C C . ASP A 1 341 ? 17.650 -28.575 21.395 1.00 71.69 341 ASP A C 1
ATOM 2643 O O . ASP A 1 341 ? 18.114 -29.477 22.098 1.00 71.69 341 ASP A O 1
ATOM 2647 N N . SER A 1 342 ? 16.326 -28.458 21.218 1.00 70.50 342 SER A N 1
ATOM 2648 C CA . SER A 1 342 ? 15.350 -29.312 21.895 1.00 70.50 342 SER A CA 1
ATOM 2649 C C . SER A 1 342 ? 14.284 -29.874 20.963 1.00 70.50 342 SER A C 1
ATOM 2651 O O . SER A 1 342 ? 13.679 -29.173 20.164 1.00 70.50 342 SER A O 1
ATOM 2653 N N . PHE A 1 343 ? 13.952 -31.153 21.141 1.00 73.75 343 PHE A N 1
ATOM 2654 C CA . PHE A 1 343 ? 12.855 -31.798 20.411 1.00 73.75 343 PHE A CA 1
ATOM 2655 C C . PHE A 1 343 ? 11.478 -31.613 21.073 1.00 73.75 343 PHE A C 1
ATOM 2657 O O . PHE A 1 343 ? 10.473 -32.052 20.514 1.00 73.75 343 PHE A O 1
ATOM 2664 N N . ARG A 1 344 ? 11.405 -30.976 22.253 1.00 83.81 344 ARG A N 1
ATOM 2665 C CA . ARG A 1 344 ? 10.155 -30.802 23.013 1.00 83.81 344 ARG A CA 1
ATOM 2666 C C . ARG A 1 344 ? 9.525 -29.433 22.767 1.00 83.81 344 ARG A C 1
ATOM 2668 O O . ARG A 1 344 ? 10.176 -28.418 23.012 1.00 83.81 344 ARG A O 1
ATOM 2675 N N . TRP A 1 345 ? 8.252 -29.440 22.371 1.00 90.19 345 TRP A N 1
ATOM 2676 C CA . TRP A 1 345 ? 7.387 -28.259 22.350 1.00 90.19 345 TRP A CA 1
ATOM 2677 C C . TRP A 1 345 ? 7.153 -27.726 23.762 1.00 90.19 345 TRP A C 1
ATOM 2679 O O . TRP A 1 345 ? 7.142 -28.496 24.726 1.00 90.19 345 TRP A O 1
ATOM 2689 N N . GLY A 1 346 ? 6.990 -26.416 23.864 1.00 90.69 346 GLY A N 1
ATOM 2690 C CA . GLY A 1 346 ? 6.675 -25.712 25.097 1.00 90.69 346 GLY A CA 1
ATOM 2691 C C . GLY A 1 346 ? 5.942 -24.412 24.796 1.00 90.69 346 GLY A C 1
ATOM 2692 O O . GLY A 1 346 ? 5.797 -24.040 23.632 1.00 90.69 346 GLY A O 1
ATOM 2693 N N . THR A 1 347 ? 5.449 -23.757 25.835 1.00 93.75 347 THR A N 1
ATOM 2694 C CA . THR A 1 347 ? 4.527 -22.623 25.713 1.00 93.75 347 THR A CA 1
ATOM 2695 C C . THR A 1 347 ? 5.235 -21.289 25.918 1.00 93.75 347 THR A C 1
ATOM 2697 O O . THR A 1 347 ? 6.395 -21.240 26.344 1.00 93.75 347 THR A O 1
ATOM 2700 N N . VAL A 1 348 ? 4.539 -20.211 25.571 1.00 94.19 348 VAL A N 1
ATOM 2701 C CA . VAL A 1 348 ? 4.964 -18.825 25.789 1.00 94.19 348 VAL A CA 1
ATOM 2702 C C . VAL A 1 348 ? 4.024 -18.196 26.811 1.00 94.19 348 VAL A C 1
ATOM 2704 O O . VAL A 1 348 ? 2.816 -18.436 26.759 1.00 94.19 348 VAL A O 1
ATOM 2707 N N . CYS A 1 349 ? 4.583 -17.447 27.755 1.00 92.50 349 CYS A N 1
ATOM 2708 C CA . CYS A 1 349 ? 3.808 -16.761 28.776 1.00 92.50 349 CYS A CA 1
ATOM 2709 C C . CYS A 1 349 ? 3.178 -15.466 28.241 1.00 92.50 349 CYS A C 1
ATOM 2711 O O . CYS A 1 349 ? 3.750 -14.824 27.364 1.00 92.50 349 CYS A O 1
ATOM 2713 N N . ASP A 1 350 ? 2.015 -15.089 28.768 1.00 90.94 350 ASP A N 1
ATOM 2714 C CA . ASP A 1 350 ? 1.293 -13.865 28.411 1.00 90.94 350 ASP A CA 1
ATOM 2715 C C . ASP A 1 350 ? 1.807 -12.599 29.120 1.00 90.94 350 ASP A C 1
ATOM 2717 O O . ASP A 1 350 ? 1.489 -11.490 28.689 1.00 90.94 350 ASP A O 1
ATOM 2721 N N . ASN A 1 351 ? 2.633 -12.739 30.162 1.00 88.12 351 ASN A N 1
ATOM 2722 C CA . ASN A 1 351 ? 3.310 -11.620 30.815 1.00 88.12 351 ASN A CA 1
ATOM 2723 C C . ASN A 1 351 ? 4.178 -10.854 29.809 1.00 88.12 351 ASN A C 1
ATOM 2725 O O . ASN A 1 351 ? 5.143 -11.394 29.262 1.00 88.12 351 ASN A O 1
ATOM 2729 N N . GLY A 1 352 ? 3.806 -9.592 29.584 1.00 82.94 352 GLY A N 1
ATOM 2730 C CA .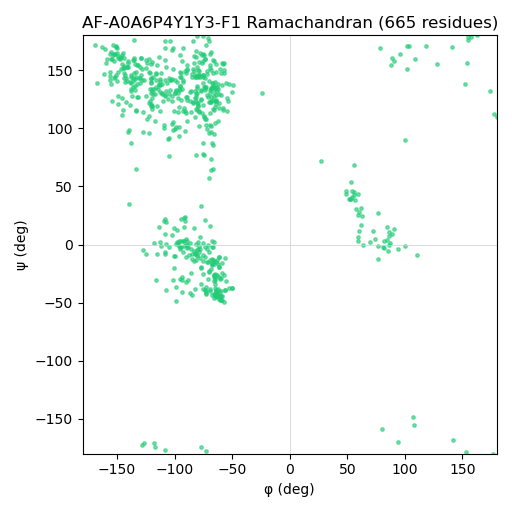 GLY A 1 352 ? 4.490 -8.699 28.653 1.00 82.94 352 GLY A CA 1
ATOM 2731 C C . GLY A 1 352 ? 4.194 -8.964 27.177 1.00 82.94 352 GLY A C 1
ATOM 2732 O O . GLY A 1 352 ? 4.688 -8.200 26.367 1.00 82.94 352 GLY A O 1
ATOM 2733 N N . PHE A 1 353 ? 3.381 -9.974 26.836 1.00 92.75 353 PHE A N 1
ATOM 2734 C CA . PHE A 1 353 ? 3.105 -10.344 25.447 1.00 92.75 353 PHE A CA 1
ATOM 2735 C C . PHE A 1 353 ? 2.036 -9.437 24.822 1.00 92.75 353 PHE A C 1
ATOM 2737 O O . PHE A 1 353 ? 0.872 -9.455 25.247 1.00 92.75 353 PHE A O 1
ATOM 2744 N N . ASP A 1 354 ? 2.401 -8.678 23.791 1.00 86.00 354 ASP A N 1
ATOM 2745 C CA . ASP A 1 354 ? 1.535 -7.689 23.139 1.00 86.00 354 ASP A CA 1
ATOM 2746 C C . ASP A 1 354 ? 1.245 -7.990 21.651 1.00 86.00 354 ASP A C 1
ATOM 2748 O O . ASP A 1 354 ? 1.437 -9.107 21.160 1.00 86.00 354 ASP A O 1
ATOM 2752 N N . LEU A 1 355 ? 0.628 -7.030 20.948 1.00 82.44 355 LEU A N 1
ATOM 2753 C CA . LEU A 1 355 ? 0.230 -7.206 19.546 1.00 82.44 355 LEU A CA 1
ATOM 2754 C C . LEU A 1 355 ? 1.443 -7.221 18.612 1.00 82.44 355 LEU A C 1
ATOM 2756 O O . LEU A 1 355 ? 1.401 -7.896 17.587 1.00 82.44 355 LEU A O 1
ATOM 2760 N N . GLU A 1 356 ? 2.508 -6.519 18.967 1.00 85.94 356 GLU A N 1
ATOM 2761 C CA . GLU A 1 356 ? 3.765 -6.440 18.244 1.00 85.94 356 GLU A CA 1
ATOM 2762 C C . GLU A 1 356 ? 4.509 -7.786 18.311 1.00 85.94 356 GLU A C 1
ATOM 2764 O O . GLU A 1 356 ? 4.981 -8.283 17.284 1.00 85.94 356 GLU A O 1
ATOM 2769 N N . ASP A 1 357 ? 4.495 -8.467 19.461 1.00 88.56 357 ASP A N 1
ATOM 2770 C CA . ASP A 1 357 ? 4.956 -9.859 19.571 1.00 88.56 357 ASP A CA 1
ATOM 2771 C C . ASP A 1 357 ? 4.104 -10.817 18.725 1.00 88.56 357 ASP A C 1
ATOM 2773 O O . ASP A 1 357 ? 4.607 -11.716 18.037 1.00 88.56 357 ASP A O 1
ATOM 2777 N N . ALA A 1 358 ? 2.783 -10.624 18.753 1.00 88.94 358 ALA A N 1
ATOM 2778 C CA . ALA A 1 358 ? 1.844 -11.429 17.984 1.00 88.94 358 ALA A CA 1
ATOM 2779 C C . ALA A 1 358 ? 2.030 -11.252 16.473 1.00 88.94 358 ALA A C 1
ATOM 2781 O O . ALA A 1 358 ? 1.863 -12.218 15.726 1.00 88.94 358 ALA A O 1
ATOM 2782 N N . GLU A 1 359 ? 2.398 -10.052 16.027 1.00 81.06 359 GLU A N 1
ATOM 2783 C CA . GLU A 1 359 ? 2.683 -9.726 14.630 1.00 81.06 359 GLU A CA 1
ATOM 2784 C C . GLU A 1 359 ? 3.839 -10.583 14.105 1.00 81.06 359 GLU A C 1
ATOM 2786 O O . GLU A 1 359 ? 3.740 -11.207 13.044 1.00 81.06 359 GLU A O 1
ATOM 2791 N N . VAL A 1 360 ? 4.898 -10.730 14.906 1.00 85.62 360 VAL A N 1
ATOM 2792 C CA . VAL A 1 360 ? 6.027 -11.616 14.598 1.00 85.62 360 VAL A CA 1
ATOM 2793 C C . VAL A 1 360 ? 5.579 -13.080 14.548 1.00 85.62 360 VAL A C 1
ATOM 2795 O O . VAL A 1 360 ? 5.933 -13.794 13.608 1.00 85.62 360 VAL A O 1
ATOM 2798 N N . VAL A 1 361 ? 4.760 -13.538 15.503 1.00 88.44 361 VAL A N 1
ATOM 2799 C CA . VAL A 1 361 ? 4.214 -14.912 15.508 1.00 88.44 361 VAL A CA 1
ATOM 2800 C C . VAL A 1 361 ? 3.384 -15.192 14.256 1.00 88.44 361 VAL A C 1
ATOM 2802 O O . VAL A 1 361 ? 3.573 -16.225 13.608 1.00 88.44 361 VAL A O 1
ATOM 2805 N N . CYS A 1 362 ? 2.482 -14.281 13.897 1.00 79.94 362 CYS A N 1
ATOM 2806 C CA . CYS A 1 362 ? 1.619 -14.421 12.733 1.00 79.94 362 CYS A CA 1
ATOM 2807 C C . CYS A 1 362 ? 2.432 -14.409 11.437 1.00 79.94 362 CYS A C 1
ATOM 2809 O O . CYS A 1 362 ? 2.255 -15.310 10.613 1.00 79.94 362 CYS A O 1
ATOM 2811 N N . ARG A 1 363 ? 3.419 -13.516 11.314 1.00 75.62 363 ARG A N 1
ATOM 2812 C CA . ARG A 1 363 ? 4.346 -13.482 10.177 1.00 75.62 363 ARG A CA 1
ATOM 2813 C C . ARG A 1 363 ? 5.173 -14.762 10.048 1.00 75.62 363 ARG A C 1
ATOM 2815 O O . ARG A 1 363 ? 5.275 -15.309 8.952 1.00 75.62 363 ARG A O 1
ATOM 2822 N N . MET A 1 364 ? 5.711 -15.299 11.146 1.00 73.94 364 MET A N 1
ATOM 2823 C CA . MET A 1 364 ? 6.453 -16.574 11.141 1.00 73.94 364 MET A CA 1
ATOM 2824 C C . MET A 1 364 ? 5.603 -17.772 10.692 1.00 73.94 364 MET A C 1
ATOM 2826 O O . MET A 1 364 ? 6.132 -18.762 10.175 1.00 73.94 364 MET A O 1
ATOM 2830 N N . LEU A 1 365 ? 4.292 -17.706 10.921 1.00 70.75 365 LEU A N 1
ATOM 2831 C CA . LEU A 1 365 ? 3.316 -18.719 10.519 1.00 70.75 365 LEU A CA 1
ATOM 2832 C C . LEU A 1 365 ? 2.745 -18.477 9.111 1.00 70.75 365 LEU A C 1
ATOM 2834 O O . LEU A 1 365 ? 1.945 -19.285 8.644 1.00 70.75 365 LEU A O 1
ATOM 2838 N N . GLY A 1 366 ? 3.177 -17.413 8.423 1.00 60.44 366 GLY A N 1
ATOM 2839 C CA . GLY A 1 366 ? 2.746 -17.073 7.065 1.00 60.44 366 GLY A CA 1
ATOM 2840 C C . GLY A 1 366 ? 1.443 -16.272 6.993 1.00 60.44 366 GLY A C 1
ATOM 2841 O O . GLY A 1 366 ? 0.845 -16.185 5.921 1.00 60.44 366 GLY A O 1
ATOM 2842 N N . TYR A 1 367 ? 0.991 -15.696 8.108 1.00 60.66 367 TYR A N 1
ATOM 2843 C CA . TYR A 1 367 ? -0.159 -14.796 8.160 1.00 60.66 367 TYR A CA 1
ATOM 2844 C C . TYR A 1 367 ? 0.288 -13.329 8.069 1.00 60.66 367 TYR A C 1
ATOM 2846 O O . TYR A 1 367 ? 1.343 -12.984 8.601 1.00 60.66 367 TYR A O 1
ATOM 2854 N N . PRO A 1 368 ? -0.493 -12.460 7.402 1.00 50.16 368 PRO A N 1
ATOM 2855 C CA . PRO A 1 368 ? -0.074 -11.098 7.089 1.00 50.16 368 PRO A CA 1
ATOM 2856 C C . PRO A 1 368 ? -0.048 -10.160 8.293 1.00 50.16 368 PRO A C 1
ATOM 2858 O O . PRO A 1 368 ? 0.825 -9.309 8.314 1.00 50.16 368 PRO A O 1
ATOM 2861 N N . ASN A 1 369 ? -0.990 -10.298 9.236 1.00 62.91 369 ASN A N 1
ATOM 2862 C CA . ASN A 1 369 ? -1.033 -9.495 10.460 1.00 62.91 369 ASN A CA 1
ATOM 2863 C C . ASN A 1 369 ? -1.598 -10.299 11.641 1.00 62.91 369 ASN A C 1
ATOM 2865 O O . ASN A 1 369 ? -2.329 -11.287 11.460 1.00 62.91 369 ASN A O 1
ATOM 2869 N N . ALA A 1 370 ? -1.316 -9.838 12.855 1.00 71.81 370 ALA A N 1
ATOM 2870 C CA . ALA A 1 370 ? -1.993 -10.246 14.073 1.00 71.81 370 ALA A CA 1
ATOM 2871 C C . ALA A 1 370 ? -3.310 -9.481 14.251 1.00 71.81 370 ALA A C 1
ATOM 2873 O O . ALA A 1 370 ? -3.359 -8.255 14.269 1.00 71.81 370 ALA A O 1
ATOM 2874 N N . TYR A 1 371 ? -4.403 -10.221 14.433 1.00 77.56 371 TYR A N 1
ATOM 2875 C CA . TYR A 1 371 ? -5.716 -9.643 14.713 1.00 77.56 371 TYR A CA 1
ATOM 2876 C C . TYR A 1 371 ? -5.898 -9.373 16.208 1.00 77.56 371 TYR A C 1
ATOM 2878 O O . TYR A 1 371 ? -6.467 -8.355 16.614 1.00 77.56 371 TYR A O 1
ATOM 2886 N N . ARG A 1 372 ? -5.488 -10.332 17.050 1.00 79.12 372 ARG A N 1
ATOM 2887 C CA . ARG A 1 372 ? -5.734 -10.274 18.493 1.00 79.12 372 ARG A CA 1
ATOM 2888 C C . ARG A 1 372 ? -4.823 -11.201 19.290 1.00 79.12 372 ARG A C 1
ATOM 2890 O O . ARG A 1 372 ? -4.556 -12.323 18.870 1.00 79.12 372 ARG A O 1
ATOM 2897 N N . VAL A 1 373 ? -4.475 -10.773 20.500 1.00 90.00 373 VAL A N 1
ATOM 2898 C CA . VAL A 1 373 ? -3.829 -11.596 21.534 1.00 90.00 373 VAL A CA 1
ATOM 2899 C C . VAL A 1 373 ? -4.844 -12.004 22.597 1.00 90.00 373 VAL A C 1
ATOM 2901 O O . VAL A 1 373 ? -5.717 -11.225 22.983 1.00 90.00 373 VAL A O 1
ATOM 2904 N N . HIS A 1 374 ? -4.733 -13.237 23.073 1.00 89.00 374 HIS A N 1
ATOM 2905 C CA . HIS A 1 374 ? -5.552 -13.818 24.122 1.00 89.00 374 HIS A CA 1
ATOM 2906 C C . HIS A 1 374 ? -4.677 -14.307 25.288 1.00 89.00 374 HIS A C 1
ATOM 2908 O O . HIS A 1 374 ? -3.989 -15.318 25.140 1.00 89.00 374 HIS A O 1
ATOM 2914 N N . PRO A 1 375 ? -4.734 -13.643 26.453 1.00 90.19 375 PRO A N 1
ATOM 2915 C CA . PRO A 1 375 ? -4.028 -14.086 27.652 1.00 90.19 375 PRO A CA 1
ATOM 2916 C C . PRO A 1 375 ? -4.785 -15.213 28.383 1.00 90.19 375 PRO A C 1
ATOM 2918 O O . PRO A 1 375 ? -5.899 -15.592 28.001 1.00 90.19 375 PRO A O 1
ATOM 2921 N N . ASN A 1 376 ? -4.217 -15.690 29.490 1.00 88.00 376 ASN A N 1
ATOM 2922 C CA . ASN A 1 376 ? -4.819 -16.603 30.465 1.00 88.00 376 ASN A CA 1
ATOM 2923 C C . ASN A 1 376 ? -5.272 -17.961 29.894 1.00 88.00 376 ASN A C 1
ATOM 2925 O O . ASN A 1 376 ? -6.379 -18.431 30.187 1.00 88.00 376 ASN A O 1
ATOM 2929 N N . ALA A 1 377 ? -4.452 -18.583 29.039 1.00 88.88 377 ALA A N 1
ATOM 2930 C CA . ALA A 1 377 ? -4.712 -19.909 28.475 1.00 88.88 377 ALA A CA 1
ATOM 2931 C C . ALA A 1 377 ? -6.099 -20.040 27.810 1.00 88.88 377 ALA A C 1
ATOM 2933 O O . ALA A 1 377 ? -6.761 -21.077 27.906 1.00 88.88 377 ALA A O 1
ATOM 2934 N N . PHE A 1 378 ? -6.545 -18.992 27.109 1.00 88.44 378 PHE A N 1
ATOM 2935 C CA . PHE A 1 378 ? -7.859 -18.922 26.453 1.00 88.44 378 PHE A CA 1
ATOM 2936 C C . PHE A 1 378 ? -8.143 -20.111 25.516 1.00 88.44 378 PHE A C 1
ATOM 2938 O O . PHE A 1 378 ? -9.258 -20.625 25.481 1.00 88.44 378 PHE A O 1
ATOM 2945 N N . PHE A 1 379 ? -7.123 -20.594 24.798 1.00 89.00 379 PHE A N 1
ATOM 2946 C CA . PHE A 1 379 ? -7.202 -21.773 23.919 1.00 89.00 379 PHE A CA 1
ATOM 2947 C C . PHE A 1 379 ? -6.847 -23.092 24.636 1.00 89.00 379 PHE A C 1
ATOM 2949 O O . PHE A 1 379 ? -6.433 -24.078 24.018 1.00 89.00 379 PHE A O 1
ATOM 2956 N N . GLY A 1 380 ? -6.999 -23.111 25.959 1.00 89.19 380 GLY A N 1
ATOM 2957 C CA . GLY A 1 380 ? -6.633 -24.209 26.843 1.00 89.19 380 GLY A CA 1
ATOM 2958 C C . GLY A 1 380 ? -5.189 -24.128 27.334 1.00 89.19 380 GLY A C 1
ATOM 2959 O O . GLY A 1 380 ? -4.334 -23.482 26.725 1.00 89.19 380 GLY A O 1
ATOM 2960 N N . THR A 1 381 ? -4.915 -24.837 28.426 1.00 89.50 381 THR A N 1
ATOM 2961 C CA . THR A 1 381 ? -3.581 -24.951 29.028 1.00 89.50 381 THR A CA 1
ATOM 2962 C C . THR A 1 381 ? -2.685 -25.849 28.183 1.00 89.50 381 THR A C 1
ATOM 2964 O O . THR A 1 381 ? -3.111 -26.929 27.756 1.00 89.50 381 THR A O 1
ATOM 2967 N N . GLY A 1 382 ? -1.444 -25.441 27.959 1.00 88.25 382 GLY A N 1
ATOM 2968 C CA . GLY A 1 382 ? -0.445 -26.267 27.307 1.00 88.25 382 GLY A CA 1
ATOM 2969 C C . GLY A 1 382 ? 0.139 -27.342 28.216 1.00 88.25 382 GLY A C 1
ATOM 2970 O O . GLY A 1 382 ? -0.303 -27.588 29.340 1.00 88.25 382 GLY A O 1
ATOM 2971 N N . THR A 1 383 ? 1.135 -28.035 27.674 1.00 85.44 383 THR A N 1
ATOM 2972 C CA . THR A 1 383 ? 1.855 -29.101 28.369 1.00 85.44 383 THR A CA 1
ATOM 2973 C C . THR A 1 383 ? 3.337 -28.995 28.066 1.00 85.44 383 THR A C 1
ATOM 2975 O O . THR A 1 383 ? 3.710 -28.804 26.909 1.00 85.44 383 THR A O 1
ATOM 2978 N N . GLY A 1 384 ? 4.179 -29.227 29.068 1.00 86.75 384 GLY A N 1
ATOM 2979 C CA . GLY A 1 384 ? 5.628 -29.219 28.902 1.00 86.75 384 GLY A CA 1
ATOM 2980 C C . GLY A 1 384 ? 6.258 -27.988 29.552 1.00 86.75 384 GLY A C 1
ATOM 2981 O O . GLY A 1 384 ? 5.734 -27.488 30.537 1.00 86.75 384 GLY A O 1
ATOM 2982 N N . PRO A 1 385 ? 7.436 -27.546 29.097 1.00 89.00 385 PRO A N 1
ATOM 2983 C CA . PRO A 1 385 ? 8.080 -26.364 29.656 1.00 89.00 385 PRO A CA 1
ATOM 2984 C C . PRO A 1 385 ? 7.479 -25.062 29.114 1.00 89.00 385 PRO A C 1
ATOM 2986 O O . PRO A 1 385 ? 7.078 -25.010 27.956 1.00 89.00 385 PRO A O 1
ATOM 2989 N N . ILE A 1 386 ? 7.513 -24.002 29.918 1.00 89.81 386 ILE A N 1
ATOM 2990 C CA . ILE A 1 386 ? 7.302 -22.627 29.453 1.00 89.81 386 ILE A CA 1
ATOM 2991 C C . ILE A 1 386 ? 8.680 -22.087 29.050 1.00 89.81 386 ILE A C 1
ATOM 2993 O O . ILE A 1 386 ? 9.646 -22.196 29.811 1.00 89.81 386 ILE A O 1
ATOM 2997 N N . TYR A 1 387 ? 8.817 -21.614 27.813 1.00 90.25 387 TYR A N 1
ATOM 2998 C CA . TYR A 1 387 ? 10.117 -21.267 27.237 1.00 90.25 387 TYR A CA 1
ATOM 2999 C C . TYR A 1 387 ? 10.448 -19.782 27.295 1.00 90.25 387 TYR A C 1
ATOM 3001 O O . TYR A 1 387 ? 11.624 -19.465 27.474 1.00 90.25 387 TYR A O 1
ATOM 3009 N N . LEU A 1 388 ? 9.455 -18.911 27.125 1.00 89.81 388 LEU A N 1
ATOM 3010 C CA . LEU A 1 388 ? 9.635 -17.471 26.946 1.00 89.81 388 LEU A CA 1
ATOM 3011 C C . LEU A 1 388 ? 8.643 -16.694 27.831 1.00 89.81 388 LEU A C 1
ATOM 3013 O O . LEU A 1 388 ? 7.499 -17.125 27.991 1.00 89.81 388 LEU A O 1
ATOM 3017 N N . GLU A 1 389 ? 9.111 -15.575 28.384 1.00 88.81 389 GLU A N 1
ATOM 3018 C CA . GLU A 1 389 ? 8.388 -14.555 29.165 1.00 88.81 389 GLU A CA 1
ATOM 3019 C C . GLU A 1 389 ? 8.996 -13.182 28.819 1.00 88.81 389 GLU A C 1
ATOM 3021 O O . GLU A 1 389 ? 10.188 -13.121 28.482 1.00 88.81 389 GLU A O 1
ATOM 3026 N N . ASP A 1 390 ? 8.194 -12.114 28.929 1.00 86.25 390 ASP A N 1
ATOM 3027 C CA . ASP A 1 390 ? 8.583 -10.723 28.666 1.00 86.25 390 ASP A CA 1
ATOM 3028 C C . ASP A 1 390 ? 9.213 -10.573 27.276 1.00 86.25 390 ASP A C 1
ATOM 3030 O O . ASP A 1 390 ? 10.350 -10.113 27.135 1.00 86.25 390 ASP A O 1
ATOM 3034 N N . LEU A 1 391 ? 8.488 -11.036 26.254 1.00 89.00 391 LEU A N 1
ATOM 3035 C CA . LEU A 1 391 ? 8.842 -10.749 24.869 1.00 89.00 391 LEU A CA 1
ATOM 3036 C C . LEU A 1 391 ? 8.658 -9.248 24.619 1.00 89.00 391 LEU A C 1
ATOM 3038 O O . LEU A 1 391 ? 7.741 -8.625 25.140 1.00 89.00 391 LEU A O 1
ATOM 3042 N N . GLN A 1 392 ? 9.635 -8.657 23.941 1.00 86.44 392 GLN A N 1
ATOM 3043 C CA . GLN A 1 392 ? 9.662 -7.237 23.607 1.00 86.44 392 GLN A CA 1
ATOM 3044 C C . GLN A 1 392 ? 10.056 -7.104 22.139 1.00 86.44 392 GLN A C 1
ATOM 3046 O O . GLN A 1 392 ? 11.171 -6.671 21.830 1.00 86.44 392 GLN A O 1
ATOM 3051 N N . CYS A 1 393 ? 9.201 -7.598 21.247 1.00 86.19 393 CYS A N 1
ATOM 3052 C CA . CYS A 1 393 ? 9.367 -7.402 19.816 1.00 86.19 393 CYS A CA 1
ATOM 3053 C C . CYS A 1 393 ? 8.974 -5.964 19.413 1.00 86.19 393 CYS A C 1
ATOM 3055 O O . CYS A 1 393 ? 8.019 -5.393 19.930 1.00 86.19 393 CYS A O 1
ATOM 3057 N N . ASP A 1 394 ? 9.658 -5.406 18.417 1.00 77.94 394 ASP A N 1
ATOM 3058 C CA . ASP A 1 394 ? 9.290 -4.161 17.729 1.00 77.94 394 ASP A CA 1
ATOM 3059 C C . ASP A 1 394 ? 8.240 -4.402 16.616 1.00 77.94 394 ASP A C 1
ATOM 3061 O O . ASP A 1 394 ? 7.790 -3.467 15.949 1.00 77.94 394 ASP A O 1
ATOM 3065 N N . GLY A 1 395 ? 7.888 -5.666 16.347 1.00 66.25 395 GLY A N 1
ATOM 3066 C CA . GLY A 1 395 ? 6.931 -6.091 15.318 1.00 66.25 395 GLY A CA 1
ATOM 3067 C C . GLY A 1 395 ? 7.547 -6.273 13.923 1.00 66.25 395 GLY A C 1
ATOM 3068 O O . GLY A 1 395 ? 6.877 -6.691 12.973 1.00 66.25 395 GLY A O 1
ATOM 3069 N N . THR A 1 396 ? 8.848 -6.032 13.758 1.00 70.38 396 THR A N 1
ATOM 3070 C CA . THR A 1 396 ? 9.565 -6.111 12.463 1.00 70.38 396 THR A CA 1
ATOM 3071 C C . THR A 1 396 ? 10.513 -7.308 12.352 1.00 70.38 396 THR A C 1
ATOM 3073 O O . THR A 1 396 ? 11.022 -7.610 11.274 1.00 70.38 396 THR A O 1
ATOM 3076 N N . GLU A 1 397 ? 10.691 -8.057 13.435 1.00 81.19 397 GLU A N 1
ATOM 3077 C CA . GLU A 1 397 ? 11.594 -9.194 13.534 1.00 81.19 397 GLU A CA 1
ATOM 3078 C C . GLU A 1 397 ? 11.174 -10.364 12.643 1.00 81.19 397 GLU A C 1
ATOM 3080 O O . GLU A 1 397 ? 10.022 -10.799 12.619 1.00 81.19 397 GLU A O 1
ATOM 3085 N N . SER A 1 398 ? 12.131 -10.975 11.952 1.00 70.75 398 SER A N 1
ATOM 3086 C CA . SER A 1 398 ? 11.866 -12.160 11.126 1.00 70.75 398 SER A CA 1
ATOM 3087 C C . SER A 1 398 ? 11.483 -13.407 11.940 1.00 70.75 398 SER A C 1
ATOM 3089 O O . SER A 1 398 ? 10.953 -14.364 11.375 1.00 70.75 398 SER A O 1
ATOM 3091 N N . SER A 1 399 ? 11.747 -13.419 13.253 1.00 78.88 399 SER A N 1
ATOM 3092 C CA . SER A 1 399 ? 11.475 -14.551 14.140 1.00 78.88 399 SER A CA 1
ATOM 3093 C C . SER A 1 399 ? 11.321 -14.113 15.597 1.00 78.88 399 SER A C 1
ATOM 3095 O O . SER A 1 399 ? 12.105 -13.304 16.087 1.00 78.88 399 SER A O 1
ATOM 3097 N N . LEU A 1 400 ? 10.384 -14.733 16.322 1.00 84.38 400 LEU A N 1
ATOM 3098 C CA . LEU A 1 400 ? 10.126 -14.529 17.753 1.00 84.38 400 LEU A CA 1
ATOM 3099 C C . LEU A 1 400 ? 11.368 -14.836 18.608 1.00 84.38 400 LEU A C 1
ATOM 3101 O O . LEU A 1 400 ? 11.531 -14.319 19.706 1.00 84.38 400 LEU A O 1
ATOM 3105 N N . PHE A 1 401 ? 12.274 -15.677 18.101 1.00 83.06 401 PHE A N 1
ATOM 3106 C CA . PHE A 1 401 ? 13.519 -16.035 18.785 1.00 83.06 401 PHE A CA 1
ATOM 3107 C C . PHE A 1 401 ? 14.593 -14.938 18.744 1.00 83.06 401 PHE A C 1
ATOM 3109 O O . PHE A 1 401 ? 15.631 -15.106 19.384 1.00 83.06 401 PHE A O 1
ATOM 3116 N N . TYR A 1 402 ? 14.381 -13.871 17.969 1.00 81.94 402 TYR A N 1
ATOM 3117 C CA . TYR A 1 402 ? 15.282 -12.718 17.894 1.00 81.94 402 TYR A CA 1
ATOM 3118 C C . TYR A 1 402 ? 14.808 -11.525 18.721 1.00 81.94 402 TYR A C 1
ATOM 3120 O O . TYR A 1 402 ? 15.587 -10.594 18.915 1.00 81.94 402 TYR A O 1
ATOM 3128 N N . CYS A 1 403 ? 13.577 -11.564 19.230 1.00 85.56 403 CYS A N 1
ATOM 3129 C CA . CYS A 1 403 ? 13.081 -10.527 20.119 1.00 85.56 403 CYS A CA 1
ATOM 3130 C C . CYS A 1 403 ? 13.810 -10.573 21.465 1.00 85.56 403 CYS A C 1
ATOM 3132 O O . CYS A 1 403 ? 14.240 -11.635 21.934 1.00 85.56 403 CYS A O 1
ATOM 3134 N N . SER A 1 404 ? 13.937 -9.409 22.101 1.00 89.00 404 SER A N 1
ATOM 3135 C CA . SER A 1 404 ? 14.447 -9.329 23.467 1.00 89.00 404 SER A CA 1
ATOM 3136 C C . SER A 1 404 ? 13.508 -10.093 24.406 1.00 89.00 404 SER A C 1
ATOM 3138 O O . SER A 1 404 ? 12.290 -9.969 24.302 1.00 89.00 404 SER A O 1
ATOM 3140 N N . HIS A 1 405 ? 14.071 -10.922 25.288 1.00 88.25 405 HIS A N 1
ATOM 3141 C CA . HIS A 1 405 ? 13.310 -11.734 26.239 1.00 88.25 405 HIS A CA 1
ATOM 3142 C C . HIS A 1 405 ? 14.132 -12.046 27.498 1.00 88.25 405 HIS A C 1
ATOM 3144 O O . HIS A 1 405 ? 15.367 -12.100 27.457 1.00 88.25 405 HIS A O 1
ATOM 3150 N N . LYS A 1 406 ? 13.465 -12.364 28.613 1.00 82.44 406 LYS A N 1
ATOM 3151 C CA . LYS A 1 406 ? 14.088 -12.602 29.938 1.00 82.44 406 LYS A CA 1
ATOM 3152 C C . LYS A 1 406 ? 15.077 -13.780 29.993 1.00 82.44 406 LYS A C 1
ATOM 3154 O O . LYS A 1 406 ? 15.934 -13.847 30.873 1.00 82.44 406 LYS A O 1
ATOM 3159 N N . GLY A 1 407 ? 14.988 -14.695 29.029 1.00 82.31 407 GLY A N 1
ATOM 3160 C CA . GLY A 1 407 ? 15.893 -15.832 28.859 1.00 82.31 407 GLY A CA 1
ATOM 3161 C C . GLY A 1 407 ? 15.143 -17.155 28.735 1.00 82.31 407 GLY A C 1
ATOM 3162 O O . GLY A 1 407 ? 14.023 -17.310 29.213 1.00 82.31 407 GLY A O 1
ATOM 3163 N N . TRP A 1 408 ? 15.767 -18.144 28.096 1.00 84.62 408 TRP A N 1
ATOM 3164 C CA . TRP A 1 408 ? 15.127 -19.437 27.852 1.00 84.62 408 TRP A CA 1
ATOM 3165 C C . TRP A 1 408 ? 14.819 -20.178 29.155 1.00 84.62 408 TRP A C 1
ATOM 3167 O O . TRP A 1 408 ? 15.730 -20.484 29.926 1.00 84.62 408 TRP A O 1
ATOM 3177 N N . ARG A 1 409 ? 13.545 -20.543 29.353 1.00 84.31 409 ARG A N 1
ATOM 3178 C CA . ARG A 1 409 ? 13.024 -21.204 30.570 1.00 84.31 409 ARG A CA 1
ATOM 3179 C C . ARG A 1 409 ? 13.168 -20.357 31.843 1.00 84.31 409 ARG A C 1
ATOM 3181 O O . ARG A 1 409 ? 13.090 -20.906 32.940 1.00 84.31 409 ARG A O 1
ATOM 3188 N N . VAL A 1 410 ? 13.397 -19.054 31.708 1.00 85.62 410 VAL A N 1
ATOM 3189 C CA . VAL A 1 410 ? 13.419 -18.108 32.824 1.00 85.62 410 VAL A CA 1
ATOM 3190 C C . VAL A 1 410 ? 12.079 -17.390 32.810 1.00 85.62 410 VAL A C 1
ATOM 3192 O O . VAL A 1 410 ? 11.879 -16.490 32.004 1.00 85.62 410 VAL A O 1
ATOM 3195 N N . HIS A 1 411 ? 11.155 -17.841 33.659 1.00 83.25 411 HIS A N 1
ATOM 3196 C CA . HIS A 1 411 ? 9.825 -17.255 33.766 1.00 83.25 411 HIS A CA 1
ATOM 3197 C C . HIS A 1 411 ? 9.296 -17.315 35.206 1.00 83.25 411 HIS A C 1
ATOM 3199 O O . HIS A 1 411 ? 9.612 -18.262 35.931 1.00 83.25 411 HIS A O 1
ATOM 3205 N N . ASP A 1 412 ? 8.440 -16.367 35.592 1.00 84.44 412 ASP A N 1
ATOM 3206 C CA . ASP A 1 412 ? 7.724 -16.383 36.882 1.00 84.44 412 ASP A CA 1
ATOM 3207 C C . ASP A 1 412 ? 6.252 -16.828 36.740 1.00 84.44 412 ASP A C 1
ATOM 3209 O O . ASP A 1 412 ? 5.475 -16.809 37.697 1.00 84.44 412 ASP A O 1
ATOM 3213 N N . CYS A 1 413 ? 5.881 -17.285 35.543 1.00 84.69 413 CYS A N 1
ATOM 3214 C CA . CYS A 1 413 ? 4.529 -17.713 35.192 1.00 84.69 413 CYS A CA 1
ATOM 3215 C C . CYS A 1 413 ? 4.094 -19.012 35.882 1.00 84.69 413 CYS A C 1
ATOM 3217 O O . CYS A 1 413 ? 4.906 -19.876 36.235 1.00 84.69 413 CYS A O 1
ATOM 3219 N N . SER A 1 414 ? 2.781 -19.164 36.044 1.00 82.12 414 SER A N 1
ATOM 3220 C CA . SER A 1 414 ? 2.140 -20.254 36.764 1.00 82.12 414 SER A CA 1
ATOM 3221 C C . SER A 1 414 ? 2.584 -21.622 36.237 1.00 82.12 414 SER A C 1
ATOM 3223 O O . SER A 1 414 ? 2.362 -21.947 35.067 1.00 82.12 414 SER A O 1
ATOM 3225 N N . PRO A 1 415 ? 3.087 -22.517 37.108 1.00 77.06 415 PRO A N 1
ATOM 3226 C CA . PRO A 1 415 ? 3.512 -23.861 36.712 1.00 77.06 415 PRO A CA 1
ATOM 3227 C C . PRO A 1 415 ? 2.344 -24.763 36.275 1.00 77.06 415 PRO A C 1
ATOM 3229 O O . PRO A 1 415 ? 2.557 -25.918 35.913 1.00 77.06 415 PRO A O 1
ATOM 3232 N N . ARG A 1 416 ? 1.100 -24.268 36.339 1.00 82.69 416 ARG A N 1
ATOM 3233 C CA . ARG A 1 416 ? -0.103 -24.946 35.839 1.00 82.69 416 ARG A CA 1
ATOM 3234 C C . ARG A 1 416 ? -0.535 -24.469 34.451 1.00 82.69 416 ARG A C 1
ATOM 3236 O O . ARG A 1 416 ? -1.653 -24.794 34.064 1.00 82.69 416 ARG A O 1
ATOM 3243 N N . HIS A 1 417 ? 0.308 -23.721 33.729 1.00 86.06 417 HIS A N 1
ATOM 3244 C CA . HIS A 1 417 ? -0.003 -23.228 32.381 1.00 86.06 417 HIS A CA 1
ATOM 3245 C C . HIS A 1 417 ? -1.246 -22.324 32.327 1.00 86.06 417 HIS A C 1
ATOM 3247 O O . HIS A 1 417 ? -1.947 -22.283 31.322 1.00 86.06 417 HIS A O 1
ATOM 3253 N N . GLY A 1 418 ? -1.549 -21.626 33.428 1.00 86.12 418 GLY A N 1
ATOM 3254 C CA . GLY A 1 418 ? -2.665 -20.674 33.479 1.00 86.12 418 GLY A CA 1
ATOM 3255 C C . GLY A 1 418 ? -2.415 -19.416 32.650 1.00 86.12 418 GLY A C 1
ATOM 3256 O O . GLY A 1 418 ? -3.372 -18.809 32.193 1.00 86.12 418 GLY A O 1
ATOM 3257 N N . ASP A 1 419 ? -1.141 -19.109 32.409 1.00 90.00 419 ASP A N 1
ATOM 3258 C CA . ASP A 1 419 ? -0.661 -17.856 31.820 1.00 90.00 419 ASP A CA 1
ATOM 3259 C C . ASP A 1 419 ? -0.132 -18.086 30.390 1.00 90.00 419 ASP A C 1
ATOM 3261 O O . ASP A 1 419 ? 0.684 -17.331 29.876 1.00 90.00 419 ASP A O 1
ATOM 3265 N N . ASP A 1 420 ? -0.532 -19.186 29.740 1.00 93.50 420 ASP A N 1
ATOM 3266 C CA . ASP A 1 420 ? -0.111 -19.461 28.366 1.00 93.50 420 ASP A CA 1
ATOM 3267 C C . ASP A 1 420 ? -0.814 -18.505 27.394 1.00 93.50 420 ASP A C 1
ATOM 3269 O O . ASP A 1 420 ? -2.049 -18.421 27.367 1.00 93.50 420 ASP A O 1
ATOM 3273 N N . VAL A 1 421 ? -0.038 -17.842 26.540 1.00 95.06 421 VAL A N 1
ATOM 3274 C CA . VAL A 1 421 ? -0.574 -16.892 25.565 1.00 95.06 421 VAL A CA 1
ATOM 3275 C C . VAL A 1 421 ? -1.138 -17.590 24.329 1.00 95.06 421 VAL A C 1
ATOM 3277 O O . VAL A 1 421 ? -0.632 -18.609 23.844 1.00 95.06 421 VAL A O 1
ATOM 3280 N N . GLY A 1 422 ? -2.204 -17.019 23.785 1.00 94.19 422 GLY A N 1
ATOM 3281 C CA . GLY A 1 422 ? -2.757 -17.370 22.491 1.00 94.19 422 GLY A CA 1
ATOM 3282 C C . GLY A 1 422 ? -2.855 -16.174 21.565 1.00 94.19 422 GLY A C 1
ATOM 3283 O O . GLY A 1 422 ? -2.959 -15.037 22.010 1.00 94.19 422 GLY A O 1
ATOM 3284 N N . VAL A 1 423 ? -2.871 -16.435 20.265 1.00 93.44 423 VAL A N 1
ATOM 3285 C CA . VAL A 1 423 ? -3.024 -15.401 19.239 1.00 93.44 423 VAL A CA 1
ATOM 3286 C C . VAL A 1 423 ? -4.090 -15.804 18.232 1.00 93.44 423 VAL A C 1
ATOM 3288 O O . VAL A 1 423 ? -4.385 -16.987 18.042 1.00 93.44 423 VAL A O 1
ATOM 3291 N N . VAL A 1 424 ? -4.676 -14.796 17.603 1.00 83.56 424 VAL A N 1
ATOM 3292 C CA . VAL A 1 424 ? -5.517 -14.897 16.416 1.00 83.56 424 VAL A CA 1
ATOM 3293 C C . VAL A 1 424 ? -4.825 -14.070 15.345 1.00 83.56 424 VAL A C 1
ATOM 3295 O O . VAL A 1 424 ? -4.673 -12.858 15.489 1.00 83.56 424 VAL A O 1
ATOM 3298 N N . CYS A 1 425 ? -4.405 -14.733 14.283 1.00 72.88 425 CYS A N 1
ATOM 3299 C CA . CYS A 1 425 ? -3.855 -14.127 13.088 1.00 72.88 425 CYS A CA 1
ATOM 3300 C C . CYS A 1 425 ? -4.970 -13.853 12.086 1.00 72.88 425 CYS A C 1
ATOM 3302 O O . CYS A 1 425 ? -5.954 -14.600 12.007 1.00 72.88 425 CYS A O 1
ATOM 3304 N N . ASP A 1 426 ? -4.807 -12.811 11.285 1.00 59.16 426 ASP A N 1
ATOM 3305 C CA . ASP A 1 426 ? -5.714 -12.567 10.176 1.00 59.16 426 ASP A CA 1
ATOM 3306 C C . ASP A 1 426 ? -5.564 -13.676 9.128 1.00 59.16 426 ASP A C 1
ATOM 3308 O O . ASP A 1 426 ? -4.491 -13.915 8.580 1.00 59.16 426 ASP A O 1
ATOM 3312 N N . THR A 1 427 ? -6.669 -14.339 8.782 1.00 42.31 427 THR A N 1
ATOM 3313 C CA . THR A 1 427 ? -6.747 -15.233 7.606 1.00 42.31 427 THR A CA 1
ATOM 3314 C C . THR A 1 427 ? -6.884 -14.464 6.300 1.00 42.31 427 THR A C 1
ATOM 3316 O O . THR A 1 427 ? -7.137 -15.058 5.253 1.00 42.31 427 THR A O 1
ATOM 3319 N N . LEU A 1 428 ? -6.781 -13.138 6.350 1.00 42.12 428 LEU A N 1
ATOM 3320 C CA . LEU A 1 428 ? -6.991 -12.263 5.213 1.00 42.12 428 LEU A CA 1
ATOM 3321 C C . LEU A 1 428 ? -5.785 -12.319 4.271 1.00 42.12 428 LEU A C 1
ATOM 3323 O O . LEU A 1 428 ? -5.031 -11.365 4.148 1.00 42.12 428 LEU A O 1
ATOM 3327 N N . CYS A 1 429 ? -5.697 -13.382 3.475 1.00 42.97 429 CYS A N 1
ATOM 3328 C CA . CYS A 1 429 ? -5.468 -13.159 2.055 1.00 42.97 429 CYS A CA 1
ATOM 3329 C C . CYS A 1 429 ? -6.801 -12.647 1.490 1.00 42.97 429 CYS A C 1
ATOM 3331 O O . CYS A 1 429 ? -7.587 -13.413 0.936 1.00 42.97 429 CYS A O 1
ATOM 3333 N N . LEU A 1 430 ? -7.138 -11.372 1.726 1.00 34.72 430 LEU A N 1
ATOM 3334 C CA . LEU A 1 430 ? -8.262 -10.762 1.018 1.00 34.72 430 LEU A CA 1
ATOM 3335 C C . LEU A 1 430 ? -7.860 -10.689 -0.448 1.00 34.72 430 LEU A C 1
ATOM 3337 O O . LEU A 1 430 ? -7.217 -9.739 -0.883 1.00 34.72 430 LEU A O 1
ATOM 3341 N N . CYS A 1 431 ? -8.257 -11.692 -1.221 1.00 32.66 431 CYS A N 1
ATOM 3342 C CA . CYS A 1 431 ? -8.370 -11.565 -2.660 1.00 32.66 431 CYS A CA 1
ATOM 3343 C C . CYS A 1 431 ? -9.531 -10.597 -2.950 1.00 32.66 431 CYS A C 1
ATOM 3345 O O . CYS A 1 431 ? -10.613 -10.996 -3.361 1.00 32.66 431 CYS A O 1
ATOM 3347 N N . LEU A 1 432 ? -9.311 -9.308 -2.722 1.00 39.50 432 LEU A N 1
ATOM 3348 C CA . LEU A 1 432 ? -9.822 -8.292 -3.620 1.00 39.50 432 LEU A CA 1
ATOM 3349 C C . LEU A 1 432 ? -8.568 -7.779 -4.302 1.00 39.50 432 LEU A C 1
ATOM 3351 O O . LEU A 1 432 ? -7.796 -7.021 -3.719 1.00 39.50 432 LEU A O 1
ATOM 3355 N N . ASP A 1 433 ? -8.319 -8.246 -5.520 1.00 44.41 433 ASP A N 1
ATOM 3356 C CA . ASP A 1 433 ? -7.305 -7.660 -6.387 1.00 44.41 433 ASP A CA 1
ATOM 3357 C C . ASP A 1 433 ? -7.763 -6.255 -6.827 1.00 44.41 433 ASP A C 1
ATOM 3359 O O . ASP A 1 433 ? -8.001 -5.976 -8.001 1.00 44.41 433 ASP A O 1
ATOM 3363 N N . THR A 1 434 ? -7.904 -5.333 -5.869 1.00 45.53 434 THR A N 1
ATOM 3364 C CA . THR A 1 434 ? -8.135 -3.904 -6.125 1.00 45.53 434 THR A CA 1
ATOM 3365 C C . THR A 1 434 ? -6.882 -3.249 -6.699 1.00 45.53 434 THR A C 1
ATOM 3367 O O . THR A 1 434 ? -6.901 -2.081 -7.085 1.00 45.53 434 THR A O 1
ATOM 3370 N N . SER A 1 435 ? -5.765 -3.982 -6.768 1.00 54.59 435 SER A N 1
ATOM 3371 C CA . SER A 1 435 ? -4.599 -3.547 -7.521 1.00 54.59 435 SER A CA 1
ATOM 3372 C C . SER A 1 435 ? -4.923 -3.497 -9.018 1.00 54.59 435 SER A C 1
ATOM 3374 O O . SER A 1 435 ? -4.392 -2.641 -9.723 1.00 54.59 435 SER A O 1
ATOM 3376 N N . ARG A 1 436 ? -5.860 -4.316 -9.508 1.00 66.62 436 ARG A N 1
ATOM 3377 C CA . ARG A 1 436 ? -6.217 -4.393 -10.930 1.00 66.62 436 ARG A CA 1
ATOM 3378 C C . ARG A 1 436 ? -7.608 -3.871 -11.281 1.00 66.62 436 ARG A C 1
ATOM 3380 O O . ARG A 1 436 ? -7.930 -3.829 -12.465 1.00 66.62 436 ARG A O 1
ATOM 3387 N N . ILE A 1 437 ? -8.400 -3.413 -10.308 1.00 80.56 437 ILE A N 1
ATOM 3388 C CA . ILE A 1 437 ? -9.703 -2.762 -10.527 1.00 80.56 437 ILE A CA 1
ATOM 3389 C C . ILE A 1 437 ? -9.925 -1.592 -9.558 1.00 80.56 437 ILE A C 1
ATOM 3391 O O . ILE A 1 437 ? -9.578 -1.676 -8.382 1.00 80.56 437 ILE A O 1
ATOM 3395 N N . ARG A 1 438 ? -10.516 -0.491 -10.035 1.00 77.69 438 ARG A N 1
ATOM 3396 C CA . ARG A 1 438 ? -10.883 0.675 -9.214 1.00 77.69 438 ARG A CA 1
ATOM 3397 C C . ARG A 1 438 ? -12.116 1.407 -9.748 1.00 77.69 438 ARG A C 1
ATOM 3399 O O . ARG A 1 438 ? -12.435 1.312 -10.931 1.00 77.69 438 ARG A O 1
ATOM 3406 N N . LEU A 1 439 ? -12.755 2.197 -8.881 1.00 82.38 439 LEU A N 1
ATOM 3407 C CA . LEU A 1 439 ? -13.831 3.126 -9.244 1.00 82.38 439 LEU A CA 1
ATOM 3408 C C . LEU A 1 439 ? -13.314 4.570 -9.240 1.00 82.38 439 LEU A C 1
ATOM 3410 O O . LEU A 1 439 ? -12.694 5.008 -8.270 1.00 82.38 439 LEU A O 1
ATOM 3414 N N . VAL A 1 440 ? -13.561 5.315 -10.321 1.00 80.88 440 VAL A N 1
ATOM 3415 C CA . VAL A 1 440 ? -13.075 6.696 -10.501 1.00 80.88 440 VAL A CA 1
ATOM 3416 C C . VAL A 1 440 ? -14.217 7.639 -10.875 1.00 80.88 440 VAL A C 1
ATOM 3418 O O . VAL A 1 440 ? -15.101 7.289 -11.650 1.00 80.88 440 VAL A O 1
ATOM 3421 N N . GLY A 1 441 ? -14.193 8.866 -10.350 1.00 71.00 441 GLY A N 1
ATOM 3422 C CA . GLY A 1 441 ? -15.156 9.917 -10.710 1.00 71.00 441 GLY A CA 1
ATOM 3423 C C . GLY A 1 441 ? -16.508 9.843 -9.989 1.00 71.00 441 GLY A C 1
ATOM 3424 O O . GLY A 1 441 ? -17.380 10.660 -10.272 1.00 71.00 441 GLY A O 1
ATOM 3425 N N . GLY A 1 442 ? -16.685 8.900 -9.059 1.00 69.19 442 GLY A N 1
ATOM 3426 C CA . GLY A 1 442 ? -17.836 8.857 -8.156 1.00 69.19 442 GLY A CA 1
ATOM 3427 C C . GLY A 1 442 ? -17.693 9.792 -6.952 1.00 69.19 442 GLY A C 1
ATOM 3428 O O . GLY A 1 442 ? -16.591 10.217 -6.601 1.00 69.19 442 GLY A O 1
ATOM 3429 N N . SER A 1 443 ? -18.812 10.109 -6.293 1.00 62.50 443 SER A N 1
ATOM 3430 C CA . SER A 1 443 ? -18.841 10.964 -5.096 1.00 62.50 443 SER A CA 1
ATOM 3431 C C . SER A 1 443 ? -18.500 10.214 -3.800 1.00 62.50 443 SER A C 1
ATOM 3433 O O . SER A 1 443 ? -18.334 10.830 -2.747 1.00 62.50 443 SER A O 1
ATOM 3435 N N . SER A 1 444 ? -18.362 8.884 -3.866 1.00 58.41 444 SER A N 1
ATOM 3436 C CA . SER A 1 444 ? -17.978 8.019 -2.746 1.00 58.41 444 SER A CA 1
ATOM 3437 C C . SER A 1 444 ? -17.227 6.768 -3.223 1.00 58.41 444 SER A C 1
ATOM 3439 O O . SER A 1 444 ? -17.195 6.475 -4.412 1.00 58.41 444 SER A O 1
ATOM 3441 N N . ARG A 1 445 ? -16.641 5.993 -2.295 1.00 59.34 445 ARG A N 1
ATOM 3442 C CA . ARG A 1 445 ? -15.868 4.771 -2.616 1.00 59.34 445 ARG A CA 1
ATOM 3443 C C . ARG A 1 445 ? -16.701 3.617 -3.198 1.00 59.34 445 ARG A C 1
ATOM 3445 O O . ARG A 1 445 ? -16.115 2.655 -3.685 1.00 59.34 445 ARG A O 1
ATOM 3452 N N . LYS A 1 446 ? -18.032 3.695 -3.120 1.00 67.50 446 LYS A N 1
ATOM 3453 C CA . LYS A 1 446 ? -18.972 2.665 -3.594 1.00 67.50 446 LYS A CA 1
ATOM 3454 C C . LYS A 1 446 ? -19.515 2.934 -4.996 1.00 67.50 446 LYS A C 1
ATOM 3456 O O . LYS A 1 446 ? -20.323 2.158 -5.482 1.00 67.50 446 LYS A O 1
ATOM 3461 N N . GLU A 1 447 ? -19.130 4.032 -5.637 1.00 78.56 447 GLU A N 1
ATOM 3462 C CA . GLU A 1 447 ? -19.614 4.365 -6.974 1.00 78.56 447 GLU A CA 1
ATOM 3463 C C . GLU A 1 447 ? -18.507 4.956 -7.841 1.00 78.56 447 GLU A C 1
ATOM 3465 O O . GLU A 1 447 ? -17.561 5.566 -7.342 1.00 78.56 447 GLU A O 1
ATOM 3470 N N . GLY A 1 448 ? -18.623 4.785 -9.153 1.00 82.25 448 GLY A N 1
ATOM 3471 C CA . GLY A 1 448 ? -17.715 5.402 -10.110 1.00 82.25 448 GLY A CA 1
ATOM 3472 C C . GLY A 1 448 ? -17.624 4.646 -11.428 1.00 82.25 448 GLY A C 1
ATOM 3473 O O . GLY A 1 448 ? -18.210 3.578 -11.614 1.00 82.25 448 GLY A O 1
ATOM 3474 N N . ARG A 1 449 ? -16.869 5.225 -12.362 1.00 89.62 449 ARG A N 1
ATOM 3475 C CA . ARG A 1 449 ? -16.447 4.570 -13.601 1.00 89.62 449 ARG A CA 1
ATOM 3476 C C . ARG A 1 449 ? -15.492 3.433 -13.265 1.00 89.62 449 ARG A C 1
ATOM 3478 O O . ARG A 1 449 ? -14.574 3.630 -12.470 1.00 89.62 449 ARG A O 1
ATOM 3485 N N . ILE A 1 450 ? -15.687 2.288 -13.907 1.00 91.88 450 ILE A N 1
ATOM 3486 C CA . ILE A 1 450 ? -14.851 1.107 -13.713 1.00 91.88 450 ILE A CA 1
ATOM 3487 C C . ILE A 1 450 ? -13.567 1.270 -14.521 1.00 91.88 450 ILE A C 1
ATOM 3489 O O . ILE A 1 450 ? -13.598 1.422 -15.746 1.00 91.88 450 ILE A O 1
ATOM 3493 N N . GLU A 1 451 ? -12.434 1.216 -13.833 1.00 88.94 451 GLU A N 1
ATOM 3494 C CA . GLU A 1 451 ? -11.118 1.156 -14.456 1.00 88.94 451 GLU A CA 1
ATOM 3495 C C . GLU A 1 451 ? -10.412 -0.128 -14.043 1.00 88.94 451 GLU A C 1
ATOM 3497 O O . GLU A 1 451 ? -10.368 -0.473 -12.863 1.00 88.94 451 GLU A O 1
ATOM 3502 N N . VAL A 1 452 ? -9.851 -0.825 -15.026 1.00 86.38 452 VAL A N 1
ATOM 3503 C CA . VAL A 1 452 ? -9.127 -2.083 -14.854 1.00 86.38 452 VAL A CA 1
ATOM 3504 C C . VAL A 1 452 ? -7.707 -1.966 -15.389 1.00 86.38 452 VAL A C 1
ATOM 3506 O O . VAL A 1 452 ? -7.389 -1.081 -16.189 1.00 86.38 452 VAL A O 1
ATOM 3509 N N . ARG A 1 453 ? -6.842 -2.865 -14.932 1.00 76.44 453 ARG A N 1
ATOM 3510 C CA . ARG A 1 453 ? -5.428 -2.922 -15.292 1.00 76.44 453 ARG A CA 1
ATOM 3511 C C . ARG A 1 453 ? -5.003 -4.385 -15.545 1.00 76.44 453 ARG A C 1
ATOM 3513 O O . ARG A 1 453 ? -5.252 -5.236 -14.686 1.00 76.44 453 ARG A O 1
ATOM 3520 N N . PRO A 1 454 ? -4.377 -4.710 -16.692 1.00 67.31 454 PRO A N 1
ATOM 3521 C CA . PRO A 1 454 ? -3.694 -5.992 -16.904 1.00 67.31 454 PRO A CA 1
ATOM 3522 C C . PRO A 1 454 ? -2.609 -6.245 -15.841 1.00 67.31 454 PRO A C 1
ATOM 3524 O O . PRO A 1 454 ? -2.037 -5.291 -15.321 1.00 67.31 454 PRO A O 1
ATOM 3527 N N . ALA A 1 455 ? -2.326 -7.503 -15.488 1.00 58.47 455 ALA A N 1
ATOM 3528 C CA . ALA A 1 455 ? -1.360 -7.825 -14.420 1.00 58.47 455 ALA A CA 1
ATOM 3529 C C . ALA A 1 455 ? 0.084 -7.409 -14.760 1.00 58.47 455 ALA A C 1
ATOM 3531 O O . ALA A 1 455 ? 0.892 -7.145 -13.878 1.00 58.47 455 ALA A O 1
ATOM 3532 N N . ASP A 1 456 ? 0.370 -7.336 -16.050 1.00 55.00 456 ASP A N 1
ATOM 3533 C CA . ASP A 1 456 ? 1.629 -7.017 -16.713 1.00 55.00 456 ASP A CA 1
ATOM 3534 C C . ASP A 1 456 ? 1.752 -5.533 -17.114 1.00 55.00 456 ASP A C 1
ATOM 3536 O O . ASP A 1 456 ? 2.786 -5.119 -17.633 1.00 55.00 456 ASP A O 1
ATOM 3540 N N . SER A 1 457 ? 0.722 -4.710 -16.870 1.00 53.53 457 SER A N 1
ATOM 3541 C CA . SER A 1 457 ? 0.683 -3.305 -17.293 1.00 53.53 457 SER A CA 1
ATOM 3542 C C . SER A 1 457 ? 0.522 -2.341 -16.120 1.00 53.53 457 SER A C 1
ATOM 3544 O O . SER A 1 457 ? -0.272 -2.556 -15.211 1.00 53.53 457 SER A O 1
ATOM 3546 N N . MET A 1 458 ? 1.229 -1.207 -16.158 1.00 56.19 458 MET A N 1
ATOM 3547 C CA . MET A 1 458 ? 1.040 -0.114 -15.192 1.00 56.19 458 MET A CA 1
ATOM 3548 C C . MET A 1 458 ? -0.037 0.896 -15.620 1.00 56.19 458 MET A C 1
ATOM 3550 O O . MET A 1 458 ? -0.318 1.839 -14.876 1.00 56.19 458 MET A O 1
ATOM 3554 N N . THR A 1 459 ? -0.656 0.727 -16.792 1.00 69.12 459 THR A N 1
ATOM 3555 C CA . THR A 1 459 ? -1.644 1.674 -17.324 1.00 69.12 459 THR A CA 1
ATOM 3556 C C . THR A 1 459 ? -3.072 1.223 -17.031 1.00 69.12 459 THR A C 1
ATOM 3558 O O . THR A 1 459 ? -3.456 0.082 -17.284 1.00 69.12 459 THR A O 1
ATOM 3561 N N . TRP A 1 460 ? -3.869 2.148 -16.496 1.00 80.44 460 TRP A N 1
ATOM 3562 C CA . TRP A 1 460 ? -5.297 1.955 -16.252 1.00 80.44 460 TRP A CA 1
ATOM 3563 C C . TRP A 1 460 ? -6.099 2.214 -17.523 1.00 80.44 460 TRP A C 1
ATOM 3565 O O . TRP A 1 460 ? -5.770 3.118 -18.292 1.00 80.44 460 TRP A O 1
ATOM 3575 N N . GLY A 1 461 ? -7.160 1.440 -17.717 1.00 83.12 461 GLY A N 1
ATOM 3576 C CA . GLY A 1 461 ? -8.066 1.587 -18.846 1.00 83.12 461 GLY A CA 1
ATOM 3577 C C . GLY A 1 461 ? -9.504 1.272 -18.465 1.00 83.12 461 GLY A C 1
ATOM 3578 O O . GLY A 1 461 ? -9.774 0.723 -17.398 1.00 83.12 461 GLY A O 1
ATOM 3579 N N . THR A 1 462 ? -10.444 1.667 -19.313 1.00 87.44 462 THR A N 1
ATOM 3580 C CA . THR A 1 462 ? -11.879 1.589 -19.006 1.00 87.44 462 THR A CA 1
ATOM 3581 C C . THR A 1 462 ? -12.525 0.303 -19.502 1.00 87.44 462 THR A C 1
ATOM 3583 O O . THR A 1 462 ? -12.042 -0.324 -20.446 1.00 87.44 462 THR A O 1
ATOM 3586 N N . VAL A 1 463 ? -13.656 -0.047 -18.892 1.00 89.00 463 VAL A N 1
ATOM 3587 C CA . VAL A 1 463 ? -14.579 -1.086 -19.373 1.00 89.00 463 VAL A CA 1
ATOM 3588 C C . VAL A 1 463 ? -15.688 -0.421 -20.190 1.00 89.00 463 VAL A C 1
ATOM 3590 O O . VAL A 1 463 ? -16.236 0.597 -19.764 1.00 89.00 463 VAL A O 1
ATOM 3593 N N . CYS A 1 464 ? -16.004 -0.956 -21.366 1.00 87.44 464 CYS A N 1
ATOM 3594 C CA . CYS A 1 464 ? -17.086 -0.457 -22.210 1.00 87.44 464 CYS A CA 1
ATOM 3595 C C . CYS A 1 464 ? -18.458 -0.873 -21.659 1.00 87.44 464 CYS A C 1
ATOM 3597 O O . CYS A 1 464 ? -18.615 -1.979 -21.147 1.00 87.44 464 CYS A O 1
ATOM 3599 N N . HIS A 1 465 ? -19.473 -0.016 -21.788 1.00 85.38 465 HIS A N 1
ATOM 3600 C CA . HIS A 1 465 ? -20.826 -0.324 -21.313 1.00 85.38 465 HIS A CA 1
ATOM 3601 C C . HIS A 1 465 ? -21.637 -1.223 -22.266 1.00 85.38 465 HIS A C 1
ATOM 3603 O O . HIS A 1 465 ? -22.797 -1.528 -21.970 1.00 85.38 465 HIS A O 1
ATOM 3609 N N . ASN A 1 466 ? -21.116 -1.590 -23.445 1.00 84.81 466 ASN A N 1
ATOM 3610 C CA . ASN A 1 466 ? -21.872 -2.416 -24.388 1.00 84.81 466 ASN A CA 1
ATOM 3611 C C . ASN A 1 466 ? -22.129 -3.790 -23.763 1.00 84.81 466 ASN A C 1
ATOM 3613 O O . ASN A 1 466 ? -21.201 -4.488 -23.367 1.00 84.81 466 ASN A O 1
ATOM 3617 N N . GLN A 1 467 ? -23.409 -4.158 -23.676 1.00 82.56 467 GLN A N 1
ATOM 3618 C CA . GLN A 1 467 ? -23.888 -5.381 -23.018 1.00 82.56 467 GLN A CA 1
ATOM 3619 C C . GLN A 1 467 ? -23.539 -5.504 -21.526 1.00 82.56 467 GLN A C 1
ATOM 3621 O O . GLN A 1 467 ? -23.884 -6.521 -20.944 1.00 82.56 467 GLN A O 1
ATOM 3626 N N . PHE A 1 468 ? -22.957 -4.469 -20.908 1.00 89.31 468 PHE A N 1
ATOM 3627 C CA . PHE A 1 468 ? -22.670 -4.448 -19.478 1.00 89.31 468 PHE A CA 1
ATOM 3628 C C . PHE A 1 468 ? -23.983 -4.357 -18.692 1.00 89.31 468 PHE A C 1
ATOM 3630 O O . PHE A 1 468 ? -24.701 -3.351 -18.777 1.00 89.31 468 PHE A O 1
ATOM 3637 N N . ASP A 1 469 ? -24.317 -5.412 -17.957 1.00 84.88 469 ASP A N 1
ATOM 3638 C CA . ASP A 1 469 ? -25.581 -5.547 -17.241 1.00 84.88 469 ASP A CA 1
ATOM 3639 C C . ASP A 1 469 ? -25.409 -5.628 -15.710 1.00 84.88 469 ASP A C 1
ATOM 3641 O O . ASP A 1 469 ? -24.335 -5.403 -15.147 1.00 84.88 469 ASP A O 1
ATOM 3645 N N . MET A 1 470 ? -26.514 -5.870 -14.997 1.00 84.50 470 MET A N 1
ATOM 3646 C CA . MET A 1 470 ? -26.498 -5.933 -13.532 1.00 84.50 470 MET A CA 1
ATOM 3647 C C . MET A 1 470 ? -25.674 -7.102 -12.984 1.00 84.50 470 MET A C 1
ATOM 3649 O O . MET A 1 470 ? -25.182 -6.987 -11.867 1.00 84.50 470 MET A O 1
ATOM 3653 N N . LYS A 1 471 ? -25.512 -8.207 -13.720 1.00 86.00 471 LYS A N 1
ATOM 3654 C CA . LYS A 1 471 ? -24.689 -9.346 -13.288 1.00 86.00 471 LYS A CA 1
ATOM 3655 C C . LYS A 1 471 ? -23.210 -9.011 -13.375 1.00 86.00 471 LYS A C 1
ATOM 3657 O O . LYS A 1 471 ? -22.465 -9.339 -12.456 1.00 86.00 471 LYS A O 1
ATOM 3662 N N . ASP A 1 472 ? -22.807 -8.306 -14.429 1.00 89.25 472 ASP A N 1
ATOM 3663 C CA . ASP A 1 472 ? -21.444 -7.792 -14.563 1.00 89.25 472 ASP A CA 1
ATOM 3664 C C . ASP A 1 472 ? -21.113 -6.821 -13.430 1.00 89.25 472 ASP A C 1
ATOM 3666 O O . ASP A 1 472 ? -20.081 -6.938 -12.766 1.00 89.25 472 ASP A O 1
ATOM 3670 N N . ALA A 1 473 ? -22.032 -5.893 -13.155 1.00 88.50 473 ALA A N 1
ATOM 3671 C CA . ALA A 1 473 ? -21.900 -4.971 -12.039 1.00 88.50 473 ALA A CA 1
ATOM 3672 C C . ALA A 1 473 ? -21.807 -5.699 -10.694 1.00 88.50 473 ALA A C 1
ATOM 3674 O O . ALA A 1 473 ? -21.026 -5.288 -9.837 1.00 88.50 473 ALA A O 1
ATOM 3675 N N . ASP A 1 474 ? -22.582 -6.767 -10.502 1.00 79.19 474 ASP A N 1
ATOM 3676 C CA . ASP A 1 474 ? -22.595 -7.537 -9.259 1.00 79.19 474 ASP A CA 1
ATOM 3677 C C . ASP A 1 474 ? -21.233 -8.182 -8.991 1.00 79.19 474 ASP A C 1
ATOM 3679 O O . ASP A 1 474 ? -20.707 -8.085 -7.882 1.00 79.19 474 ASP A O 1
ATOM 3683 N N . VAL A 1 475 ? -20.606 -8.744 -10.028 1.00 83.25 475 VAL A N 1
ATOM 3684 C CA . VAL A 1 475 ? -19.238 -9.272 -9.957 1.00 83.25 475 VAL A CA 1
ATOM 3685 C C . VAL A 1 475 ? -18.227 -8.158 -9.676 1.00 83.25 475 VAL A C 1
ATOM 3687 O O . VAL A 1 475 ? -17.355 -8.343 -8.829 1.00 83.25 475 VAL A O 1
ATOM 3690 N N . VAL A 1 476 ? -18.351 -6.979 -10.304 1.00 85.06 476 VAL A N 1
ATOM 3691 C CA . VAL A 1 476 ? -17.491 -5.814 -9.999 1.00 85.06 476 VAL A CA 1
ATOM 3692 C C . VAL A 1 476 ? -17.610 -5.406 -8.532 1.00 85.06 476 VAL A C 1
ATOM 3694 O O . VAL A 1 476 ? -16.599 -5.199 -7.863 1.00 85.06 476 VAL A O 1
ATOM 3697 N N . CYS A 1 477 ? -18.832 -5.285 -8.018 1.00 77.38 477 CYS A N 1
ATOM 3698 C CA . CYS A 1 477 ? -19.073 -4.857 -6.648 1.00 77.38 477 CYS A CA 1
ATOM 3699 C C . CYS A 1 477 ? -18.576 -5.897 -5.639 1.00 77.38 477 CYS A C 1
ATOM 3701 O O . CYS A 1 477 ? -17.856 -5.521 -4.714 1.00 77.38 477 CYS A O 1
ATOM 3703 N N . LYS A 1 478 ? -18.827 -7.191 -5.872 1.00 64.88 478 LYS A N 1
ATOM 3704 C CA . LYS A 1 478 ? -18.261 -8.292 -5.071 1.00 64.88 478 LYS A CA 1
ATOM 3705 C C . LYS A 1 478 ? -16.735 -8.291 -5.089 1.00 64.88 478 LYS A C 1
ATOM 3707 O O . LYS A 1 478 ? -16.116 -8.379 -4.033 1.00 64.88 478 LYS A O 1
ATOM 3712 N N . MET A 1 479 ? -16.130 -8.088 -6.260 1.00 66.94 479 MET A N 1
ATOM 3713 C CA . MET A 1 479 ? -14.675 -7.987 -6.445 1.00 66.94 479 MET A CA 1
ATOM 3714 C C . MET A 1 479 ? -14.056 -6.731 -5.801 1.00 66.94 479 MET A C 1
ATOM 3716 O O . MET A 1 479 ? -12.849 -6.688 -5.569 1.00 66.94 479 MET A O 1
ATOM 3720 N N . LEU A 1 480 ? -14.858 -5.714 -5.479 1.00 64.25 480 LEU A N 1
ATOM 3721 C CA . LEU A 1 480 ? -14.451 -4.521 -4.725 1.00 64.25 480 LEU A CA 1
ATOM 3722 C C . LEU A 1 480 ? -14.799 -4.601 -3.227 1.00 64.25 480 LEU A C 1
ATOM 3724 O O . LEU A 1 480 ? -14.529 -3.653 -2.490 1.00 64.25 480 LEU A O 1
ATOM 3728 N N . GLY A 1 481 ? -15.370 -5.720 -2.768 1.00 57.69 481 GLY A N 1
ATOM 3729 C CA . GLY A 1 481 ? -15.689 -5.975 -1.361 1.00 57.69 481 GLY A CA 1
ATOM 3730 C C . GLY A 1 481 ? -17.089 -5.535 -0.943 1.00 57.69 481 GLY A C 1
ATOM 3731 O O . GLY A 1 481 ? -17.378 -5.457 0.250 1.00 57.69 481 GLY A O 1
ATOM 3732 N N . TYR A 1 482 ? -17.960 -5.241 -1.906 1.00 64.69 482 TYR A N 1
ATOM 3733 C CA . TYR A 1 482 ? -19.351 -4.871 -1.679 1.00 64.69 482 TYR A CA 1
ATOM 3734 C C . TYR A 1 482 ? -20.289 -6.068 -1.916 1.00 64.69 482 TYR A C 1
ATOM 3736 O O . TYR A 1 482 ? -20.081 -6.823 -2.861 1.00 64.69 482 TYR A O 1
ATOM 3744 N N . PRO A 1 483 ? -21.353 -6.237 -1.111 1.00 61.72 483 PRO A N 1
ATOM 3745 C CA . PRO A 1 483 ? -22.263 -7.380 -1.216 1.00 61.72 483 PRO A CA 1
ATOM 3746 C C . PRO A 1 483 ? -22.913 -7.580 -2.591 1.00 61.72 483 PRO A C 1
ATOM 3748 O O . PRO A 1 483 ? -23.088 -8.719 -3.024 1.00 61.72 483 PRO A O 1
ATOM 3751 N N . SER A 1 484 ? -23.300 -6.485 -3.254 1.00 69.94 484 SER A N 1
ATOM 3752 C CA . SER A 1 484 ? -23.956 -6.525 -4.560 1.00 69.94 484 SER A CA 1
ATOM 3753 C C . SER A 1 484 ? -23.876 -5.195 -5.313 1.00 69.94 484 SER A C 1
ATOM 3755 O O . SER A 1 484 ? -23.515 -4.156 -4.746 1.00 69.94 484 SER A O 1
ATOM 3757 N N . ALA A 1 485 ? -24.236 -5.207 -6.594 1.00 79.50 485 ALA A N 1
ATOM 3758 C CA . ALA A 1 485 ? -24.482 -3.985 -7.352 1.00 79.50 485 ALA A CA 1
ATOM 3759 C C . ALA A 1 485 ? -25.890 -3.435 -7.113 1.00 79.50 485 ALA A C 1
ATOM 3761 O O . ALA A 1 485 ? -26.888 -4.143 -7.221 1.00 79.50 485 ALA A O 1
ATOM 3762 N N . GLN A 1 486 ? -25.971 -2.133 -6.848 1.00 81.69 486 GLN A N 1
ATOM 3763 C CA . GLN A 1 486 ? -27.228 -1.399 -6.740 1.00 81.69 486 GLN A CA 1
ATOM 3764 C C . GLN A 1 486 ? -27.697 -0.901 -8.110 1.00 81.69 486 GLN A C 1
ATOM 3766 O O . GLN A 1 486 ? -28.892 -0.934 -8.405 1.00 81.69 486 GLN A O 1
ATOM 3771 N N . LEU A 1 487 ? -26.771 -0.399 -8.935 1.00 82.69 487 LEU A N 1
ATOM 3772 C CA . LEU A 1 487 ? -27.110 0.216 -10.214 1.00 82.69 487 LEU A CA 1
ATOM 3773 C C . LEU A 1 487 ? -25.944 0.194 -11.210 1.00 82.69 487 LEU A C 1
ATOM 3775 O O . LEU A 1 487 ? -24.789 0.408 -10.844 1.00 82.69 487 LEU A O 1
ATOM 3779 N N . VAL A 1 488 ? -26.278 0.029 -12.491 1.00 86.12 488 VAL A N 1
ATOM 3780 C CA . VAL A 1 488 ? -25.370 0.212 -13.633 1.00 86.12 488 VAL A CA 1
ATOM 3781 C C . VAL A 1 488 ? -25.521 1.630 -14.192 1.00 86.12 488 VAL A C 1
ATOM 3783 O O . VAL A 1 488 ? -26.634 2.131 -14.375 1.00 86.12 488 VAL A O 1
ATOM 3786 N N . ARG A 1 489 ? -24.401 2.287 -14.499 1.00 86.12 489 ARG A N 1
ATOM 3787 C CA . ARG A 1 489 ? -24.345 3.619 -15.116 1.00 86.12 489 ARG A CA 1
ATOM 3788 C C . ARG A 1 489 ? -23.616 3.545 -16.457 1.00 86.12 489 ARG A C 1
ATOM 3790 O O . ARG A 1 489 ? -22.437 3.220 -16.507 1.00 86.12 489 ARG A O 1
ATOM 3797 N N . ASN A 1 490 ? -24.315 3.907 -17.529 1.00 85.06 490 ASN A N 1
ATOM 3798 C CA . ASN A 1 490 ? -23.800 3.850 -18.901 1.00 85.06 490 ASN A CA 1
ATOM 3799 C C . ASN A 1 490 ? -23.414 5.242 -19.422 1.00 85.06 490 ASN A C 1
ATOM 3801 O O . ASN A 1 490 ? -23.665 6.249 -18.758 1.00 85.06 490 ASN A O 1
ATOM 3805 N N . TYR A 1 491 ? -22.834 5.287 -20.625 1.00 83.06 491 TYR A N 1
ATOM 3806 C CA . TYR A 1 491 ? -22.496 6.521 -21.348 1.00 83.06 491 TYR A CA 1
ATOM 3807 C C . TYR A 1 491 ? -21.598 7.489 -20.558 1.00 83.06 491 TYR A C 1
ATOM 3809 O O . TYR A 1 491 ? -21.881 8.684 -20.484 1.00 83.06 491 TYR A O 1
ATOM 3817 N N . ALA A 1 492 ? -20.546 6.963 -19.915 1.00 82.31 492 ALA A N 1
ATOM 3818 C CA . ALA A 1 492 ? -19.557 7.762 -19.189 1.00 82.31 492 ALA A CA 1
ATOM 3819 C C . ALA A 1 492 ? -20.169 8.721 -18.146 1.00 82.31 492 ALA A C 1
ATOM 3821 O O . ALA A 1 492 ? -19.694 9.839 -17.949 1.00 82.31 492 ALA A O 1
ATOM 3822 N N . TYR A 1 493 ? -21.208 8.269 -17.433 1.00 83.50 493 TYR A N 1
ATOM 3823 C CA . TYR A 1 493 ? -21.904 9.041 -16.394 1.00 83.50 493 TYR A CA 1
ATOM 3824 C C . TYR A 1 493 ? -20.961 9.680 -15.353 1.00 83.50 493 TYR A C 1
ATOM 3826 O O . TYR A 1 493 ? -21.174 10.815 -14.936 1.00 83.50 493 TYR A O 1
ATOM 3834 N N . PHE A 1 494 ? -19.886 8.981 -14.966 1.00 82.69 494 PHE A N 1
ATOM 3835 C CA . PHE A 1 494 ? -18.855 9.470 -14.032 1.00 82.69 494 PHE A CA 1
ATOM 3836 C C . PHE A 1 494 ? -17.672 10.172 -14.739 1.00 82.69 494 PHE A C 1
ATOM 3838 O O . PHE A 1 494 ? -16.556 10.249 -14.217 1.00 82.69 494 PHE A O 1
ATOM 3845 N N . GLY A 1 495 ? -17.907 10.664 -15.954 1.00 81.44 495 GLY A N 1
ATOM 3846 C CA . GLY A 1 495 ? -16.924 11.263 -16.850 1.00 81.44 495 GLY A CA 1
ATOM 3847 C C . GLY A 1 495 ? -16.263 10.247 -17.793 1.00 81.44 495 GLY A C 1
ATOM 3848 O O . GLY A 1 495 ? -16.229 9.048 -17.486 1.00 81.44 495 GLY A O 1
ATOM 3849 N N . PRO A 1 496 ? -15.713 10.716 -18.929 1.00 77.88 496 PRO A N 1
ATOM 3850 C CA . PRO A 1 496 ? -15.060 9.859 -19.913 1.00 77.88 496 PRO A CA 1
ATOM 3851 C C . PRO A 1 496 ? -13.746 9.273 -19.387 1.00 77.88 496 PRO A C 1
ATOM 3853 O O . PRO A 1 496 ? -13.064 9.862 -18.541 1.00 77.88 496 PRO A O 1
ATOM 3856 N N . GLY A 1 497 ? -13.395 8.094 -19.899 1.00 68.00 497 GLY A N 1
ATOM 3857 C CA . GLY A 1 497 ? -12.115 7.441 -19.623 1.00 68.00 497 GLY A CA 1
ATOM 3858 C C . GLY A 1 497 ? -10.908 8.222 -20.144 1.00 68.00 497 GLY A C 1
ATOM 3859 O O . GLY A 1 497 ? -11.013 8.983 -21.103 1.00 68.00 497 GLY A O 1
ATOM 3860 N N . ARG A 1 498 ? -9.738 8.004 -19.534 1.00 68.38 498 ARG A N 1
ATOM 3861 C CA . ARG A 1 498 ? -8.432 8.393 -20.091 1.00 68.38 498 ARG A CA 1
ATOM 3862 C C . ARG A 1 498 ? -7.572 7.139 -20.217 1.00 68.38 498 ARG A C 1
ATOM 3864 O O . ARG A 1 498 ? -7.498 6.380 -19.257 1.00 68.38 498 ARG A O 1
ATOM 3871 N N . GLY A 1 499 ? -6.904 6.954 -21.352 1.00 73.81 499 GLY A N 1
ATOM 3872 C CA . GLY A 1 499 ? -6.108 5.748 -21.615 1.00 73.81 499 GLY A CA 1
ATOM 3873 C C . GLY A 1 499 ? -6.897 4.668 -22.368 1.00 73.81 499 GLY A C 1
ATOM 3874 O O . GLY A 1 499 ? -7.965 4.970 -22.879 1.00 73.81 499 GLY A O 1
ATOM 3875 N N . PRO A 1 500 ? -6.379 3.439 -22.499 1.00 75.19 500 PRO A N 1
ATOM 3876 C CA . PRO A 1 500 ? -6.968 2.386 -23.336 1.00 75.19 500 PRO A CA 1
ATOM 3877 C C . PRO A 1 500 ? -8.342 1.890 -22.843 1.00 75.19 500 PRO A C 1
ATOM 3879 O O . PRO A 1 500 ? -8.678 2.006 -21.667 1.00 75.19 500 PRO A O 1
ATOM 3882 N N . ILE A 1 501 ? -9.137 1.297 -23.740 1.00 79.81 501 ILE A N 1
ATOM 3883 C CA . ILE A 1 501 ? -10.353 0.544 -23.388 1.00 79.81 501 ILE A CA 1
ATOM 3884 C C . ILE A 1 501 ? -9.967 -0.937 -23.357 1.00 79.81 501 ILE A C 1
ATOM 3886 O O . ILE A 1 501 ? -9.556 -1.495 -24.373 1.00 79.81 501 ILE A O 1
ATOM 3890 N N . TYR A 1 502 ? -10.020 -1.559 -22.180 1.00 80.12 502 TYR A N 1
ATOM 3891 C CA . TYR A 1 502 ? -9.455 -2.897 -21.985 1.00 80.12 502 TYR A CA 1
ATOM 3892 C C . TYR A 1 502 ? -10.447 -4.035 -22.175 1.00 80.12 502 TYR A C 1
ATOM 3894 O O . TYR A 1 502 ? -10.022 -5.128 -22.538 1.00 80.12 502 TYR A O 1
ATOM 3902 N N . MET A 1 503 ? -11.732 -3.793 -21.921 1.00 82.00 503 MET A N 1
ATOM 3903 C CA . MET A 1 503 ? -12.777 -4.813 -21.977 1.00 82.00 503 MET A CA 1
ATOM 3904 C C . MET A 1 503 ? -14.027 -4.255 -22.650 1.00 82.00 503 MET A C 1
ATOM 3906 O O . MET A 1 503 ? -14.424 -3.121 -22.372 1.00 82.00 503 MET A O 1
ATOM 3910 N N . ASP A 1 504 ? -14.656 -5.072 -23.490 1.00 83.56 504 ASP A N 1
ATOM 3911 C CA . ASP A 1 504 ? -15.946 -4.810 -24.133 1.00 83.56 504 ASP A CA 1
ATOM 3912 C C . ASP A 1 504 ? -16.785 -6.097 -24.167 1.00 83.56 504 ASP A C 1
ATOM 3914 O O . ASP A 1 504 ? -16.227 -7.193 -24.091 1.00 83.56 504 ASP A O 1
ATOM 3918 N N . ASN A 1 505 ? -18.111 -5.970 -24.290 1.00 82.25 505 ASN A N 1
ATOM 3919 C CA . ASN A 1 505 ? -19.074 -7.078 -24.334 1.00 82.25 505 ASN A CA 1
ATOM 3920 C C . ASN A 1 505 ? -18.858 -8.102 -23.210 1.00 82.25 505 ASN A C 1
ATOM 3922 O O . ASN A 1 505 ? -18.821 -9.313 -23.451 1.00 82.25 505 ASN A O 1
ATOM 3926 N N . LEU A 1 506 ? -18.672 -7.593 -21.994 1.00 86.88 506 LEU A N 1
ATOM 3927 C CA . LEU A 1 506 ? -18.509 -8.406 -20.800 1.00 86.88 506 LEU A CA 1
ATOM 3928 C C . LEU A 1 506 ? -19.791 -9.213 -20.547 1.00 86.88 506 LEU A C 1
ATOM 3930 O O . LEU A 1 506 ? -20.892 -8.697 -20.723 1.00 86.88 506 LEU A O 1
ATOM 3934 N N . ARG A 1 507 ? -19.638 -10.499 -20.217 1.00 85.19 507 ARG A N 1
ATOM 3935 C CA . ARG A 1 507 ? -20.753 -11.406 -19.923 1.00 85.19 507 ARG A CA 1
ATOM 3936 C C . ARG A 1 507 ? -20.424 -12.284 -18.724 1.00 85.19 507 ARG A C 1
ATOM 3938 O O . ARG A 1 507 ? -19.893 -13.389 -18.878 1.00 85.19 507 ARG A O 1
ATOM 3945 N N . CYS A 1 508 ? -20.729 -11.783 -17.539 1.00 86.00 508 CYS A N 1
ATOM 3946 C CA . CYS A 1 508 ? -20.693 -12.524 -16.288 1.00 86.00 508 CYS A CA 1
ATOM 3947 C C . CYS A 1 508 ? -21.997 -13.316 -16.071 1.00 86.00 508 CYS A C 1
ATOM 3949 O O . CYS A 1 508 ? -23.090 -12.921 -16.489 1.00 86.00 508 CYS A O 1
ATOM 3951 N N . ASN A 1 509 ? -21.903 -14.438 -15.364 1.00 78.12 509 ASN A N 1
ATOM 3952 C CA . ASN A 1 509 ? -23.042 -15.236 -14.916 1.00 78.12 509 ASN A CA 1
ATOM 3953 C C . ASN A 1 509 ? -23.618 -14.719 -13.582 1.00 78.12 509 ASN A C 1
ATOM 3955 O O . ASN A 1 509 ? -24.827 -14.868 -13.357 1.00 78.12 509 ASN A O 1
ATOM 3959 N N . GLY A 1 510 ? -22.796 -14.025 -12.778 1.00 66.94 510 GLY A N 1
ATOM 3960 C CA . GLY A 1 510 ? -23.135 -13.337 -11.521 1.00 66.94 510 GLY A CA 1
ATOM 3961 C C . GLY A 1 510 ? -22.547 -13.991 -10.257 1.00 66.94 510 GLY A C 1
ATOM 3962 O O . GLY A 1 510 ? -22.633 -13.432 -9.159 1.00 66.94 510 GLY A O 1
ATOM 3963 N N . ASP A 1 511 ? -21.966 -15.176 -10.403 1.00 66.94 511 ASP A N 1
ATO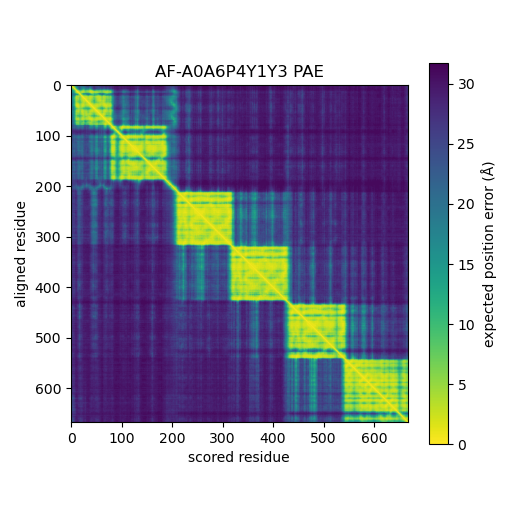M 3964 C CA . ASP A 1 511 ? -21.349 -16.016 -9.374 1.00 66.94 511 ASP A CA 1
ATOM 3965 C C . ASP A 1 511 ? -19.813 -16.047 -9.464 1.00 66.94 511 ASP A C 1
ATOM 3967 O O . ASP A 1 511 ? -19.149 -16.676 -8.640 1.00 66.94 511 ASP A O 1
ATOM 3971 N N . GLU A 1 512 ? -19.228 -15.331 -10.424 1.00 79.50 512 GLU A N 1
ATOM 3972 C CA . GLU A 1 512 ? -17.785 -15.169 -10.532 1.00 79.50 512 GLU A CA 1
ATOM 3973 C C . GLU A 1 512 ? -17.202 -14.341 -9.371 1.00 79.50 512 GLU A C 1
ATOM 3975 O O . GLU A 1 512 ? -17.726 -13.297 -8.986 1.00 79.50 512 GLU A O 1
ATOM 3980 N N . ASN A 1 513 ? -16.047 -14.772 -8.851 1.00 59.44 513 ASN A N 1
ATOM 3981 C CA . ASN A 1 513 ? -15.323 -14.071 -7.778 1.00 59.44 513 ASN A CA 1
ATOM 3982 C C . ASN A 1 513 ? -14.476 -12.881 -8.275 1.00 59.44 513 ASN A C 1
ATOM 3984 O O . ASN A 1 513 ? -13.915 -12.136 -7.476 1.00 59.44 513 ASN A O 1
ATOM 3988 N N . SER A 1 514 ? -14.319 -12.725 -9.592 1.00 72.12 514 SER A N 1
ATOM 3989 C CA . SER A 1 514 ? -13.537 -11.653 -10.206 1.00 72.12 514 SER A CA 1
ATOM 3990 C C . SER A 1 514 ? -14.071 -11.333 -11.594 1.00 72.12 514 SER A C 1
ATOM 3992 O O . SER A 1 514 ? -14.404 -12.238 -12.358 1.00 72.12 514 SER A O 1
ATOM 3994 N N . LEU A 1 515 ? -14.045 -10.047 -11.947 1.00 81.06 515 LEU A N 1
ATOM 3995 C CA . LEU A 1 515 ? -14.373 -9.552 -13.281 1.00 81.06 515 LEU A CA 1
ATOM 3996 C C . LEU A 1 515 ? -13.532 -10.218 -14.381 1.00 81.06 515 LEU A C 1
ATOM 3998 O O . LEU A 1 515 ? -14.003 -10.411 -15.497 1.00 81.06 515 LEU A O 1
ATOM 4002 N N . PHE A 1 516 ? -12.289 -10.600 -14.065 1.00 81.00 516 PHE A N 1
ATOM 4003 C CA . PHE A 1 516 ? -11.368 -11.227 -15.017 1.00 81.00 516 PHE A CA 1
ATOM 4004 C C . PHE A 1 516 ? -11.746 -12.666 -15.383 1.00 81.00 516 PHE A C 1
ATOM 4006 O O . PHE A 1 516 ? -11.227 -13.180 -16.372 1.00 81.00 516 PHE A O 1
ATOM 4013 N N . ASN A 1 517 ? -12.641 -13.293 -14.614 1.00 77.81 517 ASN A N 1
ATOM 4014 C CA . ASN A 1 517 ? -13.122 -14.653 -14.858 1.00 77.81 517 ASN A CA 1
ATOM 4015 C C . ASN A 1 517 ? -14.404 -14.682 -15.701 1.00 77.81 517 ASN A C 1
ATOM 4017 O O . ASN A 1 517 ? -14.859 -15.763 -16.073 1.00 77.81 517 ASN A O 1
ATOM 4021 N N . CYS A 1 518 ? -14.990 -13.521 -15.999 1.00 82.94 518 CYS A N 1
ATOM 4022 C CA . CYS A 1 518 ? -16.143 -13.433 -16.881 1.00 82.94 518 CYS A CA 1
ATOM 4023 C C . CYS A 1 518 ? -15.739 -13.660 -18.341 1.00 82.94 518 CYS A C 1
ATOM 4025 O O . CYS A 1 518 ? -14.580 -13.497 -18.725 1.00 82.94 518 CYS A O 1
ATOM 4027 N N . SER A 1 519 ? -16.707 -14.013 -19.186 1.00 84.75 519 SER A N 1
ATOM 4028 C CA . SER A 1 519 ? -16.462 -14.160 -20.620 1.00 84.75 519 SER A CA 1
ATOM 4029 C C . SER A 1 519 ? -16.379 -12.782 -21.283 1.00 84.75 519 SER A C 1
ATOM 4031 O O . SER A 1 519 ? -17.323 -12.000 -21.198 1.00 84.75 519 SER A O 1
ATOM 4033 N N . TYR A 1 520 ? -15.287 -12.499 -21.995 1.00 84.06 520 TYR A N 1
ATOM 4034 C CA . TYR A 1 520 ? -15.125 -11.314 -22.850 1.00 84.06 520 TYR A CA 1
ATOM 4035 C C . TYR A 1 520 ? -14.192 -11.629 -24.039 1.00 84.06 520 TYR A C 1
ATOM 4037 O O . TYR A 1 520 ? -13.462 -12.621 -23.994 1.00 84.06 520 TYR A O 1
ATOM 4045 N N . PRO A 1 521 ? -14.190 -10.825 -25.120 1.00 70.31 521 PRO A N 1
ATOM 4046 C CA . PRO A 1 521 ? -13.474 -11.130 -26.366 1.00 70.31 521 PRO A CA 1
ATOM 4047 C C . PRO A 1 521 ? -11.933 -11.035 -26.311 1.00 70.31 521 PRO A C 1
ATOM 4049 O O . PRO A 1 521 ? -11.287 -11.288 -27.325 1.00 70.31 521 PRO A O 1
ATOM 4052 N N . GLY A 1 522 ? -11.341 -10.677 -25.165 1.00 66.31 522 GLY A N 1
ATOM 4053 C CA . GLY A 1 522 ? -9.893 -10.493 -24.978 1.00 66.31 522 GLY A CA 1
ATOM 4054 C C . GLY A 1 522 ? -9.485 -9.069 -24.569 1.00 66.31 522 GLY A C 1
ATOM 4055 O O . GLY A 1 522 ? -10.311 -8.158 -24.544 1.00 66.31 522 GLY A O 1
ATOM 4056 N N . TRP A 1 523 ? -8.206 -8.892 -24.210 1.00 63.88 523 TRP A N 1
ATOM 4057 C CA . TRP A 1 523 ? -7.623 -7.607 -23.790 1.00 63.88 523 TRP A CA 1
ATOM 4058 C C . TRP A 1 523 ? -7.239 -6.732 -24.989 1.00 63.88 523 TRP A C 1
ATOM 4060 O O . TRP A 1 523 ? -6.731 -7.246 -25.981 1.00 63.88 523 TRP A O 1
ATOM 4070 N N . MET A 1 524 ? -7.402 -5.409 -24.854 1.00 56.84 524 MET A N 1
ATOM 4071 C CA . MET A 1 524 ? -7.056 -4.409 -25.882 1.00 56.84 524 MET A CA 1
ATOM 4072 C C . MET A 1 524 ? -7.738 -4.677 -27.226 1.00 56.84 524 MET A C 1
ATOM 4074 O O . MET A 1 524 ? -7.102 -4.983 -28.236 1.00 56.84 524 MET A O 1
ATOM 4078 N N . ILE A 1 525 ? -9.057 -4.509 -27.251 1.00 54.44 525 ILE A N 1
ATOM 4079 C CA . ILE A 1 525 ? -9.779 -4.511 -28.515 1.00 54.44 525 ILE A CA 1
ATOM 4080 C C . ILE A 1 525 ? -9.580 -3.135 -29.157 1.00 54.44 525 ILE A C 1
ATOM 4082 O O . ILE A 1 525 ? -1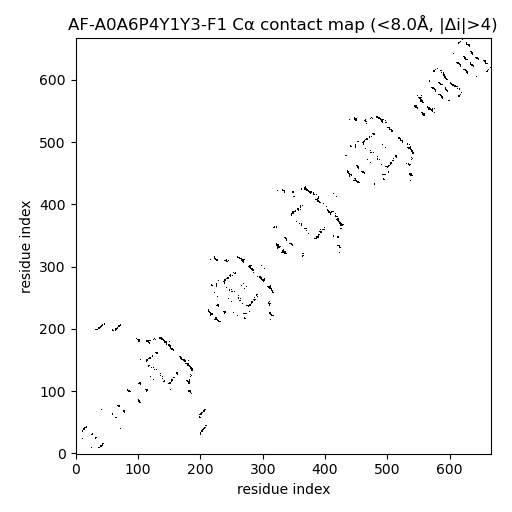0.068 -2.127 -28.649 1.00 54.44 525 ILE A O 1
ATOM 4086 N N . ASN A 1 526 ? -8.890 -3.088 -30.298 1.00 50.25 526 ASN A N 1
ATOM 4087 C CA . ASN A 1 526 ? -9.018 -1.984 -31.256 1.00 50.25 526 ASN A CA 1
ATOM 4088 C C . ASN A 1 526 ? -10.409 -2.066 -31.914 1.00 50.25 526 ASN A C 1
ATOM 4090 O O . ASN A 1 526 ? -10.527 -2.249 -33.126 1.00 50.25 526 ASN A O 1
ATOM 4094 N N . ASP A 1 527 ? -11.469 -2.033 -31.105 1.00 49.38 527 ASP A N 1
ATOM 4095 C CA . ASP A 1 527 ? -12.837 -2.110 -31.595 1.00 49.38 527 ASP A CA 1
ATOM 4096 C C . ASP A 1 527 ? -13.251 -0.718 -32.059 1.00 49.38 527 ASP A C 1
ATOM 4098 O O . ASP A 1 527 ? -13.229 0.245 -31.293 1.00 49.38 527 ASP A O 1
ATOM 4102 N N . LEU A 1 528 ? -13.674 -0.607 -33.315 1.00 52.66 528 LEU A N 1
ATOM 4103 C CA . LEU A 1 528 ? -14.245 0.623 -33.864 1.00 52.66 528 LEU A CA 1
ATOM 4104 C C . LEU A 1 528 ? -15.599 1.003 -33.215 1.00 52.66 528 LEU A C 1
ATOM 4106 O O . LEU A 1 528 ? -16.200 1.994 -33.625 1.00 52.66 528 LEU A O 1
ATOM 4110 N N . ASN A 1 529 ? -16.086 0.244 -32.223 1.00 61.19 529 ASN A N 1
ATOM 4111 C CA . ASN A 1 529 ? -17.435 0.356 -31.655 1.00 61.19 529 ASN A CA 1
ATOM 4112 C C . ASN A 1 529 ? -17.511 0.847 -30.197 1.00 61.19 529 ASN A C 1
ATOM 4114 O O . ASN A 1 529 ? -18.617 0.917 -29.651 1.00 61.19 529 ASN A O 1
ATOM 4118 N N . CYS A 1 530 ? -16.385 1.183 -29.559 1.00 70.69 530 CYS A N 1
ATOM 4119 C CA . CYS A 1 530 ? -16.403 1.789 -28.228 1.00 70.69 530 CYS A CA 1
ATOM 4120 C C . CYS A 1 530 ? -15.498 3.024 -28.147 1.00 70.69 530 CYS A C 1
ATOM 4122 O O . CYS A 1 530 ? -14.317 2.969 -28.486 1.00 70.69 530 CYS A O 1
ATOM 4124 N N . SER A 1 531 ? -16.051 4.146 -27.681 1.00 75.69 531 SER A N 1
ATOM 4125 C CA . SER A 1 531 ? -15.309 5.378 -27.389 1.00 75.69 531 SER A CA 1
ATOM 4126 C C . SER A 1 531 ? -15.201 5.634 -25.880 1.00 75.69 531 SER A C 1
ATOM 4128 O O . SER A 1 531 ? -15.880 5.006 -25.067 1.00 75.69 531 SER A O 1
ATOM 4130 N N . HIS A 1 532 ? -14.367 6.595 -25.470 1.00 72.62 532 HIS A N 1
ATOM 4131 C CA . HIS A 1 532 ? -14.237 6.970 -24.052 1.00 72.62 532 HIS A CA 1
ATOM 4132 C C . HIS A 1 532 ? -15.525 7.519 -23.423 1.00 72.62 532 HIS A C 1
ATOM 4134 O O . HIS A 1 532 ? -15.645 7.510 -22.196 1.00 72.62 532 HIS A O 1
ATOM 4140 N N . ASP A 1 533 ? -16.494 7.931 -24.243 1.00 78.88 533 ASP A N 1
ATOM 4141 C CA . ASP A 1 533 ? -17.823 8.369 -23.808 1.00 78.88 533 ASP A CA 1
ATOM 4142 C C . ASP A 1 533 ? -18.764 7.187 -23.525 1.00 78.88 533 ASP A C 1
ATOM 4144 O O . ASP A 1 533 ? -19.880 7.368 -23.044 1.00 78.88 533 ASP A O 1
ATOM 4148 N N . GLN A 1 534 ? -18.315 5.959 -23.791 1.00 80.69 534 GLN A N 1
ATOM 4149 C CA . GLN A 1 534 ? -19.065 4.727 -23.566 1.00 80.69 534 GLN A CA 1
ATOM 4150 C C . GLN A 1 534 ? -18.520 3.910 -22.384 1.00 80.69 534 GLN A C 1
ATOM 4152 O O . GLN A 1 534 ? -18.776 2.711 -22.278 1.00 80.69 534 GLN A O 1
ATOM 4157 N N . ALA A 1 535 ? -17.802 4.544 -21.455 1.00 83.81 535 ALA A N 1
ATOM 4158 C CA . ALA A 1 535 ? -17.310 3.868 -20.259 1.00 83.81 535 ALA A CA 1
ATOM 4159 C C . ALA A 1 535 ? -18.457 3.432 -19.323 1.00 83.81 535 ALA A C 1
ATOM 4161 O O . ALA A 1 535 ? -19.374 4.212 -19.041 1.00 83.81 535 ALA A O 1
ATOM 4162 N N . ALA A 1 536 ? -18.370 2.198 -18.825 1.00 90.06 536 ALA A N 1
ATOM 4163 C CA . ALA A 1 536 ? -19.262 1.630 -17.823 1.00 90.06 536 ALA A CA 1
ATOM 4164 C C . ALA A 1 536 ? -18.923 2.144 -16.415 1.00 90.06 536 ALA A C 1
ATOM 4166 O O . ALA A 1 536 ? -17.758 2.339 -16.047 1.00 90.06 536 ALA A O 1
ATOM 4167 N N . GLY A 1 537 ? -19.952 2.339 -15.603 1.00 91.12 537 GLY A N 1
ATOM 4168 C CA . GLY A 1 537 ? -19.848 2.673 -14.192 1.00 91.12 537 GLY A CA 1
ATOM 4169 C C . GLY A 1 537 ? -20.825 1.861 -13.358 1.00 91.12 537 GLY A C 1
ATOM 4170 O O . GLY A 1 537 ? -21.830 1.360 -13.860 1.00 91.12 537 GLY A O 1
ATOM 4171 N N . VAL A 1 538 ? -20.535 1.756 -12.067 1.00 91.38 538 VAL A N 1
ATOM 4172 C CA . VAL A 1 538 ? -21.373 1.030 -11.108 1.00 91.38 538 VAL A CA 1
ATOM 4173 C C . VAL A 1 538 ? -21.600 1.855 -9.854 1.00 91.38 538 VAL A C 1
ATOM 4175 O O . VAL A 1 538 ? -20.798 2.719 -9.500 1.00 91.38 538 VAL A O 1
ATOM 4178 N N . GLU A 1 539 ? -22.706 1.565 -9.187 1.00 85.25 539 GLU A N 1
ATOM 4179 C CA . GLU A 1 539 ? -22.990 1.945 -7.811 1.00 85.25 539 GLU A CA 1
ATOM 4180 C C . GLU A 1 539 ? -23.220 0.651 -7.024 1.00 85.25 539 GLU A C 1
ATOM 4182 O O . GLU A 1 539 ? -24.110 -0.134 -7.353 1.00 85.25 539 GLU A O 1
ATOM 4187 N N . CYS A 1 540 ? -22.387 0.404 -6.019 1.00 79.69 540 CYS A N 1
ATOM 4188 C CA . CYS A 1 540 ? -22.403 -0.793 -5.192 1.00 79.69 540 CYS A CA 1
ATOM 4189 C C . CYS A 1 540 ? -23.214 -0.580 -3.912 1.00 79.69 540 CYS A C 1
ATOM 4191 O O . CYS A 1 540 ? -23.224 0.508 -3.327 1.00 79.69 540 CYS A O 1
ATOM 4193 N N . THR A 1 541 ? -23.858 -1.642 -3.433 1.00 67.50 541 THR A N 1
ATOM 4194 C CA . THR A 1 541 ? -24.520 -1.644 -2.126 1.00 67.50 541 THR A CA 1
ATOM 4195 C C . THR A 1 541 ? -23.470 -1.720 -1.016 1.00 67.50 541 THR A C 1
ATOM 4197 O O . THR A 1 541 ? -22.585 -2.562 -1.081 1.00 67.50 541 THR A O 1
ATOM 4200 N N . GLY A 1 542 ? -23.588 -0.928 0.047 1.00 61.78 542 GLY A N 1
ATOM 4201 C CA . GLY A 1 542 ? -23.236 -1.421 1.388 1.00 61.78 542 GLY A CA 1
ATOM 4202 C C . GLY A 1 542 ? -24.527 -1.961 1.994 1.00 61.78 542 GLY A C 1
ATOM 4203 O O . GLY A 1 542 ? -25.558 -1.355 1.704 1.00 61.78 542 GLY A O 1
ATOM 4204 N N . GLU A 1 543 ? -24.522 -3.072 2.743 1.00 56.03 543 GLU A N 1
ATOM 4205 C CA . GLU A 1 543 ? -25.791 -3.612 3.268 1.00 56.03 543 GLU A CA 1
ATOM 4206 C C . GLU A 1 543 ? -26.524 -2.509 4.051 1.00 56.03 543 GLU A C 1
ATOM 4208 O O . GLU A 1 543 ? -25.977 -1.978 5.027 1.00 56.03 543 GLU A O 1
ATOM 4213 N N . PRO A 1 544 ? -27.704 -2.066 3.583 1.00 56.97 544 PRO A N 1
ATOM 4214 C CA . PRO A 1 544 ? -28.405 -0.980 4.225 1.00 56.97 544 PRO A CA 1
ATOM 4215 C C . PRO A 1 544 ? -29.037 -1.520 5.501 1.00 56.97 544 PRO A C 1
ATOM 4217 O O . PRO A 1 544 ? -29.895 -2.399 5.466 1.00 56.97 544 PRO A O 1
ATOM 4220 N N . PHE A 1 545 ? -28.642 -0.944 6.627 1.00 67.62 545 PHE A N 1
ATOM 4221 C CA . PHE A 1 545 ? -29.261 -1.205 7.914 1.00 67.62 545 PHE A CA 1
ATOM 4222 C C . PHE A 1 545 ? -29.797 0.095 8.510 1.00 67.62 545 PHE A C 1
ATOM 4224 O O . PHE A 1 545 ? -29.251 1.183 8.307 1.00 67.62 545 PHE A O 1
ATOM 4231 N N . LEU A 1 546 ? -30.891 -0.014 9.253 1.00 77.25 546 LEU A N 1
ATOM 4232 C CA . LEU A 1 546 ? -31.479 1.082 10.010 1.00 77.25 546 LEU A CA 1
ATOM 4233 C C . LEU A 1 546 ? -31.103 0.927 11.476 1.00 77.25 546 LEU A C 1
ATOM 4235 O O . LEU A 1 546 ? -31.357 -0.113 12.075 1.00 77.25 546 LEU A O 1
ATOM 4239 N N . LEU A 1 547 ? -30.555 1.982 12.072 1.00 82.88 547 LEU A N 1
ATOM 4240 C CA . LEU A 1 547 ? -30.441 2.072 13.523 1.00 82.88 547 LEU A CA 1
ATOM 4241 C C . LEU A 1 547 ? -31.675 2.774 14.077 1.00 82.88 547 LEU A C 1
ATOM 4243 O O . LEU A 1 547 ? -31.935 3.941 13.783 1.00 82.88 547 LEU A O 1
ATOM 4247 N N . VAL A 1 548 ? -32.433 2.055 14.896 1.00 88.81 548 VAL A N 1
ATOM 4248 C CA . VAL A 1 548 ? -33.681 2.529 15.486 1.00 88.81 548 VAL A CA 1
ATOM 4249 C C . VAL A 1 548 ? -33.505 2.673 16.990 1.00 88.81 548 VAL A C 1
ATOM 4251 O O . VAL A 1 548 ? -33.310 1.697 17.715 1.00 88.81 548 VAL A O 1
ATOM 4254 N N . ALA A 1 549 ? -33.596 3.912 17.470 1.00 88.19 549 ALA A N 1
ATOM 4255 C CA . ALA A 1 549 ? -33.674 4.209 18.893 1.00 88.19 549 ALA A CA 1
ATOM 4256 C C . ALA A 1 549 ? -35.105 4.003 19.406 1.00 88.19 549 ALA A C 1
ATOM 4258 O O . ALA A 1 549 ? -36.066 4.525 18.841 1.00 88.19 549 ALA A O 1
ATOM 4259 N N . THR A 1 550 ? -35.248 3.263 20.504 1.00 88.06 550 THR A N 1
ATOM 4260 C CA . THR A 1 550 ? -36.543 2.963 21.127 1.00 88.06 550 THR A CA 1
ATOM 4261 C C . THR A 1 550 ? -36.487 3.125 22.649 1.00 88.06 550 THR A C 1
ATOM 4263 O O . THR A 1 550 ? -35.429 3.307 23.258 1.00 88.06 550 THR A O 1
ATOM 4266 N N . ASN A 1 551 ? -37.638 2.957 23.310 1.00 86.25 551 ASN A N 1
ATOM 4267 C CA . ASN A 1 551 ? -37.686 2.856 24.771 1.00 86.25 551 ASN A CA 1
ATOM 4268 C C . ASN A 1 551 ? -36.991 1.594 25.324 1.00 86.25 551 ASN A C 1
ATOM 4270 O O . ASN A 1 551 ? -36.703 1.550 26.518 1.00 86.25 551 ASN A O 1
ATOM 4274 N N . GLY A 1 552 ? -36.735 0.581 24.489 1.00 84.81 552 GLY A N 1
ATOM 4275 C CA . GLY A 1 552 ? -36.123 -0.689 24.884 1.00 84.81 552 GLY A CA 1
ATOM 4276 C C . GLY A 1 552 ? -34.627 -0.810 24.580 1.00 84.81 552 GLY A C 1
ATOM 4277 O O . GLY A 1 552 ? -34.009 -1.780 25.039 1.00 84.81 552 GLY A O 1
ATOM 4278 N N . GLY A 1 553 ? -34.057 0.135 23.826 1.00 88.50 553 GLY A N 1
ATOM 4279 C CA . GLY A 1 553 ? -32.682 0.066 23.340 1.00 88.50 553 GLY A CA 1
ATOM 4280 C C . GLY A 1 553 ? -32.502 0.601 21.924 1.00 88.50 553 GLY A C 1
ATOM 4281 O O . GLY A 1 553 ? -33.414 1.205 21.352 1.00 88.50 553 GLY A O 1
ATOM 4282 N N . ILE A 1 554 ? -31.324 0.332 21.367 1.00 90.94 554 ILE A N 1
ATOM 4283 C CA . ILE A 1 554 ? -31.006 0.540 19.949 1.00 90.94 554 ILE A CA 1
ATOM 4284 C C . ILE A 1 554 ? -31.139 -0.804 19.243 1.00 90.94 554 ILE A C 1
ATOM 4286 O O . ILE A 1 554 ? -30.611 -1.806 19.731 1.00 90.94 554 ILE A O 1
ATOM 4290 N N . PHE A 1 555 ? -31.822 -0.809 18.107 1.00 88.75 555 PHE A N 1
ATOM 4291 C CA . PHE A 1 555 ? -31.973 -1.971 17.242 1.00 88.75 555 PHE A CA 1
ATOM 4292 C C . PHE A 1 555 ? -31.350 -1.670 15.885 1.00 88.75 555 PHE A C 1
ATOM 4294 O O . PHE A 1 555 ? -31.585 -0.596 15.333 1.00 88.75 555 PHE A O 1
ATOM 4301 N N . GLN A 1 556 ? -30.563 -2.605 15.363 1.00 85.31 556 GLN A N 1
ATOM 4302 C CA . GLN A 1 556 ? -30.198 -2.637 13.954 1.00 85.31 556 GLN A CA 1
ATOM 4303 C C . GLN A 1 556 ? -31.249 -3.462 13.227 1.00 85.31 556 GLN A C 1
ATOM 4305 O O . GLN A 1 556 ? -31.521 -4.586 13.640 1.00 85.31 556 GLN A O 1
ATOM 4310 N N . ILE A 1 557 ? -31.829 -2.902 12.174 1.00 82.19 557 ILE A N 1
ATOM 4311 C CA . ILE A 1 557 ? -32.770 -3.596 11.302 1.00 82.19 557 ILE A CA 1
ATOM 4312 C C . ILE A 1 557 ? -32.124 -3.701 9.931 1.00 82.19 557 ILE A C 1
ATOM 4314 O O . ILE A 1 557 ? -31.833 -2.676 9.311 1.00 82.19 557 ILE A O 1
ATOM 4318 N N . GLU A 1 558 ? -31.911 -4.921 9.460 1.00 72.12 558 GLU A N 1
ATOM 4319 C CA . GLU A 1 558 ? -31.479 -5.158 8.087 1.00 72.12 558 GLU A CA 1
ATOM 4320 C C . GLU A 1 558 ? -32.616 -4.781 7.136 1.00 72.12 558 GLU A C 1
ATOM 4322 O O . GLU A 1 558 ? -33.737 -5.279 7.242 1.00 72.12 558 GLU A O 1
ATOM 4327 N N . VAL A 1 559 ? -32.356 -3.881 6.188 1.00 65.94 559 VAL A N 1
ATOM 4328 C CA . VAL A 1 559 ? -33.409 -3.379 5.287 1.00 65.94 559 VAL A CA 1
ATOM 4329 C C . VAL A 1 559 ? -33.871 -4.464 4.307 1.00 65.94 559 VAL A C 1
ATOM 4331 O O . VAL A 1 559 ? -34.990 -4.403 3.800 1.00 65.94 559 VAL A O 1
ATOM 4334 N N . LYS A 1 560 ? -33.029 -5.471 4.052 1.00 51.53 560 LYS A N 1
ATOM 4335 C CA . LYS A 1 560 ? -33.275 -6.538 3.076 1.00 51.53 560 LYS A CA 1
ATOM 4336 C C . LYS A 1 560 ? -34.333 -7.547 3.524 1.00 51.53 560 LYS A C 1
ATOM 4338 O O . LYS A 1 560 ? -35.157 -7.955 2.709 1.00 51.53 560 LYS A O 1
ATOM 4343 N N . ASP A 1 561 ? -34.303 -7.963 4.785 1.00 67.62 561 ASP A N 1
ATOM 4344 C CA . ASP A 1 561 ? -35.180 -9.013 5.320 1.00 67.62 561 ASP A CA 1
ATOM 4345 C C . ASP A 1 561 ? -35.942 -8.597 6.587 1.00 67.62 561 ASP A C 1
ATOM 4347 O O . ASP A 1 561 ? -36.813 -9.334 7.052 1.00 67.62 561 ASP A O 1
ATOM 4351 N N . GLY A 1 562 ? -35.663 -7.404 7.121 1.00 70.44 562 GLY A N 1
ATOM 4352 C CA . GLY A 1 562 ? -36.279 -6.892 8.340 1.00 70.44 562 GLY A CA 1
ATOM 4353 C C . GLY A 1 562 ? -35.796 -7.588 9.610 1.00 70.44 562 GLY A C 1
ATOM 4354 O O . GLY A 1 562 ? -36.417 -7.402 10.658 1.00 70.44 562 GLY A O 1
ATOM 4355 N N . SER A 1 563 ? -34.732 -8.394 9.541 1.00 76.44 563 SER A N 1
ATOM 4356 C CA . SER A 1 563 ? -34.144 -9.019 10.721 1.00 76.44 563 SER A CA 1
ATOM 4357 C C . SER A 1 563 ? -33.627 -7.951 11.684 1.00 76.44 563 SER A C 1
ATOM 4359 O O . SER A 1 563 ? -33.058 -6.938 11.273 1.00 76.44 563 SER A O 1
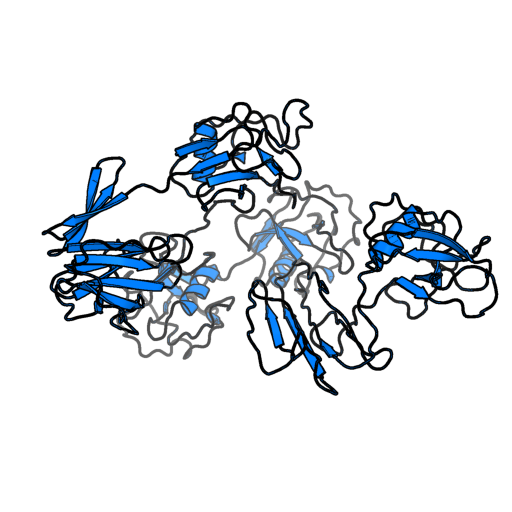ATOM 4361 N N . GLU A 1 564 ? -33.874 -8.158 12.979 1.00 81.62 564 GLU A N 1
ATOM 4362 C CA . GLU A 1 564 ? -33.503 -7.206 14.022 1.00 81.62 564 GLU A CA 1
ATOM 4363 C C . GLU A 1 564 ? -32.445 -7.778 14.965 1.00 81.62 564 GLU A C 1
ATOM 4365 O O . GLU A 1 564 ? -32.553 -8.900 15.464 1.00 81.62 564 GLU A O 1
ATOM 4370 N N . VAL A 1 565 ? -31.426 -6.970 15.253 1.00 82.25 565 VAL A N 1
ATOM 4371 C CA . VAL A 1 565 ? -30.404 -7.258 16.260 1.00 82.25 565 VAL A CA 1
ATOM 4372 C C . VAL A 1 565 ? -30.422 -6.143 17.296 1.00 82.25 565 VAL A C 1
ATOM 4374 O O . VAL A 1 565 ? -30.294 -4.958 16.979 1.00 82.25 565 VAL A O 1
ATOM 4377 N N . LYS A 1 566 ? -30.603 -6.515 18.565 1.00 85.00 566 LYS A N 1
ATOM 4378 C CA . LYS A 1 566 ? -30.597 -5.563 19.676 1.00 85.00 566 LYS A CA 1
ATOM 4379 C C . LYS A 1 566 ? -29.160 -5.218 20.062 1.00 85.00 566 LYS A C 1
ATOM 4381 O O . LYS A 1 566 ? -28.447 -6.067 20.583 1.00 85.00 566 LYS A O 1
ATOM 4386 N N . MET A 1 567 ? -28.788 -3.956 19.883 1.00 80.50 567 MET A N 1
ATOM 4387 C CA . MET A 1 567 ? -27.416 -3.474 20.074 1.00 80.50 567 MET A CA 1
ATOM 4388 C C . MET A 1 567 ? -27.165 -2.879 21.459 1.00 80.50 567 MET A C 1
ATOM 4390 O O . MET A 1 567 ? -26.058 -2.918 21.981 1.00 80.50 567 MET A O 1
ATOM 4394 N N . SER A 1 568 ? -28.196 -2.308 22.080 1.00 83.50 568 SER A N 1
ATOM 4395 C CA . SER A 1 568 ? -28.091 -1.742 23.426 1.00 83.50 568 SER A CA 1
ATOM 4396 C C . SER A 1 568 ? -29.387 -1.934 24.199 1.00 83.50 568 SER A C 1
ATOM 4398 O O . SER A 1 568 ? -30.440 -2.209 23.620 1.00 83.50 568 SER A O 1
ATOM 4400 N N . SER A 1 569 ? -29.323 -1.790 25.521 1.00 82.69 569 SER A N 1
ATOM 4401 C CA . SER A 1 569 ? -30.480 -1.882 26.408 1.00 82.69 569 SER A CA 1
ATOM 4402 C C . SER A 1 569 ? -30.751 -0.558 27.115 1.00 82.69 569 SER A C 1
ATOM 4404 O O . SER A 1 569 ? -29.841 0.209 27.427 1.00 82.69 569 SER A O 1
ATOM 4406 N N . GLY A 1 570 ? -32.032 -0.306 27.379 1.00 83.25 570 GLY A N 1
ATOM 4407 C CA . GLY A 1 570 ? -32.478 0.898 28.065 1.00 83.25 570 GLY A CA 1
ATOM 4408 C C . GLY A 1 570 ? -32.927 2.007 27.115 1.00 83.25 570 GLY A C 1
ATOM 4409 O O . GLY A 1 570 ? -32.694 1.974 25.912 1.00 83.25 570 GLY A O 1
ATOM 4410 N N . ARG A 1 571 ? -33.645 2.984 27.668 1.00 87.19 571 ARG A N 1
ATOM 4411 C CA . ARG A 1 571 ? -34.313 4.036 26.903 1.00 87.19 571 ARG A CA 1
ATOM 4412 C C . ARG A 1 571 ? -33.322 4.944 26.174 1.00 87.19 571 ARG A C 1
ATOM 4414 O O . ARG A 1 571 ? -32.555 5.663 26.819 1.00 87.19 571 ARG A O 1
ATOM 4421 N N . VAL A 1 572 ? -33.414 4.957 24.845 1.00 89.75 572 VAL A N 1
ATOM 4422 C CA . VAL A 1 572 ? -32.617 5.814 23.962 1.00 89.75 572 VAL A CA 1
ATOM 4423 C C . VAL A 1 572 ? -33.517 6.860 23.318 1.00 89.75 572 VAL A C 1
ATOM 4425 O O . VAL A 1 572 ? -34.572 6.533 22.780 1.00 89.75 572 VAL A O 1
ATOM 4428 N N . TYR A 1 573 ? -33.110 8.125 23.394 1.00 85.44 573 TYR A N 1
ATOM 4429 C CA . TYR A 1 573 ? -33.891 9.249 22.864 1.00 85.44 573 TYR A CA 1
ATOM 4430 C C . TYR A 1 573 ? -33.366 9.757 21.520 1.00 85.44 573 TYR A C 1
ATOM 4432 O O . TYR A 1 573 ? -34.142 10.245 20.707 1.00 85.44 573 TYR A O 1
ATOM 4440 N N . SER A 1 574 ? -32.060 9.637 21.284 1.00 86.56 574 SER A N 1
ATOM 4441 C CA . SER A 1 574 ? -31.412 10.008 20.028 1.00 86.56 574 SER A CA 1
ATOM 4442 C C . SER A 1 574 ? -30.201 9.115 19.822 1.00 86.56 574 SER A C 1
ATOM 4444 O O . SER A 1 574 ? -29.479 8.846 20.781 1.00 86.56 574 SER A O 1
ATOM 4446 N N . VAL A 1 575 ? -29.973 8.698 18.581 1.00 89.38 575 VAL A N 1
ATOM 4447 C CA . VAL A 1 575 ? -28.812 7.915 18.151 1.00 89.38 575 VAL A CA 1
ATOM 4448 C C . VAL A 1 575 ? -28.269 8.504 16.853 1.00 89.38 575 VAL A C 1
ATOM 4450 O O . VAL A 1 575 ? -29.034 9.042 16.051 1.00 89.38 575 VAL A O 1
ATOM 4453 N N . ASP A 1 576 ? -26.961 8.419 16.673 1.00 89.94 576 ASP A N 1
ATOM 4454 C CA . ASP A 1 576 ? -26.263 8.712 15.428 1.00 89.94 576 ASP A CA 1
ATOM 4455 C C . ASP A 1 576 ? -25.077 7.745 15.270 1.00 89.94 576 ASP A C 1
ATOM 4457 O O . ASP A 1 576 ? -24.644 7.126 16.248 1.00 89.94 576 ASP A O 1
ATOM 4461 N N . TYR A 1 577 ? -24.567 7.571 14.055 1.00 85.62 577 TYR A N 1
ATOM 4462 C CA . TYR A 1 577 ? -23.597 6.520 13.734 1.00 85.62 577 TYR A CA 1
ATOM 4463 C C . TYR A 1 577 ? -22.441 7.037 12.891 1.00 85.62 577 TYR A C 1
ATOM 4465 O O . TYR A 1 577 ? -22.656 7.719 11.895 1.00 85.62 577 TYR A O 1
ATOM 4473 N N . ASP A 1 578 ? -21.214 6.684 13.276 1.00 81.88 578 ASP A N 1
ATOM 4474 C CA . ASP A 1 578 ? -20.008 7.026 12.533 1.00 81.88 578 ASP A CA 1
ATOM 4475 C C . ASP A 1 578 ? -19.530 5.858 11.652 1.00 81.88 578 ASP A C 1
ATOM 4477 O O . ASP A 1 578 ? -18.849 4.957 12.153 1.00 81.88 578 ASP A O 1
ATOM 4481 N N . PRO A 1 579 ? -19.794 5.877 10.331 1.00 65.44 579 PRO A N 1
ATOM 4482 C CA . PRO A 1 579 ? -19.419 4.780 9.438 1.00 65.44 579 PRO A CA 1
ATOM 4483 C C . PRO A 1 579 ? -17.904 4.633 9.256 1.00 65.44 579 PRO A C 1
ATOM 4485 O O . PRO A 1 579 ? -17.448 3.608 8.763 1.00 65.44 579 PRO A O 1
ATOM 4488 N N . LYS A 1 580 ? -17.103 5.644 9.628 1.00 64.31 580 LYS A N 1
ATOM 4489 C CA . LYS A 1 580 ? -15.636 5.572 9.528 1.00 64.31 580 LYS A CA 1
ATOM 4490 C C . LYS A 1 580 ? -15.009 4.744 10.647 1.00 64.31 580 LYS A C 1
ATOM 4492 O O . LYS A 1 580 ? -13.971 4.132 10.433 1.00 64.31 580 LYS A O 1
ATOM 4497 N N . THR A 1 581 ? -15.596 4.785 11.841 1.00 66.25 581 THR A N 1
ATOM 4498 C CA . THR A 1 581 ? -15.019 4.194 13.063 1.00 66.25 581 THR A CA 1
ATOM 4499 C C . THR A 1 581 ? -15.857 3.046 13.628 1.00 66.25 581 THR A C 1
ATOM 4501 O O . THR A 1 581 ? -15.402 2.343 14.532 1.00 66.25 581 THR A O 1
ATOM 4504 N N . ASP A 1 582 ? -17.052 2.842 13.069 1.00 76.12 582 ASP A N 1
ATOM 4505 C CA . ASP A 1 582 ? -18.068 1.869 13.476 1.00 76.12 582 ASP A CA 1
ATOM 4506 C C . ASP A 1 582 ? -18.624 2.082 14.897 1.00 76.12 582 ASP A C 1
ATOM 4508 O O . ASP A 1 582 ? -19.129 1.158 15.536 1.00 76.12 582 ASP A O 1
ATOM 4512 N N . PHE A 1 583 ? -18.555 3.318 15.402 1.00 83.56 583 PHE A N 1
ATOM 4513 C CA . PHE A 1 583 ? -19.147 3.697 16.684 1.00 83.56 583 PHE A CA 1
ATOM 4514 C C . PHE A 1 583 ? -20.553 4.272 16.513 1.00 83.56 583 PHE A C 1
ATOM 4516 O O . PHE A 1 583 ? -20.801 5.168 15.704 1.00 83.56 583 PHE A O 1
ATOM 4523 N N . MET A 1 584 ? -21.470 3.799 17.351 1.00 89.62 584 MET A N 1
ATOM 4524 C CA . MET A 1 584 ? -22.767 4.418 17.590 1.00 89.62 584 MET A CA 1
ATOM 4525 C C . MET A 1 584 ? -22.655 5.367 18.775 1.00 89.62 584 MET A C 1
ATOM 4527 O O . MET A 1 584 ? -22.051 5.026 19.791 1.00 89.62 584 MET A O 1
ATOM 4531 N N . TYR A 1 585 ? -23.299 6.521 18.669 1.00 92.31 585 TYR A N 1
ATOM 4532 C CA . TYR A 1 585 ? -23.386 7.528 19.717 1.00 92.31 585 TYR A CA 1
ATOM 4533 C C . TYR A 1 585 ? -24.844 7.755 20.056 1.00 92.31 585 TYR A C 1
ATOM 4535 O O . TYR A 1 585 ? -25.664 7.979 19.166 1.00 92.31 585 TYR A O 1
ATOM 4543 N N . TRP A 1 586 ? -25.194 7.715 21.336 1.00 92.56 586 TRP A N 1
ATOM 4544 C CA . TRP A 1 586 ? -26.583 7.890 21.731 1.00 92.56 586 TRP A CA 1
ATOM 4545 C C . TRP A 1 586 ? -26.743 8.609 23.056 1.00 92.56 586 TRP A C 1
ATOM 4547 O O . TRP A 1 586 ? -25.878 8.577 23.929 1.00 92.56 586 TRP A O 1
ATOM 4557 N N . TYR A 1 587 ? -27.904 9.239 23.206 1.00 90.62 587 TYR A N 1
ATOM 4558 C CA . TYR A 1 587 ? -28.332 9.846 24.454 1.00 90.62 587 TYR A CA 1
ATOM 4559 C C . TYR A 1 587 ? -29.351 8.952 25.169 1.00 90.62 587 TYR A C 1
ATOM 4561 O O . TYR A 1 587 ? -30.413 8.627 24.619 1.00 90.62 587 TYR A O 1
ATOM 4569 N N . GLY A 1 588 ? -29.043 8.583 26.414 1.00 87.44 588 GLY A N 1
ATOM 4570 C CA . GLY A 1 588 ? -29.900 7.770 27.274 1.00 87.44 588 GLY A CA 1
ATOM 4571 C C . GLY A 1 588 ? -29.617 8.006 28.759 1.00 87.44 588 GLY A C 1
ATOM 4572 O O . GLY A 1 588 ? -28.469 8.109 29.171 1.00 87.44 588 GLY A O 1
ATOM 4573 N N . TYR A 1 589 ? -30.674 8.088 29.577 1.00 82.25 589 TYR A N 1
ATOM 4574 C CA . TYR A 1 589 ? -30.595 8.265 31.042 1.00 82.25 589 TYR A CA 1
ATOM 4575 C C . TYR A 1 589 ? -29.665 9.393 31.534 1.00 82.25 589 TYR A C 1
ATOM 4577 O O . TYR A 1 589 ? -28.982 9.222 32.534 1.00 82.25 589 TYR A O 1
ATOM 4585 N N . ARG A 1 590 ? -29.708 10.567 30.886 1.00 86.62 590 ARG A N 1
ATOM 4586 C CA . ARG A 1 590 ? -28.870 11.751 31.190 1.00 86.62 590 ARG A CA 1
ATOM 4587 C C . ARG A 1 590 ? -27.407 11.656 30.757 1.00 86.62 590 ARG A C 1
ATOM 4589 O O . ARG A 1 590 ? -26.684 12.625 30.945 1.00 86.62 590 ARG A O 1
ATOM 4596 N N . ASP A 1 591 ? -27.019 10.589 30.075 1.00 91.12 591 ASP A N 1
ATOM 4597 C CA . ASP A 1 591 ? -25.660 10.413 29.581 1.00 91.12 591 ASP A CA 1
ATOM 4598 C C . ASP A 1 591 ? -25.637 10.364 28.054 1.00 91.12 591 ASP A C 1
ATOM 4600 O O . ASP A 1 591 ? -26.553 9.828 27.418 1.00 91.12 591 ASP A O 1
ATOM 4604 N N . ILE A 1 592 ? -24.562 10.885 27.468 1.00 92.31 592 ILE A N 1
ATOM 4605 C CA . ILE A 1 592 ? -24.178 10.567 26.095 1.00 92.31 592 ILE A CA 1
ATOM 4606 C C . ILE A 1 592 ? -23.165 9.433 26.162 1.00 92.31 592 ILE A C 1
ATOM 4608 O O . ILE A 1 592 ? -22.137 9.534 26.837 1.00 92.31 592 ILE A O 1
ATOM 4612 N N . LYS A 1 593 ? -23.473 8.349 25.462 1.00 92.81 593 LYS A N 1
ATOM 4613 C CA . LYS A 1 593 ? -22.683 7.124 25.432 1.00 92.81 593 LYS A CA 1
ATOM 4614 C C . LYS A 1 593 ? -22.242 6.823 24.012 1.00 92.81 593 LYS A C 1
ATOM 4616 O O . LYS A 1 593 ? -22.906 7.236 23.058 1.00 92.81 593 LYS A O 1
ATOM 4621 N N . ARG A 1 594 ? -21.149 6.079 23.885 1.00 92.12 594 ARG A N 1
ATOM 4622 C CA . ARG A 1 594 ? -20.763 5.441 22.628 1.00 92.12 594 ARG A CA 1
ATOM 4623 C C . ARG A 1 594 ? -20.441 3.973 22.849 1.00 92.12 594 ARG A C 1
ATOM 4625 O O . ARG A 1 594 ? -20.052 3.590 23.946 1.00 92.12 594 ARG A O 1
ATOM 4632 N N . ALA A 1 595 ? -20.618 3.177 21.808 1.00 87.50 595 ALA A N 1
ATOM 4633 C CA . ALA A 1 595 ? -20.198 1.783 21.726 1.00 87.50 595 ALA A CA 1
ATOM 4634 C C . ALA A 1 595 ? -20.096 1.392 20.255 1.00 87.50 595 ALA A C 1
ATOM 4636 O O . ALA A 1 595 ? -20.711 2.027 19.392 1.00 87.50 595 ALA A O 1
ATOM 4637 N N . ARG A 1 596 ? -19.350 0.331 19.967 1.00 79.50 596 ARG A N 1
ATOM 4638 C CA . ARG A 1 596 ? -19.379 -0.306 18.650 1.00 79.50 596 ARG A CA 1
ATOM 4639 C C . ARG A 1 596 ? -20.717 -1.013 18.423 1.00 79.50 596 ARG A C 1
ATOM 4641 O O . ARG A 1 596 ? -21.470 -1.253 19.370 1.00 79.50 596 ARG A O 1
ATOM 4648 N N . ARG A 1 597 ? -21.028 -1.349 17.167 1.00 77.12 597 ARG A N 1
ATOM 4649 C CA . ARG A 1 597 ? -22.277 -2.057 16.818 1.00 77.12 597 ARG A CA 1
ATOM 4650 C C . ARG A 1 597 ? -22.408 -3.423 17.491 1.00 77.12 597 ARG A C 1
ATOM 4652 O O . ARG A 1 597 ? -23.516 -3.815 17.818 1.00 77.12 597 ARG A O 1
ATOM 4659 N N . ASP A 1 598 ? -21.300 -4.100 17.771 1.00 69.56 598 ASP A N 1
ATOM 4660 C CA . ASP A 1 598 ? -21.271 -5.359 18.531 1.00 69.56 598 ASP A CA 1
ATOM 4661 C C . ASP A 1 598 ? -21.479 -5.179 20.053 1.00 69.56 598 ASP A C 1
ATOM 4663 O O . ASP A 1 598 ? -21.451 -6.151 20.807 1.00 69.56 598 ASP A O 1
ATOM 4667 N N . GLY A 1 599 ? -21.678 -3.940 20.520 1.00 69.19 599 GLY A N 1
ATOM 4668 C CA . GLY A 1 599 ? -21.839 -3.589 21.931 1.00 69.19 599 GLY A CA 1
ATOM 4669 C C . GLY A 1 599 ? -20.522 -3.465 22.705 1.00 69.19 599 GLY A C 1
ATOM 4670 O O . GLY A 1 599 ? -20.543 -3.116 23.888 1.00 69.19 599 GLY A O 1
ATOM 4671 N N . SER A 1 600 ? -19.375 -3.716 22.069 1.00 73.62 600 SER A N 1
ATOM 4672 C CA . SER A 1 600 ? -18.061 -3.575 22.695 1.00 73.62 600 SER A CA 1
ATOM 4673 C C . SER A 1 600 ? -17.646 -2.108 22.844 1.00 73.62 600 SER A C 1
ATOM 4675 O O . SER A 1 600 ? -18.146 -1.207 22.160 1.00 73.62 600 SER A O 1
ATOM 4677 N N . GLY A 1 601 ? -16.726 -1.856 23.780 1.00 77.38 601 GLY A N 1
ATOM 4678 C CA . GLY A 1 601 ? -16.196 -0.512 24.017 1.00 77.38 6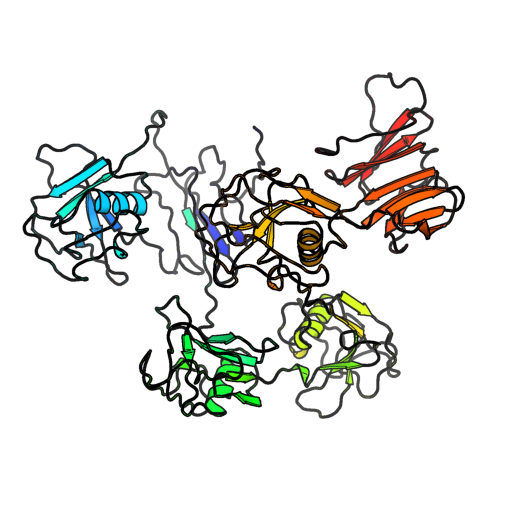01 GLY A CA 1
ATOM 4679 C C . GLY A 1 601 ? -17.262 0.486 24.468 1.00 77.38 601 GLY A C 1
ATOM 4680 O O . GLY A 1 601 ? -17.182 1.660 24.112 1.00 77.38 601 GLY A O 1
ATOM 4681 N N . GLN A 1 602 ? -18.285 0.022 25.197 1.00 87.56 602 GLN A N 1
ATOM 4682 C CA . GLN A 1 602 ? -19.317 0.910 25.711 1.00 87.56 602 GLN A CA 1
ATOM 4683 C C . GLN A 1 602 ? -18.744 1.837 26.782 1.00 87.56 602 GLN A C 1
ATOM 4685 O O . GLN A 1 602 ? -18.282 1.391 27.831 1.00 87.56 602 GLN A O 1
ATOM 4690 N N . GLU A 1 603 ? -18.875 3.136 26.559 1.00 90.19 603 GLU A N 1
ATOM 4691 C CA . GLU A 1 603 ? -18.412 4.168 27.477 1.00 90.19 603 GLU A CA 1
ATOM 4692 C C . GLU A 1 603 ? -19.392 5.342 27.539 1.00 90.19 603 GLU A C 1
ATOM 4694 O O . GLU A 1 603 ? -20.131 5.632 26.592 1.00 90.19 603 GLU A O 1
ATOM 4699 N N . THR A 1 604 ? -19.400 6.021 28.682 1.00 92.00 604 THR A N 1
ATOM 4700 C CA . THR A 1 604 ? -20.081 7.306 28.844 1.00 92.00 604 THR A CA 1
ATOM 4701 C C . THR A 1 604 ? -19.086 8.410 28.510 1.00 92.00 604 THR A C 1
ATOM 4703 O O . THR A 1 604 ? -18.110 8.581 29.234 1.00 92.00 604 THR A O 1
ATOM 4706 N N . ILE A 1 605 ? -19.344 9.165 27.440 1.00 92.19 605 ILE A N 1
ATOM 4707 C CA . ILE A 1 605 ? -18.469 10.265 27.002 1.00 92.19 605 ILE A CA 1
ATOM 4708 C C . ILE A 1 605 ? -18.824 11.594 27.665 1.00 92.19 605 ILE A C 1
ATOM 4710 O O . ILE A 1 605 ? -17.951 12.425 27.887 1.00 92.19 605 ILE A O 1
ATOM 4714 N N . VAL A 1 606 ? -20.099 11.809 28.002 1.00 91.06 606 VAL A N 1
ATOM 4715 C CA . VAL A 1 606 ? -20.547 12.999 28.736 1.00 91.06 606 VAL A CA 1
ATOM 4716 C C . VAL A 1 606 ? -21.646 12.589 29.709 1.00 91.06 606 VAL A C 1
ATOM 4718 O O . VAL A 1 606 ? -22.669 12.045 29.290 1.00 91.06 606 VAL A O 1
ATOM 4721 N N . SER A 1 607 ? -21.440 12.856 30.997 1.00 90.50 607 SER A N 1
ATOM 4722 C CA . SER A 1 607 ? -22.418 12.610 32.060 1.00 90.50 607 SER A CA 1
ATOM 4723 C C . SER A 1 607 ? -23.244 13.857 32.379 1.00 90.50 607 SER A C 1
ATOM 4725 O O . SER A 1 607 ? -22.859 14.980 32.051 1.00 90.50 607 SER A O 1
ATOM 4727 N N . ASP A 1 608 ? -24.377 13.664 33.056 1.00 85.44 608 ASP A N 1
ATOM 4728 C CA . ASP A 1 608 ? -25.234 14.747 33.567 1.00 85.44 608 ASP A CA 1
ATOM 4729 C C . ASP A 1 608 ? -25.782 15.717 32.504 1.00 85.44 608 ASP A C 1
ATOM 4731 O O . ASP A 1 608 ? -26.193 16.842 32.799 1.00 85.44 608 ASP A O 1
ATOM 4735 N N . VAL A 1 609 ? -25.905 15.251 31.264 1.00 84.50 609 VAL A N 1
ATOM 4736 C CA . VAL A 1 609 ? -26.472 16.012 30.153 1.00 84.50 609 VAL A CA 1
ATOM 4737 C C . VAL A 1 609 ? -27.962 16.275 30.390 1.00 84.50 609 VAL A C 1
ATOM 4739 O O . VAL A 1 609 ? -28.805 15.365 30.451 1.00 84.50 609 VAL A O 1
ATOM 4742 N N . ALA A 1 610 ? -28.294 17.561 30.513 1.00 73.38 610 ALA A N 1
ATOM 4743 C CA . ALA A 1 610 ? -29.652 18.052 30.689 1.00 73.38 610 ALA A CA 1
ATOM 4744 C C . ALA A 1 610 ? -30.498 17.754 29.441 1.00 73.38 610 ALA A C 1
ATOM 4746 O O . ALA A 1 610 ? -30.333 18.407 28.418 1.00 73.38 610 ALA A O 1
ATOM 4747 N N . ARG A 1 611 ? -31.373 16.739 29.541 1.00 75.62 611 ARG A N 1
ATOM 4748 C CA . ARG A 1 611 ? -32.413 16.341 28.562 1.00 75.62 611 ARG A CA 1
ATOM 4749 C C . ARG A 1 611 ? -32.082 16.722 27.115 1.00 75.62 611 ARG A C 1
ATOM 4751 O O . ARG A 1 611 ? -32.697 17.622 26.546 1.00 75.62 611 ARG A O 1
ATOM 4758 N N . ALA A 1 612 ? -31.113 16.019 26.530 1.00 77.38 612 ALA A N 1
ATOM 4759 C CA . ALA A 1 612 ? -30.766 16.228 25.133 1.00 77.38 612 ALA A CA 1
ATOM 4760 C C . ALA A 1 612 ? -31.907 15.761 24.213 1.00 77.38 612 ALA A C 1
ATOM 4762 O O . ALA A 1 612 ? -32.481 14.686 24.418 1.00 77.38 612 ALA A O 1
ATOM 4763 N N . ARG A 1 613 ? -32.237 16.566 23.198 1.00 75.56 613 ARG A N 1
ATOM 4764 C CA . ARG A 1 613 ? -33.295 16.252 22.220 1.00 75.56 613 ARG A CA 1
ATOM 4765 C C . ARG A 1 613 ? -32.784 15.565 20.972 1.00 75.56 613 ARG A C 1
ATOM 4767 O O . ARG A 1 613 ? -33.432 14.655 20.469 1.00 75.56 613 ARG A O 1
ATOM 4774 N N . CYS A 1 614 ? -31.647 16.016 20.466 1.00 80.56 614 CYS A N 1
ATOM 4775 C CA . CYS A 1 614 ? -31.057 15.504 19.242 1.00 80.56 614 CYS A CA 1
ATOM 4776 C C . CYS A 1 614 ? -29.538 15.485 19.389 1.00 80.56 614 CYS A C 1
ATOM 4778 O O . CYS A 1 614 ? -28.963 16.414 19.956 1.00 80.56 614 CYS A O 1
ATOM 4780 N N . LEU A 1 615 ? -28.918 14.424 18.879 1.00 88.38 615 LEU A N 1
ATOM 4781 C CA . LEU A 1 615 ? -27.475 14.233 18.800 1.00 88.38 615 LEU A CA 1
ATOM 4782 C C . LEU A 1 615 ? -27.063 14.157 17.325 1.00 88.38 615 LEU A C 1
ATOM 4784 O O . LEU A 1 615 ? -27.737 13.487 16.536 1.00 88.38 615 LEU A O 1
ATOM 4788 N N . ARG A 1 616 ? -25.975 14.845 16.961 1.00 89.56 616 ARG A N 1
ATOM 4789 C CA . ARG A 1 616 ? -25.379 14.801 15.618 1.00 89.56 616 ARG A CA 1
ATOM 4790 C C . ARG A 1 616 ? -23.864 14.681 15.648 1.00 89.56 616 ARG A C 1
ATOM 4792 O O . ARG A 1 616 ? -23.206 15.333 16.461 1.00 89.56 616 ARG A O 1
ATOM 4799 N N . LEU A 1 617 ? -23.329 13.880 14.734 1.00 86.94 617 LEU A N 1
ATOM 4800 C CA . LEU A 1 617 ? -21.899 13.649 14.570 1.00 86.94 617 LEU A CA 1
ATOM 4801 C C . LEU A 1 617 ? -21.318 14.471 13.426 1.00 86.94 617 LEU A C 1
ATOM 4803 O O . LEU A 1 617 ? -21.791 14.424 12.295 1.00 86.94 617 LEU A O 1
ATOM 4807 N N . ASP A 1 618 ? -20.223 15.160 13.716 1.00 82.75 618 ASP A N 1
ATOM 4808 C CA . ASP A 1 618 ? -19.353 15.735 12.699 1.00 82.75 618 ASP A CA 1
ATOM 4809 C C . ASP A 1 618 ? -18.294 14.690 12.305 1.00 82.75 618 ASP A C 1
ATOM 4811 O O . ASP A 1 618 ? -17.365 14.365 13.060 1.00 82.75 618 ASP A O 1
ATOM 4815 N N . HIS A 1 619 ? -18.462 14.107 11.115 1.00 70.69 619 HIS A N 1
ATOM 4816 C CA . HIS A 1 619 ? -17.563 13.082 10.575 1.00 70.69 619 HIS A CA 1
ATOM 4817 C C . HIS A 1 619 ? -16.231 13.636 10.052 1.00 70.69 619 HIS A C 1
ATOM 4819 O O . HIS A 1 619 ? -15.324 12.840 9.780 1.00 70.69 619 HIS A O 1
ATOM 4825 N N . ALA A 1 620 ? -16.111 14.952 9.86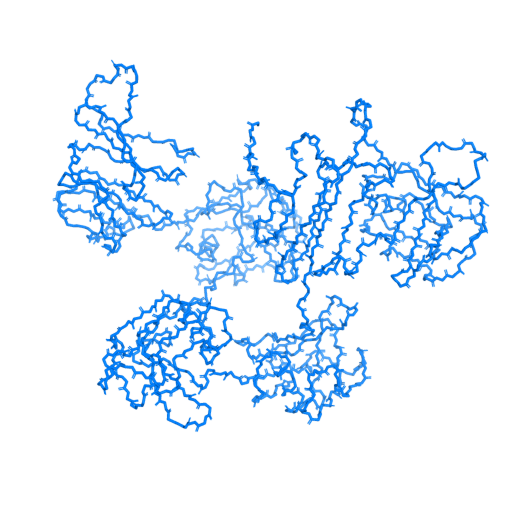1 1.00 64.06 620 ALA A N 1
ATOM 4826 C CA . ALA A 1 620 ? -14.915 15.602 9.334 1.00 64.06 620 ALA A CA 1
ATOM 4827 C C . ALA A 1 620 ? -14.053 16.184 10.463 1.00 64.06 620 ALA A C 1
ATOM 4829 O O . ALA A 1 620 ? -12.857 15.910 10.515 1.00 64.06 620 ALA A O 1
ATOM 4830 N N . GLY A 1 621 ? -14.660 16.923 11.391 1.00 67.00 621 GLY A N 1
ATOM 4831 C CA . GLY A 1 621 ? -13.988 17.586 12.510 1.00 67.00 621 GLY A CA 1
ATOM 4832 C C . GLY A 1 621 ? -13.968 16.797 13.822 1.00 67.00 621 GLY A C 1
ATOM 4833 O O . GLY A 1 621 ? -13.349 17.249 14.784 1.00 67.00 621 GLY A O 1
ATOM 4834 N N . GLY A 1 622 ? -14.586 15.610 13.881 1.00 81.31 622 GLY A N 1
ATOM 4835 C CA . GLY A 1 622 ? -14.414 14.669 14.997 1.00 81.31 622 GLY A CA 1
ATOM 4836 C C . GLY A 1 622 ? -15.172 15.037 16.277 1.00 81.31 622 GLY A C 1
ATOM 4837 O O . GLY A 1 622 ? -14.760 14.650 17.374 1.00 81.31 622 GLY A O 1
ATOM 4838 N N . ASN A 1 623 ? -16.284 15.761 16.146 1.00 88.44 623 ASN A N 1
ATOM 4839 C CA . ASN A 1 623 ? -17.069 16.273 17.268 1.00 88.44 623 ASN A CA 1
ATOM 4840 C C . ASN A 1 623 ? -18.466 15.636 17.359 1.00 88.44 623 ASN A C 1
ATOM 4842 O O . ASN A 1 623 ? -18.990 15.082 16.390 1.00 88.44 623 ASN A O 1
ATOM 4846 N N . VAL A 1 624 ? -19.071 15.749 18.540 1.00 89.50 624 VAL A N 1
ATOM 4847 C CA . VAL A 1 624 ? -20.456 15.374 18.844 1.00 89.50 624 VAL A CA 1
ATOM 4848 C C . VAL A 1 624 ? -21.194 16.620 19.312 1.00 89.50 624 VAL A C 1
ATOM 4850 O O . VAL A 1 624 ? -20.758 17.278 20.259 1.00 89.50 624 VAL A O 1
ATOM 4853 N N . TYR A 1 625 ? -22.320 16.925 18.673 1.00 89.94 625 TYR A N 1
ATOM 4854 C CA . TYR A 1 625 ? -23.178 18.058 19.005 1.00 89.94 625 TYR A CA 1
ATOM 4855 C C . TYR A 1 625 ? -24.506 17.570 19.559 1.00 89.94 625 TYR A C 1
ATOM 4857 O O . TYR A 1 625 ? -25.069 16.587 19.073 1.00 89.94 625 TYR A O 1
ATOM 4865 N N . TRP A 1 626 ? -25.041 18.284 20.542 1.00 89.44 626 TRP A N 1
ATOM 4866 C CA . TRP A 1 626 ? -26.390 18.031 21.033 1.00 89.44 626 TRP A CA 1
ATOM 4867 C C . TRP A 1 626 ? -27.101 19.314 21.437 1.00 89.44 626 TRP A C 1
ATOM 4869 O O . TRP A 1 626 ? -26.471 20.300 21.830 1.00 89.44 626 TRP A O 1
ATOM 4879 N N . SER A 1 627 ? -28.428 19.283 21.336 1.00 84.81 627 SER A N 1
ATOM 4880 C CA . SER A 1 627 ? -29.305 20.348 21.816 1.00 84.81 627 SER A CA 1
ATOM 4881 C C . SER A 1 627 ? -30.004 19.953 23.109 1.00 84.81 627 SER A C 1
ATOM 4883 O O . SER A 1 627 ? -30.396 18.795 23.269 1.00 84.81 627 SER A O 1
ATOM 4885 N N . ASP A 1 628 ? -30.194 20.915 24.012 1.00 76.38 628 ASP A N 1
ATOM 4886 C CA . ASP A 1 628 ? -30.989 20.742 25.231 1.00 76.38 628 ASP A CA 1
ATOM 4887 C C . ASP A 1 628 ? -32.404 21.351 25.117 1.00 76.38 628 ASP A C 1
ATOM 4889 O O . ASP A 1 628 ? -32.740 22.082 24.179 1.00 76.38 628 ASP A O 1
ATOM 4893 N N . ASP A 1 629 ? -33.260 21.035 26.094 1.00 73.12 629 ASP A N 1
ATOM 4894 C CA . ASP A 1 629 ? -34.623 21.580 26.206 1.00 73.12 629 ASP A CA 1
ATOM 4895 C C . ASP A 1 629 ? -34.658 23.116 26.375 1.00 73.12 629 ASP A C 1
ATOM 4897 O O . ASP A 1 629 ? -35.690 23.733 26.105 1.00 73.12 629 ASP A O 1
ATOM 4901 N N . ALA A 1 630 ? -33.549 23.732 26.797 1.00 72.00 630 ALA A N 1
ATOM 4902 C CA . ALA A 1 630 ? -33.410 25.175 26.982 1.00 72.00 630 ALA A CA 1
ATOM 4903 C C . ALA A 1 630 ? -32.928 25.907 25.711 1.00 72.00 630 ALA A C 1
ATOM 4905 O O . ALA A 1 630 ? -32.867 27.135 25.705 1.00 72.00 630 ALA A O 1
ATOM 4906 N N . GLY A 1 631 ? -32.643 25.176 24.625 1.00 69.56 631 GLY A N 1
ATOM 4907 C CA . GLY A 1 631 ? -32.209 25.736 23.345 1.00 69.56 631 GLY A CA 1
ATOM 4908 C C . GLY A 1 631 ? -30.701 25.981 23.241 1.00 69.56 631 GLY A C 1
ATOM 4909 O O . GLY A 1 631 ? -30.260 26.602 22.273 1.00 69.56 631 GLY A O 1
ATOM 4910 N N . HIS A 1 632 ? -29.897 25.491 24.187 1.00 77.94 632 HIS A N 1
ATOM 4911 C CA . HIS A 1 632 ? -28.444 25.527 24.064 1.00 77.94 632 HIS A CA 1
ATOM 4912 C C . HIS A 1 632 ? -27.955 24.420 23.136 1.00 77.94 632 HIS A C 1
ATOM 4914 O O . HIS A 1 632 ? -28.495 23.312 23.112 1.00 77.94 632 HIS A O 1
ATOM 4920 N N . ILE A 1 633 ? -26.885 24.726 22.404 1.00 85.69 633 ILE A N 1
ATOM 4921 C CA . ILE A 1 633 ? -26.142 23.756 21.607 1.00 85.69 633 ILE A CA 1
ATOM 4922 C C . ILE A 1 633 ? -24.792 23.564 22.280 1.00 85.69 633 ILE A C 1
ATOM 4924 O O . ILE A 1 633 ? -24.043 24.523 22.481 1.00 85.69 633 ILE A O 1
ATOM 4928 N N . SER A 1 634 ? -24.479 22.324 22.614 1.00 88.12 634 SER A N 1
ATOM 4929 C CA . SER A 1 634 ? -23.209 21.947 23.220 1.00 88.12 634 SER A CA 1
ATOM 4930 C C . SER A 1 634 ? -22.428 21.046 22.279 1.00 88.12 634 SER A C 1
ATOM 4932 O O . SER A 1 634 ? -22.999 20.384 21.412 1.00 88.12 634 SER A O 1
ATOM 4934 N N . VAL A 1 635 ? -21.109 21.061 22.438 1.00 91.12 635 VAL A N 1
ATOM 4935 C CA . VAL A 1 635 ? -20.181 20.238 21.670 1.00 91.12 635 VAL A CA 1
ATOM 4936 C C . VAL A 1 635 ? -19.166 19.589 22.599 1.00 91.12 635 VAL A C 1
ATOM 4938 O O . VAL A 1 635 ? -18.718 20.200 23.570 1.00 91.12 635 VAL A O 1
ATOM 4941 N N . ALA A 1 636 ? -18.794 18.362 22.272 1.00 91.38 636 ALA A N 1
ATOM 4942 C CA . ALA A 1 636 ? -17.653 17.654 22.827 1.00 91.38 636 ALA A CA 1
ATOM 4943 C C . ALA A 1 636 ? -16.898 16.974 21.683 1.00 91.38 636 ALA A C 1
ATOM 4945 O O . ALA A 1 636 ? -17.464 16.737 20.611 1.00 91.38 636 ALA A O 1
ATOM 4946 N N . ARG A 1 637 ? -15.633 16.623 21.901 1.00 89.56 637 ARG A N 1
ATOM 4947 C CA . ARG A 1 637 ? -14.954 15.683 21.009 1.00 89.56 637 ARG A CA 1
ATOM 4948 C C . ARG A 1 637 ? -15.588 14.300 21.134 1.00 89.56 637 ARG A C 1
ATOM 4950 O O . ARG A 1 637 ? -16.220 13.970 22.137 1.00 89.56 637 ARG A O 1
ATOM 4957 N N . LYS A 1 638 ? -15.399 13.467 20.111 1.00 87.00 638 LYS A N 1
ATOM 4958 C CA . LYS A 1 638 ? -15.900 12.082 20.065 1.00 87.00 638 LYS A CA 1
ATOM 4959 C C . LYS A 1 638 ? -15.407 11.172 21.195 1.00 87.00 638 LYS A C 1
ATOM 4961 O O . LYS A 1 638 ? -15.991 10.105 21.366 1.00 87.00 638 LYS A O 1
ATOM 4966 N N . ASP A 1 639 ? -14.362 11.562 21.922 1.00 84.88 639 ASP A N 1
ATOM 4967 C CA . ASP A 1 639 ? -13.809 10.902 23.116 1.00 84.88 639 ASP A CA 1
ATOM 4968 C C . ASP A 1 639 ? -14.331 11.490 24.446 1.00 84.88 639 ASP A C 1
ATOM 4970 O O . ASP A 1 639 ? -13.884 11.088 25.514 1.00 84.88 639 ASP A O 1
ATOM 4974 N N . GLY A 1 640 ? -15.251 12.461 24.397 1.00 85.00 640 GLY A N 1
ATOM 4975 C CA . GLY A 1 640 ? -15.797 13.139 25.577 1.00 85.00 640 GLY A CA 1
ATOM 4976 C C . GLY A 1 640 ? -14.968 14.320 26.086 1.00 85.00 640 GLY A C 1
ATOM 4977 O O . GLY A 1 640 ? -15.414 15.050 26.970 1.00 85.00 640 GLY A O 1
ATOM 4978 N N . SER A 1 641 ? -13.786 14.572 25.519 1.00 86.62 641 SER A N 1
ATOM 4979 C CA . SER A 1 641 ? -12.957 15.715 25.902 1.00 86.62 641 SER A CA 1
ATOM 4980 C C . SER A 1 641 ? -13.486 17.039 25.325 1.00 86.62 641 SER A C 1
ATOM 4982 O O . SER A 1 641 ? -14.290 17.076 24.391 1.00 86.62 641 SER A O 1
ATOM 4984 N N . PHE A 1 642 ? -13.031 18.164 25.887 1.00 86.31 642 PHE A N 1
ATOM 4985 C CA . PHE A 1 642 ? -13.370 19.521 25.423 1.00 86.31 642 PHE A CA 1
ATOM 4986 C C . PHE A 1 642 ? -14.877 19.833 25.359 1.00 86.31 642 PHE A C 1
ATOM 4988 O O . PHE A 1 642 ? -15.347 20.476 24.417 1.00 86.31 642 PHE A O 1
ATOM 4995 N N . VAL A 1 643 ? -15.632 19.424 26.382 1.00 89.81 643 VAL A N 1
ATOM 4996 C CA . VAL A 1 643 ? -17.049 19.789 26.519 1.00 89.81 643 VAL A CA 1
ATOM 4997 C C . VAL A 1 643 ? -17.193 21.310 26.639 1.00 89.81 643 VAL A C 1
ATOM 4999 O O . VAL A 1 643 ? -16.645 21.927 27.555 1.00 89.81 643 VAL A O 1
ATOM 5002 N N . ARG A 1 644 ? -17.956 21.928 25.733 1.00 87.88 644 ARG A N 1
ATOM 5003 C CA . ARG A 1 644 ? -18.308 23.353 25.797 1.00 87.88 644 ARG A CA 1
ATOM 5004 C C . ARG A 1 644 ? -19.727 23.606 25.300 1.00 87.88 644 ARG A C 1
ATOM 5006 O O . ARG A 1 644 ? -20.160 23.033 24.302 1.00 87.88 644 ARG A O 1
ATOM 5013 N N . THR A 1 645 ? -20.418 24.542 25.938 1.00 85.50 645 THR A N 1
ATOM 5014 C CA . THR A 1 645 ? -21.651 25.120 25.393 1.00 85.50 645 THR A CA 1
ATOM 5015 C C . THR A 1 645 ? -21.280 26.198 24.382 1.00 85.50 645 THR A C 1
ATOM 5017 O O . THR A 1 645 ? -20.507 27.109 24.687 1.00 85.50 645 THR A O 1
ATOM 5020 N N . LEU A 1 646 ? -21.812 26.114 23.166 1.00 81.06 646 LEU A N 1
ATOM 5021 C CA . LEU A 1 646 ? -21.600 27.133 22.147 1.00 81.06 646 LEU A CA 1
ATOM 5022 C C . LEU A 1 646 ? -22.421 28.369 22.519 1.00 81.06 646 LEU A C 1
ATOM 5024 O O . LEU A 1 646 ? -23.649 28.367 22.446 1.00 81.06 646 LEU A O 1
ATOM 5028 N N . THR A 1 647 ? -21.747 29.439 22.945 1.00 61.62 647 THR A N 1
ATOM 5029 C CA . THR A 1 647 ? -22.410 30.715 23.222 1.00 61.62 647 THR A CA 1
ATOM 5030 C C . THR A 1 647 ? -22.886 31.328 21.909 1.00 61.62 647 THR A C 1
ATOM 5032 O O . THR A 1 647 ? -22.104 31.917 21.160 1.00 61.62 647 THR A O 1
ATOM 5035 N N . ILE A 1 648 ? -24.183 31.222 21.630 1.00 60.97 648 ILE A N 1
ATOM 5036 C CA . ILE A 1 648 ? -24.806 31.974 20.544 1.00 60.97 648 ILE A CA 1
ATOM 5037 C C . ILE A 1 648 ? -24.876 33.430 21.025 1.00 60.97 648 ILE A C 1
ATOM 5039 O O . ILE A 1 648 ? -25.681 33.773 21.887 1.00 60.97 648 ILE A O 1
ATOM 5043 N N . ARG A 1 649 ? -23.973 34.287 20.523 1.00 50.25 649 ARG A N 1
ATOM 5044 C CA . ARG A 1 649 ? -23.848 35.702 20.944 1.00 50.25 649 ARG A CA 1
ATOM 5045 C C . ARG A 1 649 ? -25.103 36.542 20.665 1.00 50.25 649 ARG A C 1
ATOM 5047 O O . ARG A 1 649 ? -25.201 37.662 21.156 1.00 50.25 649 ARG A O 1
ATOM 5054 N N . THR A 1 650 ? -26.059 36.011 19.907 1.00 51.28 650 THR A N 1
ATOM 5055 C CA . THR A 1 650 ? -27.350 36.632 19.616 1.00 51.28 650 THR A CA 1
ATOM 5056 C C . THR A 1 650 ? -28.489 35.748 20.125 1.00 51.28 650 THR A C 1
ATOM 5058 O O . THR A 1 650 ? -28.661 34.600 19.726 1.00 51.28 650 THR A O 1
ATOM 5061 N N . LEU A 1 651 ? -29.265 36.313 21.044 1.00 50.00 651 LEU A N 1
ATOM 5062 C CA . LEU A 1 651 ? -30.410 35.737 21.755 1.00 50.00 651 LEU A CA 1
ATOM 5063 C C . LEU A 1 651 ? -31.606 35.455 20.813 1.00 50.00 651 LEU A C 1
ATOM 5065 O O . LEU A 1 651 ? -32.654 36.082 20.920 1.00 50.00 651 LEU A O 1
ATOM 5069 N N . THR A 1 652 ? -31.458 34.538 19.854 1.00 52.34 652 THR A N 1
ATOM 5070 C CA . THR A 1 652 ? -32.474 34.294 18.805 1.00 52.34 652 THR A CA 1
ATOM 5071 C C . THR A 1 652 ? -32.685 32.817 18.458 1.00 52.34 652 THR A C 1
ATOM 5073 O O . THR A 1 652 ? -32.992 32.485 17.321 1.00 52.34 652 THR A O 1
ATOM 5076 N N . LEU A 1 653 ? -32.586 31.905 19.425 1.00 54.06 653 LEU A N 1
ATOM 5077 C CA . LEU A 1 653 ? -33.342 30.649 19.342 1.00 54.06 653 LEU A CA 1
ATOM 5078 C C . LEU A 1 653 ? -34.491 30.753 20.345 1.00 54.06 653 LEU A C 1
ATOM 5080 O O . LEU A 1 653 ? -34.328 30.474 21.528 1.00 54.06 653 LEU A O 1
ATOM 5084 N N . GLN A 1 654 ? -35.644 31.256 19.893 1.00 56.88 654 GLN A N 1
ATOM 5085 C CA . GLN A 1 654 ? -36.862 31.166 20.695 1.00 56.88 654 GLN A CA 1
ATOM 5086 C C . GLN A 1 654 ? -37.391 29.732 20.611 1.00 56.88 654 GLN A C 1
ATOM 5088 O O . GLN A 1 654 ? -37.822 29.287 19.551 1.00 56.88 654 GLN A O 1
ATOM 5093 N N . GLY A 1 655 ? -37.363 29.024 21.740 1.00 60.66 655 GLY A N 1
ATOM 5094 C CA . GLY A 1 655 ? -37.864 27.656 21.865 1.00 60.66 655 GLY A CA 1
ATOM 5095 C C . GLY A 1 655 ? -36.773 26.582 21.863 1.00 60.66 655 GLY A C 1
ATOM 5096 O O . GLY A 1 655 ? -35.597 26.836 21.630 1.00 60.66 655 GLY A O 1
ATOM 5097 N N . SER A 1 656 ? -37.186 25.352 22.157 1.00 63.19 656 SER A N 1
ATOM 5098 C CA . SER A 1 656 ? -36.315 24.173 22.205 1.00 63.19 656 SER A CA 1
ATOM 5099 C C . SER A 1 656 ? -35.849 23.759 20.803 1.00 63.19 656 SER A C 1
ATOM 5101 O O . SER A 1 656 ? -36.693 23.502 19.938 1.00 63.19 656 SER A O 1
ATOM 5103 N N . ALA A 1 657 ? -34.541 23.607 20.586 1.00 66.12 657 ALA A N 1
ATOM 5104 C CA . ALA A 1 657 ? -33.987 23.114 19.324 1.00 66.12 657 ALA A CA 1
ATOM 5105 C C . ALA A 1 657 ? -34.273 21.607 19.158 1.00 66.12 657 ALA A C 1
ATOM 5107 O O . ALA A 1 657 ? -33.609 20.757 19.752 1.00 66.12 657 ALA A O 1
ATOM 5108 N N . GLY A 1 658 ? -35.310 21.278 18.380 1.00 68.31 658 GLY A N 1
ATOM 5109 C CA . GLY A 1 658 ? -35.809 19.907 18.217 1.00 68.31 658 GLY A CA 1
ATOM 5110 C C . GLY A 1 658 ? -34.981 19.011 17.290 1.00 68.31 658 GLY A C 1
ATOM 5111 O O . GLY A 1 658 ? -35.082 17.794 17.393 1.00 68.31 658 GLY A O 1
ATOM 5112 N N . GLN A 1 659 ? -34.162 19.587 16.407 1.00 74.19 659 GLN A N 1
ATOM 5113 C CA . GLN A 1 659 ? -33.350 18.843 15.445 1.00 74.19 659 GLN A CA 1
ATOM 5114 C C . GLN A 1 659 ? -32.075 19.618 15.107 1.00 74.19 659 GLN A C 1
ATOM 5116 O O . GLN A 1 659 ? -32.088 20.847 15.046 1.00 74.19 659 GLN A O 1
ATOM 5121 N N . LEU A 1 660 ? -30.990 18.885 14.863 1.00 77.88 660 LEU A N 1
ATOM 5122 C CA . LEU A 1 660 ? -29.720 19.408 14.371 1.00 77.88 660 LEU A CA 1
ATOM 5123 C C . LEU A 1 660 ? -29.397 18.766 13.012 1.00 77.88 660 LEU A C 1
ATOM 5125 O O . LEU A 1 660 ? -29.705 17.591 12.782 1.00 77.88 660 LEU A O 1
ATOM 5129 N N . VAL A 1 661 ? -28.787 19.539 12.116 1.00 79.31 661 VAL A N 1
ATOM 5130 C CA . VAL A 1 661 ? -28.252 19.089 10.821 1.00 79.31 661 VAL A CA 1
ATOM 5131 C C . VAL A 1 661 ? -26.899 19.773 10.630 1.00 79.31 661 VAL A C 1
ATOM 5133 O O . VAL A 1 661 ? -26.785 20.968 10.897 1.00 79.31 661 VAL A O 1
ATOM 5136 N N . LEU A 1 662 ? -25.892 19.010 10.210 1.00 74.50 662 LEU A N 1
ATOM 5137 C CA . LEU A 1 662 ? -24.525 19.476 9.948 1.00 74.50 662 LEU A CA 1
ATOM 5138 C C . LEU A 1 662 ? -24.271 19.488 8.432 1.00 74.50 662 LEU A C 1
ATOM 5140 O O . LEU A 1 662 ? -24.991 18.804 7.699 1.00 74.50 662 LEU A O 1
ATOM 5144 N N . ASP A 1 663 ? -23.295 20.262 7.951 1.00 68.94 663 ASP A N 1
ATOM 5145 C CA . ASP A 1 663 ? -22.909 20.262 6.537 1.00 68.94 663 ASP A CA 1
ATOM 5146 C C . ASP A 1 663 ? -22.114 18.978 6.239 1.00 68.94 663 ASP A C 1
ATOM 5148 O O . ASP A 1 663 ? -20.964 18.828 6.655 1.00 68.94 663 ASP A O 1
ATOM 5152 N N . PRO A 1 664 ? -22.669 18.034 5.462 1.00 51.44 664 PRO A N 1
ATOM 5153 C CA . PRO A 1 664 ? -22.018 16.749 5.231 1.00 51.44 664 PRO A CA 1
ATOM 5154 C C . PRO A 1 664 ? -20.665 16.853 4.503 1.00 51.44 664 PRO A C 1
ATOM 5156 O O . PRO A 1 664 ? -19.934 15.864 4.469 1.00 51.44 664 PRO A O 1
ATOM 5159 N N . ARG A 1 665 ? -20.315 18.005 3.903 1.00 46.28 665 ARG A N 1
ATOM 5160 C CA . ARG A 1 665 ? -19.038 18.199 3.191 1.00 46.28 665 ARG A CA 1
ATOM 5161 C C . ARG A 1 665 ? -17.936 18.799 4.057 1.00 46.28 665 ARG A C 1
ATOM 5163 O O . ARG A 1 665 ? -16.770 18.518 3.794 1.00 46.28 665 ARG A O 1
ATOM 5170 N N . ASN A 1 666 ? -18.290 19.624 5.040 1.00 52.12 666 ASN A N 1
ATOM 5171 C CA . ASN A 1 666 ? -17.329 20.435 5.794 1.00 52.12 666 ASN A CA 1
ATOM 5172 C C . ASN A 1 666 ? -17.389 20.226 7.317 1.00 52.12 666 ASN A C 1
ATOM 5174 O O . ASN A 1 666 ? -16.498 20.725 8.004 1.00 52.12 666 ASN A O 1
ATOM 5178 N N . GLY A 1 667 ? -18.386 19.492 7.825 1.00 50.06 667 GLY A N 1
ATOM 5179 C CA . GLY A 1 667 ? -18.685 19.370 9.258 1.00 50.06 667 GLY A CA 1
ATOM 5180 C C . GLY A 1 667 ? -19.721 20.388 9.711 1.00 50.06 667 GLY A C 1
ATOM 5181 O O . GLY A 1 667 ? -19.549 20.957 10.809 1.00 50.06 667 GLY A O 1
#

InterPro domains:
  IPR000033 LDLR class B repeat [SM00135] (564-602)
  IPR000033 LDLR class B repeat [SM00135] (603-643)
  IPR000859 CUB domain [PF00431] (11-78)
  IPR000859 CUB domain [PS01180] (11-83)
  IPR000859 CUB domain [SM00042] (11-115)
  IPR000859 CUB domain [cd00041] (11-76)
  IPR001190 SRCR domain [PF00530] (99-186)
  IPR001190 SRCR domain [PF00530] (218-316)
  IPR001190 SRCR domain [PF00530] (325-425)
  IPR001190 SRCR domain [PF00530] (440-541)
  IPR001190 SRCR domain [PR00258] (214-230)
  IPR001190 SRCR domain [PR00258] (235-246)
  IPR001190 SRCR domain [PR00258] (250-260)
  IPR001190 SRCR domain [PR00258] (281-295)
  IPR001190 SRCR domain [PR00258] (304-316)
  IPR001190 SRCR domain [PS50287] (83-187)
  IPR001190 SRCR domain [PS50287] (214-316)
  IPR001190 SRCR domain [PS50287] (322-426)
  IPR001190 SRCR domain [PS50287] (437-541)
  IPR001190 SRCR domain [SM00202] (83-187)

Solvent-accessible surface area (backbone atoms only — not comparable to full-atom values): 37238 Å² total; per-residue (Å²): 144,84,82,87,84,77,80,67,94,67,59,54,49,80,33,42,70,93,73,58,66,90,86,69,62,53,64,61,94,51,78,51,55,82,85,42,76,22,46,30,31,48,46,56,67,77,92,61,80,88,81,88,77,79,92,76,85,87,67,17,86,91,78,36,54,78,51,48,32,58,16,88,45,97,86,34,53,63,68,65,80,54,60,50,74,42,72,75,93,69,92,80,75,98,68,66,100,65,60,24,38,40,31,36,40,59,95,91,48,93,60,78,17,32,29,27,22,48,75,53,42,62,35,42,27,25,20,47,20,44,59,71,72,30,87,35,42,72,47,56,47,55,41,82,73,59,80,74,59,17,35,40,36,53,44,50,46,94,50,81,56,80,34,70,86,74,32,51,56,76,54,82,47,82,47,87,40,89,57,6,31,23,26,39,28,59,47,78,85,86,74,93,73,82,91,79,88,84,61,38,53,39,43,41,37,22,46,69,77,77,85,73,49,60,51,63,44,63,38,100,49,97,50,24,15,23,40,31,38,37,58,96,91,48,97,59,63,17,31,29,36,30,53,75,52,43,64,35,41,34,23,14,49,20,41,60,73,74,27,87,27,46,76,45,72,37,52,66,15,71,37,49,61,70,75,78,52,56,39,41,18,55,42,49,44,93,42,77,58,79,38,70,87,75,35,51,53,67,42,79,62,42,69,92,74,58,46,63,31,24,19,24,37,32,34,43,63,74,44,84,35,46,48,59,42,67,39,99,48,92,47,24,14,22,41,34,40,35,59,95,93,47,94,60,59,17,31,30,39,30,56,63,55,48,64,36,44,37,24,16,51,17,44,44,68,74,24,86,38,46,71,45,72,36,56,59,16,69,33,48,59,71,72,76,53,59,39,45,24,43,49,56,41,89,42,77,54,85,38,70,89,72,37,52,52,72,37,84,61,44,68,92,67,55,96,77,28,52,34,25,21,19,38,31,30,39,80,69,80,69,83,48,67,52,90,35,40,50,64,43,67,39,100,49,97,50,27,15,24,41,34,38,31,59,98,92,45,94,60,54,14,24,32,38,30,52,74,54,44,66,36,41,35,22,14,46,18,43,28,71,76,23,88,30,44,71,44,76,36,56,60,15,71,40,49,60,55,70,73,55,53,38,43,48,56,47,49,42,92,46,82,52,78,34,65,86,75,36,50,52,92,54,75,63,61,91,52,96,85,67,57,47,56,30,21,21,24,40,32,35,34,68,90,58,63,45,81,44,63,30,75,68,12,34,31,39,28,37,69,88,79,63,52,74,46,80,43,46,77,47,48,31,70,27,60,40,73,40,88,91,79,49,36,36,38,35,36,38,92,41,24,34,31,36,22,32,70,88,44,49,80,64,44,77,40,39,73,80,43,65,62,62,50,28,51,44,72,29,88,74,74,49,31,36,36,37,20,20,69,84,38,50,43,34,36,23,36,75,82,33,49,79,69,44,72,60,80,67,94,62,99,73,67,89,57,54,45,71,72,80,86,72,50,93,89,78,67

Nearest PDB structures (foldseek):
  8h7j-assembly1_A  TM=3.377E-01  e=1.910E-37  Sus scrofa
  7c00-assembly1_A  TM=9.907E-01  e=1.338E-13  Homo sapiens
  1by2-assembly1_A  TM=9.539E-01  e=4.090E-13  Homo sapiens
  6san-assembly1_B  TM=9.673E-01  e=6.678E-12  Homo sapiens
  6k0o-assembly2_B  TM=8.784E-01  e=3.479E-09  Homo sapiens